Protein AF-A0A1H7ZML0-F1 (afdb_monomer)

Solvent-accessible surface area (backbone atoms only — not comparable to full-atom values): 26952 Å² total; per-residue (Å²): 114,74,62,62,56,51,49,49,50,54,50,60,73,45,49,76,63,56,64,63,71,74,57,67,90,86,74,75,88,79,75,72,78,59,64,63,51,51,52,52,53,52,49,54,47,50,51,53,52,49,52,53,48,30,72,74,61,35,66,72,56,44,49,66,64,46,50,63,57,51,53,61,57,58,72,70,51,98,82,75,72,72,65,62,61,53,53,54,50,50,53,52,49,56,53,51,54,53,55,46,51,59,55,56,73,67,49,89,84,67,78,76,82,78,76,80,88,70,72,50,33,81,55,87,79,62,57,87,81,37,24,32,72,44,57,30,33,31,72,39,48,34,35,36,82,61,65,31,29,22,53,15,73,51,66,66,68,46,34,75,40,49,41,45,32,27,41,34,28,40,76,94,42,66,12,55,23,56,33,44,99,68,50,73,72,61,49,59,76,46,51,69,41,41,56,68,74,49,35,45,100,52,40,43,70,35,77,95,42,38,51,42,38,42,40,14,51,46,16,25,52,9,54,74,70,66,32,20,41,31,71,52,40,46,30,93,88,50,69,82,93,57,88,51,72,38,44,30,28,37,56,66,43,40,46,70,41,80,88,48,91,48,68,68,61,29,23,53,51,53,33,50,55,50,46,56,43,39,77,58,20,38,37,21,41,34,36,50,26,27,38,20,52,67,82,37,61,49,70,62,15,48,53,46,36,52,48,37,54,52,40,36,47,65,76,49,35,90,84,21,42,32,31,39,32,13,62,42,27,42,49,75,66,57,48,52,51,51,50,63,78,41,70,90,51,55,46,48,33,43,26,34,48,33,75,89,46,64,69,62,30,42,52,51,52,52,57,29,59,80,68,72,50,80,57,41,37,30,44,44,54,87,89,48,65,95,54,51,69,63,35,26,75,71,70,40,36,46,31,42,16,44,31,39,67,62,76,17,63,74,50,46,42,62,46,30,52,54,33,43,76,69,74,33,32,39,32,46,34,42,78,82,38,70,66,35,35,60,53,45,53,37,46,44,38,39,18,85,41,47,59,41,29,38,39,66,66,61,52,42,64,52,54,44,50,80,58,48,48,56,48,86,18,24,39,36,54,45,83,38,40,7,81,34,62,47,65,38,65,67,58,50,53,49,38,20,76,72,78,38,46,107

Radius of gyration: 27.39 Å; Cα contacts (8 Å, |Δi|>4): 858; chains: 1; bounding box: 58×86×61 Å

Sequence (502 aa):
MPWTVLCGGIAWLNARHLNIHTLGEGIATGISADVQRQRLWLLLIAVGLAGSSVALVGAVRFIGLIGPQIAKRISRHDAIRGGLFVRITEFNSQYNSMIWYFAYESNPDKKPFESVKEDRMNITGIQSDWKVEKIEFAMLTGERARSAGANGRIGVHGKSCTVDIARITIDGQTGYGSSIHMTPEWAEDIIGRHLLDLFDDRGRLREAYRLQLEYPVLDWLGQRQGKPVYDIVSGAHLEREAPLIVPCYDTSLYFDDLHLPDEKTAVALMQEEAMQGYAKGQRHFKIKVGRGGRHMPLWEGTKRDIAIVRGISEVAGPAGKIMIDANNAYNLNLTKEVLAALSDVNLYWLEEAFHEDEALYEDLKEWLLQRGQNVLIADGEGLASPHLIEWAARGRVDVLQYDIILPGFTHWMELGEKLDAHGLRSAPHCYGNAYGIYASGHLSAAVRNFEFVEYDDITIEGMDVSGYRIENGEIHIPATPGFGIVFDDELVTYLINRSGWS

Foldseek 3Di:
DVQLVVLVVVCVVCVVVVVVPPPDPPPPPDDDDVVVVVVVVVVVSVCSNLVVVCVVQPVLVSCLVVLVVVLVVVVPDPPDDDDVNVVSVVVNVVSVVVVVVVVVVPDPPDDDPDDDQALQFPCVPADQQKAWADKFKFKFKFFFPDFAAAFLPGGTPTTIFIFIKMWIDIPNDIFMDGADPDDPVNVVVRGGDRPCVQADPSRFGDQSCFLGPVQRSLLRVLVVVFWESLLRRFDPVDDHPDFQKFFAAEERAHPPQLVPPDLVVSLVVSLVVLVVVVVQAALEYEHGANCCLPPDPNVVRLVSRLSNQVSNQVSSDDPYEYEYEDLQSAALVSVVVSCVSCQVGNHAEYENRHQDDLVSLVVSVVVCVVVVRNYFYEYAEDPHDPCVVVSVLVVSHAEYEAACSVVHLSVLLSVLVVCVVSNGAYEYDDDSHQRSLLSLSSSCSSHVRYHYRHDTRIDIPQWAPVLWGRHNSIITQHRGGRSPIGGDPVVSVVRSVPPIDD

Nearest PDB structures (foldseek):
  3v5f-assembly1_A  TM=1.001E+00  e=1.087E-74  Paenibacillus sp. Y412MC10
  3ops-assembly1_A  TM=1.001E+00  e=1.007E-73  Paenibacillus sp. Y412MC10
  3v5c-assembly4_D  TM=1.002E+00  e=2.658E-73  Paenibacillus sp. Y412MC10
  3qpe-assembly1_B  TM=1.000E+00  e=6.745E-71  Paenibacillus sp. Y412MC10
  3rr1-assembly1_B  TM=7.069E-01  e=1.276E-15  Ralstonia pickettii 12J

Structure (mmCIF, N/CA/C/O backbone):
data_AF-A0A1H7ZML0-F1
#
_entry.id   AF-A0A1H7ZML0-F1
#
loop_
_atom_site.group_PDB
_atom_site.id
_atom_site.type_symbol
_atom_site.label_atom_id
_atom_site.label_alt_id
_atom_site.label_comp_id
_atom_site.label_asym_id
_atom_site.label_entity_id
_atom_site.label_seq_id
_atom_site.pdbx_PDB_ins_code
_atom_site.Cartn_x
_atom_site.Cartn_y
_atom_site.Cartn_z
_atom_site.occupancy
_atom_site.B_iso_or_equiv
_atom_site.auth_seq_id
_atom_site.auth_comp_id
_atom_site.auth_asym_id
_atom_site.auth_atom_id
_atom_site.pdbx_PDB_model_num
ATOM 1 N N . MET A 1 1 ? -16.913 48.827 -11.854 1.00 56.16 1 MET A N 1
ATOM 2 C CA . MET A 1 1 ? -16.978 49.407 -10.494 1.00 56.16 1 MET A CA 1
ATOM 3 C C . MET A 1 1 ? -16.187 50.710 -10.478 1.00 56.16 1 MET A C 1
ATOM 5 O O . MET A 1 1 ? -15.051 50.689 -10.934 1.00 56.16 1 MET A O 1
ATOM 9 N N . PRO A 1 2 ? -16.753 51.836 -10.008 1.00 61.84 2 PRO A N 1
ATOM 10 C CA . PRO A 1 2 ? -16.103 53.153 -10.083 1.00 61.84 2 PRO A CA 1
ATOM 11 C C . PRO A 1 2 ? -14.753 53.208 -9.349 1.00 61.84 2 PRO A C 1
ATOM 13 O O . 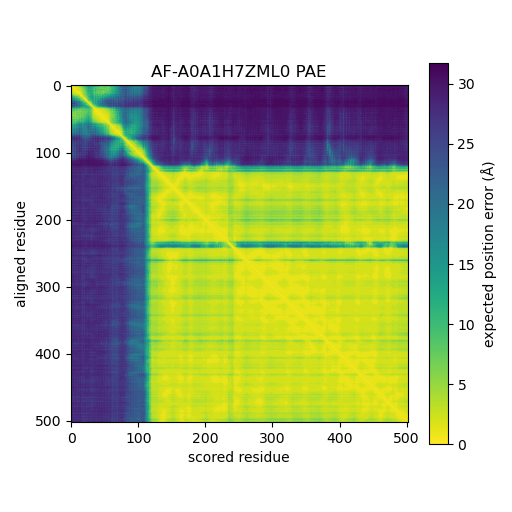PRO A 1 2 ? -13.818 53.861 -9.801 1.00 61.84 2 PRO A O 1
ATOM 16 N N . TRP A 1 3 ? -14.631 52.459 -8.250 1.00 60.56 3 TRP A N 1
ATOM 17 C CA . TRP A 1 3 ? -13.482 52.502 -7.345 1.00 60.56 3 TRP A CA 1
ATOM 18 C C . TRP A 1 3 ? -12.232 51.783 -7.860 1.00 60.56 3 TRP A C 1
ATOM 20 O O . TRP A 1 3 ? -11.131 52.264 -7.624 1.00 60.56 3 TRP A O 1
ATOM 30 N N . THR A 1 4 ? -12.364 50.687 -8.613 1.00 66.81 4 THR A N 1
ATOM 31 C CA . THR A 1 4 ? -11.199 50.005 -9.209 1.00 66.81 4 THR A CA 1
ATOM 32 C C . THR A 1 4 ? -10.552 50.850 -10.301 1.00 66.81 4 THR A C 1
ATOM 34 O O . THR A 1 4 ? -9.328 50.930 -10.376 1.00 66.81 4 THR A O 1
ATOM 37 N N . VAL A 1 5 ? -11.364 51.548 -11.099 1.00 70.00 5 VAL A N 1
ATOM 38 C CA . VAL A 1 5 ? -10.886 52.492 -12.120 1.00 70.00 5 VAL A CA 1
ATOM 39 C C . VAL A 1 5 ? -10.262 53.730 -11.466 1.00 70.00 5 VAL A C 1
ATOM 41 O O . VAL A 1 5 ? -9.188 54.161 -11.881 1.00 70.00 5 VAL A O 1
ATOM 44 N N . LEU A 1 6 ? -10.877 54.261 -10.402 1.00 70.62 6 LEU A N 1
ATOM 45 C CA . LEU A 1 6 ? -10.359 55.409 -9.653 1.00 70.62 6 LEU A CA 1
ATOM 46 C C . LEU A 1 6 ? -9.016 55.093 -8.967 1.00 70.62 6 LEU A C 1
ATOM 48 O O . LEU A 1 6 ? -8.036 55.807 -9.169 1.00 70.62 6 LEU A O 1
ATOM 52 N N . CYS A 1 7 ? -8.938 54.003 -8.198 1.00 65.50 7 CYS A N 1
ATOM 53 C CA . CYS A 1 7 ? -7.715 53.603 -7.499 1.00 65.50 7 CYS A CA 1
ATOM 54 C C . CYS A 1 7 ? -6.618 53.150 -8.471 1.00 65.50 7 CYS A C 1
ATOM 56 O O . CYS A 1 7 ? -5.451 53.470 -8.253 1.00 65.50 7 CYS A O 1
ATOM 58 N N . GLY A 1 8 ? -6.979 52.469 -9.565 1.00 70.06 8 GLY A N 1
ATOM 59 C CA . GLY A 1 8 ? -6.045 52.105 -10.632 1.00 70.06 8 GLY A CA 1
ATOM 60 C C . GLY A 1 8 ? -5.457 53.330 -11.341 1.00 70.06 8 GLY A C 1
ATOM 61 O O . GLY A 1 8 ? -4.247 53.397 -11.546 1.00 70.06 8 GLY A O 1
ATOM 62 N N . GLY A 1 9 ? -6.283 54.340 -11.638 1.00 71.62 9 GLY A N 1
ATOM 63 C CA . GLY A 1 9 ? -5.829 55.605 -12.224 1.00 71.62 9 GLY A CA 1
ATOM 64 C C . GLY A 1 9 ? -4.900 56.397 -11.298 1.00 71.62 9 GLY A C 1
ATOM 65 O O . GLY A 1 9 ? -3.860 56.887 -11.735 1.00 71.62 9 GLY A O 1
ATOM 66 N N . ILE A 1 10 ? -5.218 56.461 -10.001 1.00 69.44 10 ILE A N 1
ATOM 67 C CA . ILE A 1 10 ? -4.370 57.121 -8.994 1.00 69.44 10 ILE A CA 1
ATOM 68 C C . ILE A 1 10 ? -3.038 56.373 -8.820 1.00 69.44 10 ILE A C 1
ATOM 70 O O . ILE A 1 10 ? -1.987 57.013 -8.731 1.00 69.44 10 ILE A O 1
ATOM 74 N N . ALA A 1 11 ? -3.050 55.036 -8.817 1.00 66.94 11 ALA A N 1
ATOM 75 C CA . ALA A 1 11 ? -1.832 54.229 -8.750 1.00 66.94 11 ALA A CA 1
ATOM 76 C C . ALA A 1 11 ? -0.931 54.451 -9.977 1.00 66.94 11 ALA A C 1
ATOM 78 O O . ALA A 1 11 ? 0.281 54.614 -9.831 1.00 66.94 11 ALA A O 1
ATOM 79 N N . TRP A 1 12 ? -1.517 54.533 -11.175 1.00 73.12 12 TRP A N 1
ATOM 80 C CA . TRP A 1 12 ? -0.777 54.784 -12.412 1.00 73.12 12 TRP A CA 1
ATOM 81 C C . TRP A 1 12 ? -0.121 56.172 -12.439 1.00 73.12 12 TRP A C 1
ATOM 83 O O . TRP A 1 12 ? 1.048 56.294 -12.805 1.00 73.12 12 TRP A O 1
ATOM 93 N N . LEU A 1 13 ? -0.816 57.210 -11.960 1.00 71.69 13 LEU A N 1
ATOM 94 C CA . LEU A 1 13 ? -0.260 58.566 -11.856 1.00 71.69 13 LEU A CA 1
ATOM 95 C C . LEU A 1 13 ? 0.905 58.662 -10.852 1.00 71.69 13 LEU A C 1
ATOM 97 O O . LEU A 1 13 ? 1.823 59.457 -11.052 1.00 71.69 13 LEU A O 1
ATOM 101 N N . ASN A 1 14 ? 0.913 57.823 -9.811 1.00 63.78 14 ASN A N 1
ATOM 102 C CA . ASN A 1 14 ? 1.966 57.787 -8.788 1.00 63.78 14 ASN A CA 1
ATOM 103 C C . ASN A 1 14 ? 3.105 56.795 -9.095 1.00 63.78 14 ASN A C 1
ATOM 105 O O . ASN A 1 14 ? 4.111 56.776 -8.382 1.00 63.78 14 ASN A O 1
ATOM 109 N N . ALA A 1 15 ? 3.010 56.011 -10.175 1.00 63.22 15 ALA A N 1
ATOM 110 C CA . ALA A 1 15 ? 4.019 55.015 -10.551 1.00 63.22 15 ALA A CA 1
ATOM 111 C C . ALA A 1 15 ? 5.417 55.623 -10.784 1.00 63.22 15 ALA A C 1
ATOM 113 O O . ALA A 1 15 ? 6.431 54.978 -10.525 1.00 63.22 15 ALA A O 1
ATOM 114 N N . ARG A 1 16 ? 5.489 56.894 -11.208 1.00 56.00 16 ARG A N 1
ATOM 115 C CA . ARG A 1 16 ? 6.763 57.611 -11.402 1.00 56.00 16 ARG A CA 1
ATOM 116 C C . ARG A 1 16 ? 7.498 57.917 -10.091 1.00 56.00 16 ARG A C 1
ATOM 118 O O . ARG A 1 16 ? 8.722 57.996 -10.109 1.00 56.00 16 ARG A O 1
ATOM 125 N N . HIS A 1 17 ? 6.789 58.033 -8.965 1.00 58.22 17 HIS A N 1
ATOM 126 C CA . HIS A 1 17 ? 7.398 58.237 -7.644 1.00 58.22 17 HIS A CA 1
ATOM 127 C C . HIS A 1 17 ? 7.842 56.922 -6.983 1.00 58.22 17 HIS A C 1
ATOM 129 O O . HIS A 1 17 ? 8.779 56.921 -6.190 1.00 58.22 17 HIS A O 1
ATOM 135 N N . LEU A 1 18 ? 7.249 55.785 -7.364 1.00 53.78 18 LEU A N 1
ATOM 136 C CA . LEU A 1 18 ? 7.634 54.456 -6.869 1.00 53.78 18 LEU A CA 1
ATOM 137 C C . LEU A 1 18 ? 9.044 54.025 -7.316 1.00 53.78 18 LEU A C 1
ATOM 139 O O . LEU A 1 18 ? 9.749 53.386 -6.539 1.00 53.78 18 LEU A O 1
ATOM 143 N N . ASN A 1 19 ? 9.499 54.445 -8.504 1.00 52.16 19 ASN A N 1
ATOM 144 C CA . ASN A 1 19 ? 10.854 54.145 -9.001 1.00 52.16 19 ASN A CA 1
ATOM 145 C C . ASN A 1 19 ? 11.980 54.858 -8.228 1.00 52.16 19 ASN A C 1
ATOM 147 O O . ASN A 1 19 ? 13.144 54.475 -8.345 1.00 52.16 19 ASN A O 1
ATOM 151 N N . ILE A 1 20 ? 11.658 55.877 -7.426 1.00 53.44 20 ILE A N 1
ATOM 152 C CA . ILE A 1 20 ? 12.642 56.563 -6.574 1.00 53.44 20 ILE A CA 1
ATOM 153 C C . ILE A 1 20 ? 12.967 55.716 -5.329 1.00 53.44 20 ILE A C 1
ATOM 155 O O . ILE A 1 20 ? 14.057 55.832 -4.779 1.00 53.44 20 ILE A O 1
ATOM 159 N N . HIS A 1 21 ? 12.081 54.799 -4.923 1.00 52.56 21 HIS A N 1
ATOM 160 C CA . HIS A 1 21 ? 12.287 53.926 -3.760 1.00 52.56 21 HIS A CA 1
ATOM 161 C C . HIS A 1 21 ? 13.051 52.625 -4.056 1.00 52.56 21 HIS A C 1
ATOM 163 O O . HIS A 1 21 ? 13.389 51.903 -3.123 1.00 52.56 21 HIS A O 1
ATOM 169 N N . THR A 1 22 ? 13.349 52.331 -5.325 1.00 50.94 22 THR A N 1
ATOM 170 C CA . THR A 1 22 ? 14.177 51.183 -5.747 1.00 50.94 22 THR A CA 1
ATOM 171 C C . THR A 1 22 ? 15.673 51.499 -5.852 1.00 50.94 22 THR A C 1
ATOM 173 O O . THR A 1 22 ? 16.474 50.591 -6.061 1.00 50.94 22 THR A O 1
ATOM 176 N N . LEU A 1 23 ? 16.073 52.764 -5.691 1.00 49.34 23 LEU A N 1
ATOM 177 C CA . LEU A 1 23 ? 17.474 53.167 -5.552 1.00 49.34 23 LEU A CA 1
ATOM 178 C C . LEU A 1 23 ? 17.815 53.119 -4.056 1.00 49.34 23 LEU A C 1
ATOM 180 O O . LEU A 1 23 ? 17.175 53.803 -3.266 1.00 49.34 23 LEU A O 1
ATOM 184 N N . GLY A 1 24 ? 18.749 52.240 -3.682 1.00 50.53 24 GLY A N 1
ATOM 185 C CA . GLY A 1 24 ? 18.977 51.755 -2.315 1.00 50.53 24 GLY A CA 1
ATOM 186 C C . GLY A 1 24 ? 19.042 52.808 -1.199 1.00 50.53 24 GLY A C 1
ATOM 187 O O . GLY A 1 24 ? 19.332 53.981 -1.423 1.00 50.53 24 GLY A O 1
ATOM 188 N N . GLU A 1 25 ? 18.815 52.343 0.035 1.00 52.22 25 GLU A N 1
ATOM 189 C CA . GLU A 1 25 ? 18.599 53.114 1.278 1.00 52.22 25 GLU A CA 1
ATOM 190 C C . GLU A 1 25 ? 19.694 54.139 1.666 1.00 52.22 25 GLU A C 1
ATOM 192 O O . GLU A 1 25 ? 19.549 54.848 2.657 1.00 52.22 25 GLU A O 1
ATOM 197 N N . GLY A 1 26 ? 20.766 54.286 0.884 1.00 54.03 26 GLY A N 1
ATOM 198 C CA . GLY A 1 26 ? 21.912 55.146 1.186 1.00 54.03 26 GLY A CA 1
ATOM 199 C C . GLY A 1 26 ? 21.796 56.635 0.822 1.00 54.03 26 GLY A C 1
ATOM 200 O O . GLY A 1 26 ? 22.708 57.379 1.164 1.00 54.03 26 GLY A O 1
ATOM 201 N N . ILE A 1 27 ? 20.735 57.104 0.145 1.00 52.09 27 ILE A N 1
ATOM 202 C CA . ILE A 1 27 ? 20.619 58.528 -0.281 1.00 52.09 27 ILE A CA 1
ATOM 203 C C . ILE A 1 27 ? 19.446 59.275 0.396 1.00 52.09 27 ILE A C 1
ATOM 205 O O . ILE A 1 27 ? 19.347 60.496 0.317 1.00 52.09 27 ILE A O 1
ATOM 209 N N . ALA A 1 28 ? 18.577 58.589 1.144 1.00 48.78 28 ALA A N 1
ATOM 210 C CA . ALA A 1 28 ? 17.337 59.174 1.674 1.00 48.78 28 ALA A CA 1
ATOM 211 C C . ALA A 1 28 ? 17.391 59.590 3.161 1.00 48.78 28 ALA A C 1
ATOM 213 O O . ALA A 1 28 ? 16.366 59.570 3.839 1.00 48.78 28 ALA A O 1
ATOM 214 N N . THR A 1 29 ? 18.555 59.968 3.697 1.00 48.12 29 THR A N 1
ATOM 215 C CA . THR A 1 29 ? 18.683 60.459 5.090 1.00 48.12 29 THR A CA 1
ATOM 216 C C . THR A 1 29 ? 18.697 61.981 5.225 1.00 48.12 29 THR A C 1
ATOM 218 O O . THR A 1 29 ? 18.817 62.502 6.330 1.00 48.12 29 THR A O 1
ATOM 221 N N . GLY A 1 30 ? 18.472 62.718 4.139 1.00 54.50 30 GLY A N 1
ATOM 222 C CA . GLY A 1 30 ? 18.306 64.165 4.199 1.00 54.50 30 GLY A CA 1
ATOM 223 C C . GLY A 1 30 ? 17.256 64.650 3.218 1.00 54.50 30 GLY A C 1
ATOM 224 O O . GLY A 1 30 ? 17.637 65.109 2.157 1.00 54.50 30 GLY A O 1
ATOM 225 N N . ILE A 1 31 ? 15.967 64.508 3.555 1.00 43.03 31 ILE A N 1
ATOM 226 C CA . ILE A 1 31 ? 14.840 65.399 3.200 1.00 43.03 31 ILE A CA 1
ATOM 227 C C . ILE A 1 31 ? 13.553 64.818 3.829 1.00 43.03 31 ILE A C 1
ATOM 229 O O . ILE A 1 31 ? 13.135 63.703 3.535 1.00 43.03 31 ILE A O 1
ATOM 233 N N . SER A 1 32 ? 13.039 65.613 4.772 1.00 47.97 32 SER A N 1
ATOM 234 C CA . SER A 1 32 ? 11.717 65.759 5.408 1.00 47.97 32 SER A CA 1
ATOM 235 C C . SER A 1 32 ? 10.543 64.795 5.127 1.00 47.97 32 SER A C 1
ATOM 237 O O . SER A 1 32 ? 10.416 64.164 4.090 1.00 47.97 32 SER A O 1
ATOM 239 N N . ALA A 1 33 ? 9.634 64.778 6.113 1.00 52.44 33 ALA A N 1
ATOM 240 C CA . ALA A 1 33 ? 8.295 64.183 6.279 1.00 52.44 33 ALA A CA 1
ATOM 241 C C . ALA A 1 33 ? 7.433 63.709 5.073 1.00 52.44 33 ALA A C 1
ATOM 243 O O . ALA A 1 33 ? 6.412 63.056 5.303 1.00 52.44 33 ALA A O 1
ATOM 244 N N . ASP A 1 34 ? 7.785 63.981 3.819 1.00 59.56 34 ASP A N 1
ATOM 245 C CA . ASP A 1 34 ? 6.993 63.612 2.641 1.00 59.56 34 ASP A CA 1
ATOM 246 C C . ASP A 1 34 ? 7.101 62.127 2.266 1.00 59.56 34 ASP A C 1
ATOM 248 O O . ASP A 1 34 ? 6.116 61.526 1.839 1.00 59.56 34 ASP A O 1
ATOM 252 N N . VAL A 1 35 ? 8.248 61.482 2.508 1.00 60.56 35 VAL A N 1
ATOM 253 C CA . VAL A 1 35 ? 8.429 60.052 2.183 1.00 60.56 35 VAL A CA 1
ATOM 254 C C . VAL A 1 35 ? 7.508 59.159 3.017 1.00 60.56 35 VAL A C 1
ATOM 256 O O . VAL A 1 35 ? 6.918 58.206 2.505 1.00 60.56 35 VAL A O 1
ATOM 259 N N . GLN A 1 36 ? 7.326 59.473 4.304 1.00 57.62 36 GLN A N 1
ATOM 260 C CA . GLN A 1 36 ? 6.398 58.719 5.149 1.00 57.62 36 GLN A CA 1
ATOM 261 C C . GLN A 1 36 ? 4.937 58.940 4.746 1.00 57.62 36 GLN A C 1
ATOM 263 O O . GLN A 1 36 ? 4.160 57.985 4.739 1.00 57.62 36 GLN A O 1
ATOM 268 N N . ARG A 1 37 ? 4.566 60.163 4.339 1.00 65.62 37 ARG A N 1
ATOM 269 C CA . ARG A 1 37 ? 3.225 60.439 3.804 1.00 65.62 37 ARG A CA 1
ATOM 270 C C . ARG A 1 37 ? 2.975 59.689 2.500 1.00 65.62 37 ARG A C 1
ATOM 272 O O . ARG A 1 37 ? 1.909 59.100 2.353 1.00 65.62 37 ARG A O 1
ATOM 279 N N . GLN A 1 38 ? 3.946 59.637 1.590 1.00 66.94 38 GLN A N 1
ATOM 280 C CA . GLN A 1 38 ? 3.819 58.870 0.347 1.00 66.94 38 GLN A CA 1
ATOM 281 C C . GLN A 1 38 ? 3.673 57.366 0.602 1.00 66.94 38 GLN A C 1
ATOM 283 O O . GLN A 1 38 ? 2.817 56.727 -0.009 1.00 66.94 38 GLN A O 1
ATOM 288 N N . ARG A 1 39 ? 4.424 56.803 1.558 1.00 67.56 39 ARG A N 1
ATOM 289 C CA . ARG A 1 39 ? 4.255 55.400 1.973 1.00 67.56 39 ARG A CA 1
ATOM 290 C C . ARG A 1 39 ? 2.859 55.129 2.532 1.00 67.56 39 ARG A C 1
ATOM 292 O O . ARG A 1 39 ? 2.249 54.134 2.152 1.00 67.56 39 ARG A O 1
ATOM 299 N N . LEU A 1 40 ? 2.332 56.020 3.375 1.00 73.94 40 LEU A N 1
ATOM 300 C CA . LEU A 1 40 ? 0.980 55.887 3.922 1.00 73.94 40 LEU A CA 1
ATOM 301 C C . LEU A 1 40 ? -0.091 55.954 2.820 1.00 73.94 40 LEU A C 1
ATOM 303 O O . LEU A 1 40 ? -1.006 55.133 2.803 1.00 73.94 40 LEU A O 1
ATOM 307 N N . TRP A 1 41 ? 0.047 56.878 1.865 1.00 75.12 41 TRP A N 1
ATOM 308 C CA . TRP A 1 41 ? -0.878 56.999 0.734 1.00 75.12 41 TRP A CA 1
ATOM 309 C C . TRP A 1 41 ? -0.868 55.770 -0.174 1.00 75.12 41 TRP A C 1
ATOM 311 O O . TRP A 1 41 ? -1.931 55.280 -0.555 1.00 75.12 41 TRP A O 1
ATOM 321 N N . LEU A 1 42 ? 0.311 55.226 -0.474 1.00 70.88 42 LEU A N 1
ATOM 322 C CA . LEU A 1 42 ? 0.438 53.992 -1.251 1.00 70.88 42 LEU A CA 1
ATOM 323 C C . LEU A 1 42 ? -0.186 52.795 -0.525 1.00 70.88 42 LEU A C 1
ATOM 325 O O . LEU A 1 42 ? -0.841 51.969 -1.162 1.00 70.88 42 LEU A O 1
ATOM 329 N N . LEU A 1 43 ? -0.047 52.731 0.802 1.00 74.19 43 LEU A N 1
ATOM 330 C CA . LEU A 1 43 ? -0.648 51.676 1.614 1.00 74.19 43 LEU A CA 1
ATOM 331 C C . LEU A 1 43 ? -2.183 51.742 1.578 1.00 74.19 43 LEU A C 1
ATOM 333 O O . LEU A 1 43 ? -2.838 50.721 1.384 1.00 74.19 43 LEU A O 1
ATOM 337 N N . LEU A 1 44 ? -2.762 52.943 1.678 1.00 75.81 44 LEU A N 1
ATOM 338 C CA . LEU A 1 44 ? -4.213 53.146 1.585 1.00 75.81 44 LEU A CA 1
ATOM 339 C C . LEU A 1 44 ? -4.770 52.756 0.207 1.00 75.81 44 LEU A C 1
ATOM 341 O O . LEU A 1 44 ? -5.824 52.125 0.123 1.00 75.81 44 LEU A O 1
ATOM 345 N N . ILE A 1 45 ? -4.047 53.070 -0.873 1.00 74.06 45 ILE A N 1
ATOM 346 C CA . ILE A 1 45 ? -4.432 52.672 -2.236 1.00 74.06 45 ILE A CA 1
ATOM 347 C C . ILE A 1 45 ? -4.376 51.146 -2.393 1.00 74.06 45 ILE A C 1
ATOM 349 O O . ILE A 1 45 ? -5.297 50.556 -2.962 1.00 74.06 45 ILE A O 1
ATOM 353 N N . ALA A 1 46 ? -3.339 50.495 -1.857 1.00 71.38 46 ALA A N 1
ATOM 354 C CA . ALA A 1 46 ? -3.209 49.040 -1.888 1.00 71.38 46 ALA A CA 1
ATOM 355 C C . ALA A 1 46 ? -4.350 48.346 -1.128 1.00 71.38 46 ALA A C 1
ATOM 357 O O . ALA A 1 46 ? -4.941 47.397 -1.644 1.00 71.38 46 ALA A O 1
ATOM 358 N N . VAL A 1 47 ? -4.717 48.856 0.053 1.00 77.88 47 VAL A N 1
ATOM 359 C CA . VAL A 1 47 ? -5.853 48.345 0.837 1.00 77.88 47 VAL A CA 1
ATOM 360 C C . VAL A 1 47 ? -7.173 48.525 0.081 1.00 77.88 47 VAL A C 1
ATOM 362 O O . VAL A 1 47 ? -7.974 47.595 0.033 1.00 77.88 47 VAL A O 1
ATOM 365 N N . GLY A 1 48 ? -7.389 49.669 -0.578 1.00 74.12 48 GLY A N 1
ATOM 366 C CA . GLY A 1 48 ? -8.586 49.902 -1.395 1.00 74.12 48 GLY A CA 1
ATOM 367 C C . GLY A 1 48 ? -8.694 48.966 -2.608 1.00 74.12 48 GLY A C 1
ATOM 368 O O . GLY A 1 48 ? -9.768 48.435 -2.907 1.00 74.12 48 GLY A O 1
ATOM 369 N N . LEU A 1 49 ? -7.578 48.702 -3.294 1.00 72.38 49 LEU A N 1
ATOM 370 C CA . LEU A 1 49 ? -7.527 47.762 -4.421 1.00 72.38 49 LEU A CA 1
ATOM 371 C C . LEU A 1 49 ? -7.711 46.304 -3.972 1.00 72.38 49 LEU A C 1
ATOM 373 O O . LEU A 1 49 ? -8.442 45.551 -4.619 1.00 72.38 49 LEU A O 1
ATOM 377 N N . ALA A 1 50 ? -7.112 45.913 -2.846 1.00 68.00 50 ALA A N 1
ATOM 378 C CA . ALA A 1 50 ? -7.298 44.584 -2.269 1.00 68.00 50 ALA A CA 1
ATOM 379 C C . ALA A 1 50 ? -8.747 44.380 -1.803 1.00 68.00 50 ALA A C 1
ATOM 381 O O . ALA A 1 50 ? -9.382 43.401 -2.185 1.00 68.00 50 ALA A O 1
ATOM 382 N N . GLY A 1 51 ? -9.310 45.339 -1.063 1.00 74.19 51 GLY A N 1
ATOM 383 C CA . GLY A 1 51 ? -10.692 45.281 -0.583 1.00 74.19 51 GLY A CA 1
ATOM 384 C C . GLY A 1 51 ? -11.719 45.241 -1.717 1.00 74.19 51 GLY A C 1
ATOM 385 O O . GLY A 1 51 ? -12.660 44.454 -1.670 1.00 74.19 51 GLY A O 1
ATOM 386 N N . SER A 1 52 ? -11.514 46.022 -2.782 1.00 70.88 52 SER A N 1
ATOM 387 C CA . SER A 1 52 ? -12.390 45.969 -3.963 1.00 70.88 52 SER A CA 1
ATOM 388 C C . SER A 1 52 ? -12.273 44.652 -4.738 1.00 70.88 52 SER A C 1
ATOM 390 O O . SER A 1 52 ? -13.284 44.152 -5.229 1.00 70.88 52 SER A O 1
ATOM 392 N N . SER A 1 53 ? -11.082 44.047 -4.791 1.00 67.69 53 SER A N 1
ATOM 393 C CA . SER A 1 53 ? -10.880 42.716 -5.384 1.00 67.69 53 SER A CA 1
ATOM 394 C C . SER A 1 53 ? -11.572 41.619 -4.566 1.00 67.69 53 SER A C 1
ATOM 396 O O . SER A 1 53 ? -12.255 40.769 -5.133 1.00 67.69 53 SER A O 1
ATOM 398 N N . VAL A 1 54 ? -11.477 41.681 -3.233 1.00 68.31 54 VAL A N 1
ATOM 399 C CA . VAL A 1 54 ? -12.176 40.771 -2.307 1.00 68.31 54 VAL A CA 1
ATOM 400 C C . VAL A 1 54 ? -13.693 40.896 -2.439 1.00 68.31 54 VAL A C 1
ATOM 402 O O . VAL A 1 54 ? -14.385 39.883 -2.475 1.00 68.31 54 VAL A O 1
ATOM 405 N N . ALA A 1 55 ? -14.218 42.118 -2.559 1.00 69.38 55 ALA A N 1
ATOM 406 C CA . ALA A 1 55 ? -15.652 42.355 -2.717 1.00 69.38 55 ALA A CA 1
ATOM 407 C C . ALA A 1 55 ? -16.215 41.824 -4.052 1.00 69.38 55 ALA A C 1
ATOM 409 O O . ALA A 1 55 ? -17.384 41.458 -4.115 1.00 69.38 55 ALA A O 1
ATOM 410 N N . LEU A 1 56 ? -15.398 41.773 -5.112 1.00 61.38 56 LEU A N 1
ATOM 411 C CA . LEU A 1 56 ? -15.784 41.250 -6.430 1.00 61.38 56 LEU A CA 1
ATOM 412 C C . LEU A 1 56 ? -15.697 39.722 -6.521 1.00 61.38 56 LEU A C 1
ATOM 414 O O . LEU A 1 56 ? -16.541 39.094 -7.152 1.00 61.38 56 LEU A O 1
ATOM 418 N N . VAL A 1 57 ? -14.656 39.135 -5.932 1.00 61.41 57 VAL A N 1
ATOM 419 C CA . VAL A 1 57 ? -14.320 37.713 -6.107 1.00 61.41 57 VAL A CA 1
ATOM 420 C C . VAL A 1 57 ? -14.844 36.849 -4.949 1.00 61.41 57 VAL A C 1
ATOM 422 O O . VAL A 1 57 ? -15.050 35.648 -5.119 1.00 61.41 57 VAL A O 1
ATOM 425 N N . GLY A 1 58 ? -15.126 37.461 -3.796 1.00 62.75 58 GLY A N 1
ATOM 426 C CA . GLY A 1 58 ? -15.457 36.788 -2.542 1.00 62.75 58 GLY A CA 1
ATOM 427 C C . GLY A 1 58 ? -14.196 36.423 -1.751 1.00 62.75 58 GLY A C 1
ATOM 428 O O . GLY A 1 58 ? -13.180 36.025 -2.325 1.00 62.75 58 GLY A O 1
ATOM 429 N N . ALA A 1 59 ? -14.256 36.540 -0.418 1.00 53.78 59 ALA A N 1
ATOM 430 C CA . ALA A 1 59 ? -13.106 36.328 0.473 1.00 53.78 59 ALA A CA 1
ATOM 431 C C . ALA A 1 59 ? -12.453 34.946 0.294 1.00 53.78 59 ALA A C 1
ATOM 433 O O . ALA A 1 59 ? -11.231 34.840 0.241 1.00 53.78 59 ALA A O 1
ATOM 434 N N . VAL A 1 60 ? -13.273 33.910 0.101 1.00 52.00 60 VAL A N 1
ATOM 435 C CA . VAL A 1 60 ? -12.832 32.516 -0.057 1.00 52.00 60 VAL A CA 1
ATOM 436 C C . VAL A 1 60 ? -12.023 32.318 -1.349 1.00 52.00 60 VAL A C 1
ATOM 438 O O . VAL A 1 60 ? -10.940 31.739 -1.323 1.00 52.00 60 VAL A O 1
ATOM 441 N N . ARG A 1 61 ? -12.480 32.874 -2.480 1.00 48.62 61 ARG A N 1
ATOM 442 C CA . ARG A 1 61 ? -11.768 32.778 -3.771 1.00 48.62 61 ARG A CA 1
ATOM 443 C C . ARG A 1 61 ? -10.531 33.677 -3.839 1.00 48.62 61 ARG A C 1
ATOM 445 O O . ARG A 1 61 ? -9.562 33.333 -4.508 1.00 48.62 61 ARG A O 1
ATOM 452 N N . PHE A 1 62 ? -10.535 34.810 -3.140 1.00 57.09 62 PHE A N 1
ATOM 453 C CA . PHE A 1 62 ? -9.373 35.700 -3.077 1.00 57.09 62 PHE A CA 1
ATOM 454 C C . PHE A 1 62 ? -8.208 35.077 -2.294 1.00 57.09 62 PHE A C 1
ATOM 456 O O . PHE A 1 62 ? -7.061 35.152 -2.736 1.00 57.09 62 PHE A O 1
ATOM 463 N N . ILE A 1 63 ? -8.501 34.404 -1.175 1.00 58.75 63 ILE A N 1
ATOM 464 C CA . ILE A 1 63 ? -7.497 33.663 -0.396 1.00 58.75 63 ILE A CA 1
ATOM 465 C C . ILE A 1 63 ? -6.895 32.530 -1.242 1.00 58.75 63 ILE A C 1
ATOM 467 O O . ILE A 1 63 ? -5.671 32.393 -1.274 1.00 58.75 63 ILE A O 1
ATOM 471 N N . GLY A 1 64 ? -7.719 31.811 -2.015 1.00 52.75 64 GLY A N 1
ATOM 472 C CA . GLY A 1 64 ? -7.256 30.766 -2.939 1.00 52.75 64 GLY A CA 1
ATOM 473 C C . GLY A 1 64 ? -6.325 31.261 -4.059 1.00 52.75 64 GLY A C 1
ATOM 474 O O . GLY A 1 64 ? -5.446 30.527 -4.497 1.00 52.75 64 GLY A O 1
ATOM 475 N N . LEU A 1 65 ? -6.450 32.522 -4.493 1.00 61.19 65 LEU A N 1
ATOM 476 C CA . LEU A 1 65 ? -5.575 33.114 -5.519 1.00 61.19 65 LEU A CA 1
ATOM 477 C C . LEU A 1 65 ? -4.249 33.646 -4.954 1.00 61.19 65 LEU A C 1
ATOM 479 O O . LEU A 1 65 ? -3.221 33.611 -5.633 1.00 61.19 65 LEU A O 1
ATOM 483 N N . ILE A 1 66 ? -4.261 34.154 -3.720 1.00 62.50 66 ILE A N 1
ATOM 484 C CA . ILE A 1 66 ? -3.084 34.767 -3.088 1.00 62.50 66 ILE A CA 1
ATOM 485 C C . ILE A 1 66 ? -2.208 33.738 -2.366 1.00 62.50 66 ILE A C 1
ATOM 487 O O . ILE A 1 66 ? -0.980 33.868 -2.396 1.00 62.50 66 ILE A O 1
ATOM 491 N N . GLY A 1 67 ? -2.807 32.705 -1.764 1.00 60.62 67 GLY A N 1
ATOM 492 C CA . GLY A 1 67 ? -2.105 31.645 -1.032 1.00 60.62 67 GLY A CA 1
ATOM 493 C C . GLY A 1 67 ? -0.910 31.051 -1.794 1.00 60.62 67 GLY A C 1
ATOM 494 O O . GLY A 1 67 ? 0.203 31.064 -1.260 1.00 60.62 67 GLY A O 1
ATOM 495 N N . PRO A 1 68 ? -1.070 30.638 -3.067 1.00 51.34 68 PRO A N 1
ATOM 496 C CA . PRO A 1 68 ? 0.026 30.095 -3.871 1.00 51.34 68 PRO A CA 1
ATOM 497 C C . PRO A 1 68 ? 1.165 31.095 -4.117 1.00 51.34 68 PRO A C 1
ATOM 499 O O . PRO A 1 68 ? 2.338 30.720 -4.144 1.00 51.34 68 PRO A O 1
ATOM 502 N N . GLN A 1 69 ? 0.856 32.387 -4.277 1.00 62.12 69 GLN A N 1
ATOM 503 C CA . GLN A 1 69 ? 1.869 33.412 -4.553 1.00 62.12 69 GLN A CA 1
ATOM 504 C C . GLN A 1 69 ? 2.649 33.828 -3.302 1.00 62.12 69 GLN A C 1
ATOM 506 O O . GLN A 1 69 ? 3.854 34.079 -3.389 1.00 62.12 69 GLN A O 1
ATOM 511 N N . ILE A 1 70 ? 1.986 33.869 -2.142 1.00 60.25 70 ILE A N 1
ATOM 512 C CA . ILE A 1 70 ? 2.644 34.093 -0.849 1.00 60.25 70 ILE A CA 1
ATOM 513 C C . ILE A 1 70 ? 3.545 32.902 -0.515 1.00 60.25 70 ILE A C 1
ATOM 515 O O . ILE A 1 70 ? 4.720 33.110 -0.210 1.00 60.25 70 ILE A O 1
ATOM 519 N N . ALA A 1 71 ? 3.051 31.670 -0.677 1.00 52.22 71 ALA A N 1
ATOM 520 C CA . ALA A 1 71 ? 3.840 30.453 -0.476 1.00 52.22 71 ALA A CA 1
ATOM 521 C C . ALA A 1 71 ? 5.119 30.454 -1.335 1.00 52.22 71 ALA A C 1
ATOM 523 O O . ALA A 1 71 ? 6.216 30.226 -0.827 1.00 52.22 71 ALA A O 1
ATOM 524 N N . LYS A 1 72 ? 5.000 30.840 -2.613 1.00 49.47 72 LYS A N 1
ATOM 525 C CA . LYS A 1 72 ? 6.120 30.926 -3.566 1.00 49.47 72 LYS A CA 1
ATOM 526 C C . LYS A 1 72 ? 7.122 32.052 -3.266 1.00 49.47 72 LYS A C 1
ATOM 528 O O . LYS A 1 72 ? 8.269 31.987 -3.705 1.00 49.47 72 LYS A O 1
ATOM 533 N N . ARG A 1 73 ? 6.713 33.112 -2.555 1.00 5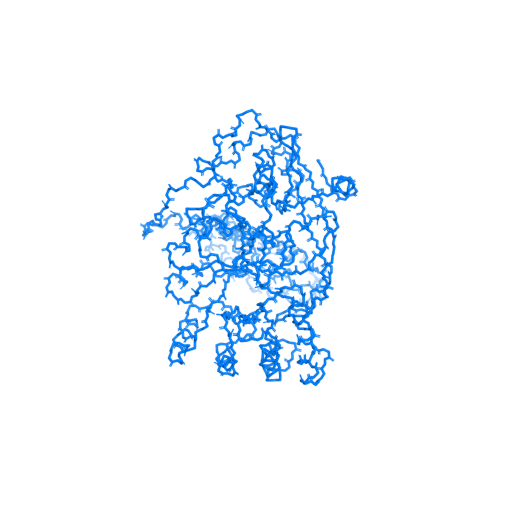1.81 73 ARG A N 1
ATOM 534 C CA . ARG A 1 73 ? 7.612 34.197 -2.108 1.00 51.81 73 ARG A CA 1
ATOM 535 C C . ARG A 1 73 ? 8.331 33.857 -0.807 1.00 51.81 73 ARG A C 1
ATOM 537 O O . ARG A 1 73 ? 9.493 34.226 -0.661 1.00 51.81 73 ARG A O 1
ATOM 544 N N . ILE A 1 74 ? 7.663 33.157 0.106 1.00 50.88 74 ILE A N 1
ATOM 545 C CA . ILE A 1 74 ? 8.248 32.715 1.378 1.00 50.88 74 ILE A CA 1
ATOM 546 C C . ILE A 1 74 ? 9.266 31.592 1.135 1.00 50.88 74 ILE A C 1
ATOM 548 O O . ILE A 1 74 ? 10.337 31.607 1.732 1.00 50.88 74 ILE A O 1
ATOM 552 N N . SER A 1 75 ? 9.014 30.699 0.171 1.00 50.12 75 SER A N 1
ATOM 553 C CA . SER A 1 75 ? 9.930 29.606 -0.187 1.00 50.12 75 SER A CA 1
ATOM 554 C C . SER A 1 75 ? 11.221 30.040 -0.900 1.00 50.12 75 SER A C 1
ATOM 556 O O . SER A 1 75 ? 12.019 29.187 -1.271 1.00 50.12 75 SER A O 1
ATOM 558 N N . ARG A 1 76 ? 11.422 31.343 -1.151 1.00 44.38 76 ARG A N 1
ATOM 559 C CA . ARG A 1 76 ? 12.644 31.898 -1.767 1.00 44.38 76 ARG A CA 1
ATOM 560 C C . ARG A 1 76 ? 13.685 32.391 -0.754 1.00 44.38 76 ARG A C 1
ATOM 562 O O . ARG A 1 76 ? 14.736 32.856 -1.179 1.00 44.38 76 ARG A O 1
ATOM 569 N N . HIS A 1 77 ? 13.410 32.320 0.550 1.00 44.31 77 HIS A N 1
ATOM 570 C CA . HIS A 1 77 ? 14.404 32.592 1.591 1.00 44.31 77 HIS A CA 1
ATOM 571 C C . HIS A 1 77 ? 14.840 31.275 2.247 1.00 44.31 77 HIS A C 1
ATOM 573 O O . HIS A 1 77 ? 14.034 30.600 2.884 1.00 44.31 77 HIS A O 1
ATOM 579 N N . ASP A 1 78 ? 16.125 30.939 2.110 1.00 43.72 78 ASP A N 1
ATOM 580 C CA . ASP A 1 78 ? 16.755 29.642 2.431 1.00 43.72 78 ASP A CA 1
ATOM 581 C C . ASP A 1 78 ? 16.789 29.240 3.927 1.00 43.72 78 ASP A C 1
ATOM 583 O O . ASP A 1 78 ? 17.560 28.369 4.325 1.00 43.72 78 ASP A O 1
ATOM 587 N N . ALA A 1 79 ? 15.966 29.839 4.792 1.00 41.06 79 ALA A N 1
ATOM 588 C CA . ALA A 1 79 ? 16.088 29.683 6.245 1.00 41.06 79 ALA A CA 1
ATOM 589 C C . ALA A 1 79 ? 14.960 28.894 6.939 1.00 41.06 79 ALA A C 1
ATOM 591 O O . ALA A 1 79 ? 15.031 28.708 8.151 1.00 41.06 79 ALA A O 1
ATOM 592 N N . ILE A 1 80 ? 13.932 28.401 6.235 1.00 42.12 80 ILE A N 1
ATOM 593 C CA . ILE A 1 80 ? 12.817 27.679 6.883 1.00 42.12 80 ILE A CA 1
ATOM 594 C C . ILE A 1 80 ? 12.548 26.353 6.159 1.00 42.12 80 ILE A C 1
ATOM 596 O O . ILE A 1 80 ? 11.898 26.301 5.118 1.00 42.12 80 ILE A O 1
ATOM 600 N N . ARG A 1 81 ? 13.096 25.268 6.724 1.00 47.03 81 ARG A N 1
ATOM 601 C CA . ARG A 1 81 ? 12.996 23.878 6.245 1.00 47.03 81 ARG A CA 1
ATOM 602 C C . ARG A 1 81 ? 11.573 23.296 6.330 1.00 47.03 81 ARG A C 1
ATOM 604 O O . ARG A 1 81 ? 10.873 23.493 7.320 1.00 47.03 81 ARG A O 1
ATOM 611 N N . GLY A 1 82 ? 11.252 22.433 5.360 1.00 40.06 82 GLY A N 1
ATOM 612 C CA . GLY A 1 82 ? 10.549 21.147 5.527 1.00 40.06 82 GLY A CA 1
ATOM 613 C C . GLY A 1 82 ? 9.078 21.180 5.946 1.00 40.06 82 GLY A C 1
ATOM 614 O O . GLY A 1 82 ? 8.201 20.944 5.126 1.00 40.06 82 GLY A O 1
ATOM 615 N N . GLY A 1 83 ? 8.796 21.452 7.220 1.00 37.34 83 GLY A N 1
ATOM 616 C CA . GLY A 1 83 ? 7.463 21.239 7.800 1.00 37.34 83 GLY A CA 1
ATOM 617 C C . GLY A 1 83 ? 6.422 22.294 7.415 1.00 37.34 83 GLY A C 1
ATOM 618 O O . GLY A 1 83 ? 5.243 21.982 7.281 1.00 37.34 83 GLY A O 1
ATOM 619 N N . LEU A 1 84 ? 6.842 23.544 7.194 1.00 39.09 84 LEU A N 1
ATOM 620 C CA . LEU A 1 84 ? 5.915 24.623 6.827 1.00 39.09 84 LEU A CA 1
ATOM 621 C C . LEU A 1 84 ? 5.522 24.567 5.343 1.00 39.09 84 LEU A C 1
ATOM 623 O O . LEU A 1 84 ? 4.405 24.931 4.990 1.00 39.09 84 LEU A O 1
ATOM 627 N N . PHE A 1 85 ? 6.426 24.093 4.477 1.00 41.81 85 PHE A N 1
ATOM 628 C CA . PHE A 1 85 ? 6.141 23.950 3.050 1.00 41.81 85 PHE A CA 1
ATOM 629 C C . PHE A 1 85 ? 5.098 22.852 2.823 1.00 41.81 85 PHE A C 1
ATOM 631 O O . PHE A 1 85 ? 4.106 23.127 2.159 1.00 41.81 85 PHE A O 1
ATOM 638 N N . VAL A 1 86 ? 5.261 21.694 3.482 1.00 44.09 86 VAL A N 1
ATOM 639 C CA . VAL A 1 86 ? 4.316 20.563 3.446 1.00 44.09 86 VAL A CA 1
ATOM 640 C C . VAL A 1 86 ? 2.926 20.977 3.945 1.00 44.09 86 VAL A C 1
ATOM 642 O O . VAL A 1 86 ? 1.961 20.835 3.198 1.00 44.09 86 VAL A O 1
ATOM 645 N N . ARG A 1 87 ? 2.828 21.636 5.111 1.00 41.25 87 ARG A N 1
ATOM 646 C CA . ARG A 1 87 ? 1.537 22.095 5.667 1.00 41.25 87 ARG A CA 1
ATOM 647 C C . ARG A 1 87 ? 0.819 23.142 4.808 1.00 41.25 87 ARG A C 1
ATOM 649 O O . ARG A 1 87 ? -0.407 23.165 4.755 1.00 41.25 87 ARG A O 1
ATOM 656 N N . ILE A 1 88 ? 1.555 24.023 4.124 1.00 41.88 88 ILE A N 1
ATOM 657 C CA . ILE A 1 88 ? 0.957 25.031 3.228 1.00 41.88 88 ILE A CA 1
ATOM 658 C C . ILE A 1 88 ? 0.507 24.397 1.900 1.00 41.88 88 ILE A C 1
ATOM 660 O O . ILE A 1 88 ? -0.512 24.810 1.341 1.00 41.88 88 ILE A O 1
ATOM 664 N N . THR A 1 89 ? 1.219 23.386 1.391 1.00 44.97 89 THR A N 1
ATOM 665 C CA . THR A 1 89 ? 0.757 22.593 0.239 1.00 44.97 89 THR A CA 1
ATOM 666 C C . THR A 1 89 ? -0.437 21.702 0.577 1.00 44.97 89 THR A C 1
ATOM 668 O O . THR A 1 89 ? -1.362 21.638 -0.227 1.00 44.97 89 THR A O 1
ATOM 671 N N . GLU A 1 90 ? -0.485 21.105 1.770 1.00 43.78 90 GLU A N 1
ATOM 672 C CA . GLU A 1 90 ? -1.632 20.328 2.270 1.00 43.78 90 GLU A CA 1
ATOM 673 C C . GLU A 1 90 ? -2.884 21.201 2.413 1.00 43.78 90 GLU A C 1
ATOM 675 O O . GLU A 1 90 ? -3.953 20.831 1.929 1.00 43.78 90 GLU A O 1
ATOM 680 N N . PHE A 1 91 ? -2.743 22.411 2.971 1.00 40.38 91 PHE A N 1
ATOM 681 C CA . PHE A 1 91 ? -3.853 23.360 3.086 1.00 40.38 91 PHE A CA 1
ATOM 682 C C . PHE A 1 91 ? -4.400 23.788 1.712 1.00 40.38 91 PHE A C 1
ATOM 684 O O . PHE A 1 91 ? -5.612 23.863 1.527 1.00 40.38 91 PHE A O 1
ATOM 691 N N . ASN A 1 92 ? -3.531 24.022 0.718 1.00 41.25 92 ASN A N 1
ATOM 692 C CA . ASN A 1 92 ? -3.956 24.340 -0.654 1.00 41.25 92 ASN A CA 1
ATOM 693 C C . ASN A 1 92 ? -4.566 23.133 -1.393 1.00 41.25 92 ASN A C 1
ATOM 695 O O . ASN A 1 92 ? -5.463 23.325 -2.215 1.00 41.25 92 ASN A O 1
ATOM 699 N N . SER A 1 93 ? -4.102 21.912 -1.108 1.00 43.44 93 SER A N 1
ATOM 700 C CA . SER A 1 93 ? -4.655 20.664 -1.652 1.00 43.44 93 SER A CA 1
ATOM 701 C C . SER A 1 93 ? -6.094 20.444 -1.174 1.00 43.44 93 SER A C 1
ATOM 703 O O . SER A 1 93 ? -7.001 20.306 -1.996 1.00 43.44 93 SER A O 1
ATOM 705 N N . GLN A 1 94 ? -6.330 20.554 0.140 1.00 46.84 94 GLN A N 1
ATOM 706 C CA . GLN A 1 94 ? -7.662 20.429 0.746 1.00 46.84 94 GLN A CA 1
ATOM 707 C C . GLN A 1 94 ? -8.633 21.529 0.294 1.00 46.84 94 GLN A C 1
ATOM 709 O O . GLN A 1 94 ? -9.815 21.276 0.068 1.00 46.84 94 GLN A O 1
ATOM 714 N N . TYR A 1 95 ? -8.154 22.767 0.129 1.00 43.69 95 TYR A N 1
ATOM 715 C CA . TYR A 1 95 ? -9.021 23.863 -0.308 1.00 43.69 95 TYR A CA 1
ATOM 716 C C . TYR A 1 95 ? -9.442 23.738 -1.776 1.00 43.69 95 TYR A C 1
ATOM 718 O O . TYR A 1 95 ? -10.588 24.039 -2.116 1.00 43.69 95 TYR A O 1
ATOM 726 N N . ASN A 1 96 ? -8.540 23.282 -2.651 1.00 43.41 96 ASN A N 1
ATOM 727 C CA . ASN A 1 96 ? -8.871 23.065 -4.056 1.00 43.41 96 ASN A CA 1
ATOM 728 C C . ASN A 1 96 ? -9.792 21.855 -4.237 1.00 43.41 96 ASN A C 1
ATOM 730 O O . ASN A 1 96 ? -10.770 21.973 -4.973 1.00 43.41 96 ASN A O 1
ATOM 734 N N . SER A 1 97 ? -9.556 20.737 -3.544 1.00 41.09 97 SER A N 1
ATOM 735 C CA . SER A 1 97 ? -10.445 19.570 -3.620 1.00 41.09 97 SER A CA 1
ATOM 736 C C . SER A 1 97 ? -11.867 19.896 -3.145 1.00 41.09 97 SER A C 1
ATOM 738 O O . SER A 1 97 ? -12.835 19.519 -3.804 1.00 41.09 97 SER A O 1
ATOM 740 N N . MET A 1 98 ? -12.011 20.703 -2.089 1.00 39.09 98 MET A N 1
ATOM 741 C CA . MET A 1 98 ? -13.314 21.134 -1.572 1.00 39.09 98 MET A CA 1
ATOM 742 C C . MET A 1 98 ? -14.055 22.086 -2.532 1.00 39.09 98 MET A C 1
ATOM 744 O O . MET A 1 98 ? -15.251 21.921 -2.768 1.00 39.09 98 MET A O 1
ATOM 748 N N . ILE A 1 99 ? -13.364 23.059 -3.145 1.00 44.03 99 ILE A N 1
ATOM 749 C CA . ILE A 1 99 ? -13.963 23.961 -4.152 1.00 44.03 99 ILE A CA 1
ATOM 750 C C . ILE A 1 99 ? -14.414 23.179 -5.395 1.00 44.03 99 ILE A C 1
ATOM 752 O O . ILE A 1 99 ? -15.463 23.488 -5.967 1.00 44.03 99 ILE A O 1
ATOM 756 N N . TRP A 1 100 ? -13.658 22.154 -5.794 1.00 43.56 100 TRP A N 1
ATOM 757 C CA . TRP A 1 100 ? -14.008 21.303 -6.929 1.00 43.56 100 TRP A CA 1
ATOM 758 C C . TRP A 1 100 ? -15.131 20.319 -6.621 1.00 43.56 100 TRP A C 1
ATOM 760 O O . TRP A 1 100 ? -15.962 20.107 -7.497 1.00 43.56 100 TRP A O 1
ATOM 770 N N . TYR A 1 101 ? -15.247 19.807 -5.393 1.00 44.06 101 TYR A N 1
ATOM 771 C CA . TYR A 1 101 ? -16.402 19.009 -4.972 1.00 44.06 101 TYR A CA 1
ATOM 772 C C . TYR A 1 101 ? -17.713 19.795 -5.145 1.00 44.06 101 TYR A C 1
ATOM 774 O O . TYR A 1 101 ? -18.639 19.328 -5.810 1.00 44.06 101 TYR A O 1
ATOM 782 N N . PHE A 1 102 ? -17.758 21.049 -4.678 1.00 39.81 102 PHE A N 1
ATOM 783 C CA . PHE A 1 102 ? -18.924 21.923 -4.862 1.00 39.81 102 PHE A CA 1
ATOM 784 C C . PHE A 1 102 ? -19.163 22.328 -6.330 1.00 39.81 102 PHE A C 1
ATOM 786 O O . PHE A 1 102 ? -20.315 22.445 -6.754 1.00 39.81 102 PHE A O 1
ATOM 793 N N . ALA A 1 103 ? -18.108 22.527 -7.130 1.00 42.66 103 ALA A N 1
ATOM 794 C CA . ALA A 1 103 ? -18.228 22.811 -8.566 1.00 42.66 103 ALA A CA 1
ATOM 795 C C . ALA A 1 103 ? -18.682 21.583 -9.383 1.00 42.66 103 ALA A C 1
ATOM 797 O O . ALA A 1 103 ? -19.418 21.713 -10.357 1.00 42.66 103 ALA A O 1
ATOM 798 N N . TYR A 1 104 ? -18.282 20.383 -8.964 1.00 45.41 104 TYR A N 1
ATOM 799 C CA . TYR A 1 104 ? -18.688 19.113 -9.550 1.00 45.41 104 TYR A CA 1
ATOM 800 C C . TYR A 1 104 ? -20.145 18.786 -9.198 1.00 45.41 104 TYR A C 1
ATOM 802 O O . TYR A 1 104 ? -20.909 18.387 -10.075 1.00 45.41 104 TYR A O 1
ATOM 810 N N . GLU A 1 105 ? -20.573 18.973 -7.946 1.00 42.50 105 GLU A N 1
ATOM 811 C CA . GLU A 1 105 ? -21.976 18.819 -7.515 1.00 42.50 105 GLU A CA 1
ATOM 812 C C . GLU A 1 105 ? -22.945 19.759 -8.253 1.00 42.50 105 GLU A C 1
ATOM 814 O O . GLU A 1 105 ? -24.101 19.406 -8.462 1.00 42.50 105 GLU A O 1
ATOM 819 N N . SER A 1 106 ? -22.474 20.922 -8.712 1.00 41.44 106 SER A N 1
ATOM 820 C CA . SER A 1 106 ? -23.298 21.942 -9.377 1.00 41.44 106 SER A CA 1
ATOM 821 C C . SER A 1 106 ? -23.332 21.860 -10.914 1.00 41.44 106 SER A C 1
ATOM 823 O O . SER A 1 106 ? -23.934 22.728 -11.547 1.00 41.44 106 SER A O 1
ATOM 825 N N . ASN A 1 107 ? -22.735 20.828 -11.531 1.00 42.88 107 ASN A N 1
ATOM 826 C CA . ASN A 1 107 ? -22.742 20.636 -12.987 1.00 42.88 107 ASN A CA 1
ATOM 827 C C . ASN A 1 107 ? -24.057 19.977 -13.488 1.00 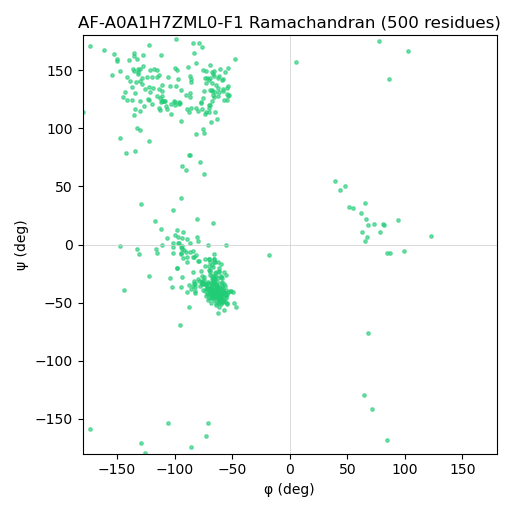42.88 107 ASN A C 1
ATOM 829 O O . ASN A 1 107 ? -24.318 18.824 -13.131 1.00 42.88 107 ASN A O 1
ATOM 833 N N . PRO A 1 108 ? -24.860 20.653 -14.339 1.00 38.91 108 PRO A N 1
ATOM 834 C CA . PRO A 1 108 ? -26.149 20.149 -14.822 1.00 38.91 108 PRO A CA 1
ATOM 835 C C . PRO A 1 108 ? -26.070 19.020 -15.873 1.00 38.91 108 PRO A C 1
ATOM 837 O O . PRO A 1 108 ? -27.087 18.376 -16.111 1.00 38.91 108 PRO A O 1
ATOM 840 N N . ASP A 1 109 ? -24.898 18.740 -16.463 1.00 42.41 109 ASP A N 1
ATOM 841 C CA . ASP A 1 109 ? -24.726 17.751 -17.550 1.00 42.41 109 ASP A CA 1
ATOM 842 C C . ASP A 1 109 ? -24.226 16.365 -17.084 1.00 42.41 109 ASP A C 1
ATOM 844 O O . ASP A 1 109 ? -23.824 15.519 -17.890 1.00 42.41 109 ASP A O 1
ATOM 848 N N . LYS A 1 110 ? -24.242 16.083 -15.776 1.00 45.66 110 LYS A N 1
ATOM 849 C CA . LYS A 1 110 ? -23.868 14.760 -15.255 1.00 45.66 110 LYS A CA 1
ATOM 850 C C . LYS A 1 110 ? -24.861 13.681 -15.689 1.00 45.66 110 LYS A C 1
ATOM 852 O O . LYS A 1 110 ? -26.040 13.736 -15.344 1.00 45.66 110 LYS A O 1
ATOM 857 N N . LYS A 1 111 ? -24.354 12.604 -16.296 1.00 33.66 111 LYS A N 1
ATOM 858 C CA . LYS A 1 111 ? -24.976 11.287 -16.104 1.00 33.66 111 LYS A CA 1
ATOM 859 C C . LYS A 1 111 ? -24.579 10.786 -14.711 1.00 33.66 111 LYS A C 1
ATOM 861 O O . LYS A 1 111 ? -23.383 10.779 -14.415 1.00 33.66 111 LYS A O 1
ATOM 866 N N . PRO A 1 112 ? -25.527 10.410 -13.838 1.00 33.25 112 PRO A N 1
ATOM 867 C CA . PRO A 1 112 ? -25.186 9.865 -12.533 1.00 33.25 112 PRO A CA 1
ATOM 868 C C . PRO A 1 112 ? -24.403 8.563 -12.713 1.00 33.25 112 PRO A C 1
ATOM 870 O O . PRO A 1 112 ? -24.813 7.700 -13.488 1.00 33.25 112 PRO A O 1
ATOM 873 N N . PHE A 1 113 ? -23.308 8.403 -11.970 1.00 41.81 113 PHE A N 1
ATOM 874 C CA . PHE A 1 113 ? -22.825 7.069 -11.630 1.00 41.81 113 PHE A CA 1
ATOM 875 C C . PHE A 1 113 ? -23.924 6.421 -10.780 1.00 41.81 113 PHE A C 1
ATOM 877 O O . PHE A 1 113 ? -24.176 6.864 -9.657 1.00 41.81 113 PHE A O 1
ATOM 884 N N . GLU A 1 114 ? -24.647 5.446 -11.329 1.00 34.88 114 GLU A N 1
ATOM 885 C CA . GLU A 1 114 ? -25.636 4.695 -10.557 1.00 34.88 114 GLU A CA 1
ATOM 886 C C . GLU A 1 114 ? -24.908 3.910 -9.460 1.00 34.88 114 GLU A C 1
ATOM 888 O O . GLU A 1 114 ? -24.110 3.018 -9.736 1.00 34.88 114 GLU A O 1
ATOM 893 N N . SER A 1 115 ? -25.154 4.271 -8.197 1.00 37.69 115 SER A N 1
ATOM 894 C CA . SER A 1 115 ? -24.645 3.507 -7.060 1.00 37.69 115 SER A CA 1
ATOM 895 C C . SER A 1 115 ? -25.378 2.170 -6.999 1.00 37.69 115 SER A C 1
ATOM 897 O O . SER A 1 115 ? -26.599 2.161 -6.803 1.00 37.69 115 SER A O 1
ATOM 899 N N . VAL A 1 116 ? -24.651 1.062 -7.102 1.00 42.53 116 VAL A N 1
ATOM 900 C CA . VAL A 1 116 ? -25.176 -0.254 -6.724 1.00 42.53 116 VAL A CA 1
ATOM 901 C C . VAL A 1 116 ? -25.511 -0.209 -5.224 1.00 42.53 116 VAL A C 1
ATOM 903 O O . VAL A 1 116 ? -24.766 0.349 -4.421 1.00 42.53 116 VAL A O 1
ATOM 906 N N . LYS A 1 117 ? -26.715 -0.668 -4.865 1.00 42.50 117 LYS A N 1
ATOM 907 C CA . LYS A 1 117 ? -27.268 -0.641 -3.500 1.00 42.50 117 LYS A CA 1
ATOM 908 C C . LYS A 1 117 ? -26.981 -1.965 -2.785 1.00 42.50 117 LYS A C 1
ATOM 910 O O . LYS A 1 117 ? -27.916 -2.722 -2.537 1.00 42.50 117 LYS A O 1
ATOM 915 N N . GLU A 1 118 ? -25.726 -2.261 -2.480 1.00 52.03 118 GLU A N 1
ATOM 916 C CA . GLU A 1 118 ? -25.422 -3.361 -1.560 1.00 52.03 118 GLU A CA 1
ATOM 917 C C . GLU A 1 118 ? -24.952 -2.796 -0.217 1.00 52.03 118 GLU A C 1
ATOM 919 O O . GLU A 1 118 ? -23.983 -2.040 -0.135 1.00 52.03 118 GLU A O 1
ATOM 924 N N . ASP A 1 119 ? -25.709 -3.115 0.835 1.00 51.03 119 ASP A N 1
ATOM 925 C CA . ASP A 1 119 ? -25.351 -2.823 2.222 1.00 51.03 119 ASP A CA 1
ATOM 926 C C . ASP A 1 119 ? -24.152 -3.707 2.587 1.00 51.03 119 ASP A C 1
ATOM 928 O O . ASP A 1 119 ? -24.292 -4.923 2.733 1.00 51.03 119 ASP A O 1
ATOM 932 N N . ARG A 1 120 ? -22.953 -3.120 2.674 1.00 63.28 120 ARG A N 1
ATOM 933 C CA . ARG A 1 120 ? -21.712 -3.904 2.805 1.00 63.28 120 ARG A CA 1
ATOM 934 C C . ARG A 1 120 ? -21.396 -4.353 4.219 1.00 63.28 120 ARG A C 1
ATOM 936 O O . ARG A 1 120 ? -20.867 -5.441 4.403 1.00 63.28 120 ARG A O 1
ATOM 943 N N . MET A 1 121 ? -21.691 -3.517 5.208 1.00 74.31 121 MET A N 1
ATOM 944 C CA . MET A 1 121 ? -21.418 -3.825 6.607 1.00 74.31 121 MET A CA 1
ATOM 945 C C . MET A 1 121 ? -22.736 -3.970 7.347 1.00 74.31 121 MET A C 1
ATOM 947 O O . MET A 1 121 ? -23.523 -3.027 7.445 1.00 74.31 121 MET A O 1
ATOM 951 N N . ASN A 1 122 ? -22.991 -5.167 7.873 1.00 77.06 122 ASN A N 1
ATOM 952 C CA . ASN A 1 122 ? -24.201 -5.413 8.639 1.00 77.06 122 ASN A CA 1
ATOM 953 C C . ASN A 1 122 ? -24.099 -4.765 10.031 1.00 77.06 122 ASN A C 1
ATOM 955 O O . ASN A 1 122 ? -23.569 -5.356 10.972 1.00 77.06 122 ASN A O 1
ATOM 959 N N . ILE A 1 123 ? -24.652 -3.559 10.160 1.00 81.12 123 ILE A N 1
ATOM 960 C CA . ILE A 1 123 ? -24.680 -2.796 11.413 1.00 81.12 123 ILE A CA 1
ATOM 961 C C . ILE A 1 123 ? -25.880 -3.128 12.315 1.00 81.12 123 ILE A C 1
ATOM 963 O O . ILE A 1 123 ? -25.989 -2.562 13.399 1.00 81.12 123 ILE A O 1
ATOM 967 N N . THR A 1 124 ? -26.773 -4.061 11.944 1.00 80.69 124 THR A N 1
ATOM 968 C CA . THR A 1 124 ? -27.982 -4.355 12.749 1.00 80.69 124 THR A CA 1
ATOM 969 C C . THR A 1 124 ? -27.669 -4.971 14.113 1.00 80.69 124 THR A C 1
ATOM 971 O O . THR A 1 124 ? -28.525 -4.984 14.992 1.00 80.69 124 THR A O 1
ATOM 974 N N . GLY A 1 125 ? -26.467 -5.532 14.280 1.00 80.31 125 GLY A N 1
ATOM 975 C CA . GLY A 1 125 ? -25.992 -6.076 15.553 1.00 80.31 125 GLY A CA 1
ATOM 976 C C . GLY A 1 125 ? -25.472 -5.018 16.532 1.00 80.31 125 GLY A C 1
ATOM 977 O O . GLY A 1 125 ? -25.307 -5.330 17.712 1.00 80.31 125 GLY A O 1
ATOM 978 N N . ILE A 1 126 ? -25.226 -3.786 16.068 1.00 85.94 126 ILE A N 1
ATOM 979 C CA . ILE A 1 126 ? -24.735 -2.687 16.904 1.00 85.94 126 ILE A CA 1
ATOM 980 C C . ILE A 1 126 ? -25.879 -2.211 17.797 1.00 85.94 126 ILE A C 1
ATOM 982 O O . ILE A 1 126 ? -26.883 -1.685 17.315 1.00 85.94 126 ILE A O 1
ATOM 986 N N . GLN A 1 127 ? -25.729 -2.402 19.108 1.00 85.62 127 GLN A N 1
ATOM 987 C CA . GLN A 1 127 ? -26.719 -1.924 20.066 1.00 85.62 127 GLN A CA 1
ATOM 988 C C . GLN A 1 127 ? -26.682 -0.396 20.143 1.00 85.62 127 GLN A C 1
ATOM 990 O O . GLN A 1 127 ? -25.619 0.226 20.101 1.00 85.62 127 GLN A O 1
ATOM 995 N N . SER A 1 128 ? -27.858 0.220 20.268 1.00 83.25 128 SER A N 1
ATOM 996 C CA . SER A 1 128 ? -27.985 1.678 20.275 1.00 83.25 128 SER A CA 1
ATOM 997 C C . SER A 1 128 ? -27.339 2.341 21.489 1.00 83.25 128 SER A C 1
ATOM 999 O O . SER A 1 128 ? -27.192 3.551 21.490 1.00 83.25 128 SER A O 1
ATOM 1001 N N . ASP A 1 129 ? -26.999 1.606 22.546 1.00 91.56 129 ASP A N 1
ATOM 1002 C CA . ASP A 1 129 ? -26.380 2.122 23.769 1.00 91.56 129 ASP A CA 1
ATOM 1003 C C . ASP A 1 129 ? -24.845 2.077 23.757 1.00 91.56 129 ASP A C 1
ATOM 1005 O O . ASP A 1 129 ? -24.228 2.747 24.586 1.00 91.56 129 ASP A O 1
ATOM 1009 N N . TRP A 1 130 ? -24.224 1.381 22.799 1.00 96.75 130 TRP A N 1
ATOM 1010 C CA . TRP A 1 130 ? -22.768 1.325 22.662 1.00 96.75 130 TRP A CA 1
ATOM 1011 C C . TRP A 1 130 ? -22.194 2.684 22.265 1.00 96.75 130 TRP A C 1
ATOM 1013 O O . TRP A 1 130 ? -22.567 3.268 21.242 1.00 96.75 130 TRP A O 1
ATOM 1023 N N . LYS A 1 131 ? -21.268 3.189 23.083 1.00 97.69 131 LYS A N 1
ATOM 1024 C CA . LYS A 1 131 ? -20.658 4.516 22.946 1.00 97.69 131 LYS A CA 1
ATOM 1025 C C . LYS A 1 131 ? -19.145 4.440 22.957 1.00 97.69 131 LYS A C 1
ATOM 1027 O O . LYS A 1 131 ? -18.577 3.549 23.577 1.00 97.69 131 LYS A O 1
ATOM 1032 N N . VAL A 1 132 ? -18.507 5.422 22.329 1.00 98.44 132 VAL A N 1
ATOM 1033 C CA . VAL A 1 132 ? -17.061 5.617 22.449 1.00 98.44 132 VAL A CA 1
ATOM 1034 C C . VAL A 1 132 ? -16.746 6.105 23.863 1.00 98.44 132 VAL A C 1
ATOM 1036 O O . VAL A 1 132 ? -17.157 7.194 24.256 1.00 98.44 132 VAL A O 1
ATOM 1039 N N . GLU A 1 133 ? -16.045 5.286 24.637 1.00 98.50 133 GLU A N 1
ATOM 1040 C CA . GLU A 1 133 ? -15.704 5.553 26.040 1.00 98.50 133 GLU A CA 1
ATOM 1041 C C . GLU A 1 133 ? -14.326 6.194 26.174 1.00 98.50 133 GLU A C 1
ATOM 1043 O O . GLU A 1 133 ? -14.116 7.043 27.039 1.00 98.50 133 GLU A O 1
ATOM 1048 N N . LYS A 1 134 ? -13.388 5.768 25.324 1.00 98.62 134 LYS A N 1
ATOM 1049 C CA . LYS A 1 134 ? -11.997 6.213 25.344 1.00 98.62 134 LYS A CA 1
ATOM 1050 C C . LYS A 1 134 ? -11.370 6.079 23.960 1.00 98.62 134 LYS A C 1
ATOM 1052 O O . LYS A 1 134 ? -11.681 5.132 23.236 1.00 98.62 134 LYS A O 1
ATOM 1057 N N . ILE A 1 135 ? -10.475 7.001 23.625 1.00 98.81 135 ILE A N 1
ATOM 1058 C CA . ILE A 1 135 ? -9.588 6.916 22.467 1.00 98.81 135 ILE A CA 1
ATOM 1059 C C . ILE A 1 135 ? -8.177 7.197 22.968 1.00 98.81 135 ILE A C 1
ATOM 1061 O O . ILE A 1 135 ? -7.925 8.240 23.553 1.00 98.81 135 ILE A O 1
ATOM 1065 N N . GLU A 1 136 ? -7.264 6.272 22.723 1.00 98.81 136 GLU A N 1
ATOM 1066 C CA . GLU A 1 136 ? -5.852 6.408 23.057 1.00 98.81 136 GLU A CA 1
ATOM 1067 C C . GLU A 1 136 ? -5.024 6.361 21.777 1.00 98.81 136 GLU A C 1
ATOM 1069 O O . GLU A 1 136 ? -5.408 5.711 20.803 1.00 98.81 136 GLU A O 1
ATOM 1074 N N . PHE A 1 137 ? -3.872 7.018 21.779 1.00 98.88 137 PHE A N 1
ATOM 1075 C CA . PHE A 1 137 ? -2.984 7.091 20.626 1.00 98.88 137 PHE A CA 1
ATOM 1076 C C . PHE A 1 137 ? -1.540 6.821 21.028 1.00 98.88 137 PHE A C 1
ATOM 1078 O O . PHE A 1 137 ? -1.064 7.323 22.049 1.00 98.88 137 PHE A O 1
ATOM 1085 N N . ALA A 1 138 ? -0.822 6.083 20.187 1.00 98.50 138 ALA A N 1
ATOM 1086 C CA . ALA A 1 138 ? 0.615 5.888 20.303 1.00 98.50 138 ALA A CA 1
ATOM 1087 C C . ALA A 1 138 ? 1.253 5.671 18.929 1.00 98.50 138 ALA A C 1
ATOM 1089 O O . ALA A 1 138 ? 0.609 5.224 17.985 1.00 98.50 138 ALA A O 1
ATOM 1090 N N . MET A 1 139 ? 2.553 5.942 18.846 1.00 98.75 139 MET A N 1
ATOM 1091 C CA . MET A 1 139 ? 3.377 5.577 17.699 1.00 98.75 139 MET A CA 1
ATOM 1092 C C . MET A 1 139 ? 4.210 4.352 18.067 1.00 98.75 139 MET A C 1
ATOM 1094 O O . MET A 1 139 ? 5.005 4.400 19.011 1.00 98.75 139 MET A O 1
ATOM 1098 N N . LEU A 1 140 ? 4.041 3.268 17.317 1.00 98.62 140 LEU A N 1
ATOM 1099 C CA . LEU A 1 140 ? 4.894 2.087 17.404 1.00 98.62 140 LEU A CA 1
ATOM 1100 C C . LEU A 1 140 ? 6.080 2.250 16.458 1.00 98.62 140 LEU A C 1
ATOM 1102 O O . LEU A 1 140 ? 6.006 2.939 15.438 1.00 98.62 140 LEU A O 1
ATOM 1106 N N . THR A 1 141 ? 7.187 1.602 16.800 1.00 98.56 141 THR A N 1
ATOM 1107 C CA . THR A 1 141 ? 8.446 1.689 16.056 1.00 98.56 141 THR A CA 1
ATOM 1108 C C . THR A 1 141 ? 8.986 0.303 15.759 1.00 98.56 141 THR A C 1
ATOM 1110 O O . THR A 1 141 ? 8.802 -0.620 16.551 1.00 98.56 141 THR A O 1
ATOM 1113 N N . GLY A 1 142 ? 9.714 0.173 14.661 1.00 98.31 142 GLY A N 1
ATOM 1114 C CA . GLY A 1 142 ? 10.381 -1.064 14.301 1.00 98.31 142 GLY A CA 1
ATOM 1115 C C . GLY A 1 142 ? 11.275 -0.900 13.085 1.00 98.31 142 GLY A C 1
ATOM 1116 O O . GLY A 1 142 ? 11.694 0.211 12.747 1.00 98.31 142 GLY A O 1
ATOM 1117 N N . GLU A 1 143 ? 11.581 -2.008 12.424 1.00 98.69 143 GLU A N 1
ATOM 1118 C CA . GLU A 1 143 ? 12.524 -2.038 11.312 1.00 98.69 143 GLU A CA 1
ATOM 1119 C C . GLU A 1 143 ? 12.074 -2.994 10.205 1.00 98.69 143 GLU A C 1
ATOM 1121 O O . GLU A 1 143 ? 11.553 -4.079 10.471 1.00 98.69 143 GLU A O 1
ATOM 1126 N N . ARG A 1 144 ? 12.342 -2.610 8.952 1.00 98.31 144 ARG A N 1
ATOM 1127 C CA . ARG A 1 144 ? 12.307 -3.539 7.814 1.00 98.31 144 ARG A CA 1
ATOM 1128 C C . ARG A 1 144 ? 13.502 -4.488 7.858 1.00 98.31 144 ARG A C 1
ATOM 1130 O O . ARG A 1 144 ? 14.584 -4.123 8.323 1.00 98.31 144 ARG A O 1
ATOM 1137 N N . ALA A 1 145 ? 13.322 -5.706 7.356 1.00 98.19 145 ALA A N 1
ATOM 1138 C CA . ALA A 1 145 ? 14.323 -6.768 7.406 1.00 98.19 145 ALA A CA 1
ATOM 1139 C C . ALA A 1 145 ? 15.633 -6.374 6.704 1.00 98.19 145 ALA A C 1
ATOM 1141 O O . ALA A 1 145 ? 16.723 -6.678 7.198 1.00 98.19 145 ALA A O 1
ATOM 1142 N N . ARG A 1 146 ? 15.530 -5.643 5.589 1.00 98.31 146 ARG A N 1
ATOM 1143 C CA . ARG A 1 146 ? 16.649 -5.044 4.853 1.00 98.31 146 ARG A CA 1
ATOM 1144 C C . ARG A 1 146 ? 16.420 -3.537 4.722 1.00 98.31 146 ARG A C 1
ATOM 1146 O O . ARG A 1 146 ? 15.287 -3.082 4.609 1.00 98.31 146 ARG A O 1
ATOM 1153 N N . SER A 1 147 ? 17.494 -2.748 4.788 1.00 98.25 147 SER A N 1
ATOM 1154 C CA . SER A 1 147 ? 17.397 -1.304 4.538 1.00 98.25 147 SER A CA 1
ATOM 1155 C C . SER A 1 147 ? 17.057 -1.069 3.071 1.00 98.25 147 SER A C 1
ATOM 1157 O O . SER A 1 147 ? 17.741 -1.620 2.221 1.00 98.25 147 SER A O 1
ATOM 1159 N N . ALA A 1 148 ? 16.080 -0.209 2.791 1.00 98.69 148 ALA A N 1
ATOM 1160 C CA . ALA A 1 148 ? 15.706 0.144 1.426 1.00 98.69 148 ALA A CA 1
ATOM 1161 C C . ALA A 1 148 ? 16.510 1.353 0.921 1.00 98.69 148 ALA A C 1
ATOM 1163 O O . ALA A 1 148 ? 16.576 2.398 1.587 1.00 98.69 148 ALA A O 1
ATOM 1164 N N . GLY A 1 149 ? 17.122 1.212 -0.253 1.00 98.75 149 GLY A N 1
ATOM 1165 C CA . GLY A 1 149 ? 17.905 2.232 -0.941 1.00 98.75 149 GLY A CA 1
ATOM 1166 C C . GLY A 1 149 ? 17.079 3.384 -1.513 1.00 98.75 149 GLY A C 1
ATOM 1167 O O . GLY A 1 149 ? 16.031 3.769 -0.989 1.00 98.75 149 GLY A O 1
ATOM 1168 N N . ALA A 1 150 ? 17.601 4.012 -2.565 1.00 98.69 150 ALA A N 1
ATOM 1169 C CA . ALA A 1 150 ? 16.910 5.085 -3.286 1.00 98.69 150 ALA A CA 1
ATOM 1170 C C . ALA A 1 150 ? 15.841 4.528 -4.245 1.00 98.69 150 ALA A C 1
ATOM 1172 O O . ALA A 1 150 ? 15.752 3.320 -4.446 1.00 98.69 150 ALA A O 1
ATOM 1173 N N . ASN A 1 151 ? 15.044 5.401 -4.858 1.00 98.50 151 ASN A N 1
ATOM 1174 C CA . ASN A 1 151 ? 14.170 5.048 -5.983 1.00 98.50 151 ASN A CA 1
ATOM 1175 C C . ASN A 1 151 ? 14.376 6.028 -7.151 1.00 98.50 151 ASN A C 1
ATOM 1177 O O . ASN A 1 151 ? 15.298 6.840 -7.108 1.00 98.50 151 ASN A O 1
ATOM 1181 N N . GLY A 1 152 ? 13.535 5.988 -8.191 1.00 97.81 152 GLY A N 1
ATOM 1182 C CA . GLY A 1 152 ? 13.693 6.841 -9.379 1.00 97.81 152 GLY A CA 1
ATOM 1183 C C . GLY A 1 152 ? 13.726 8.352 -9.093 1.00 97.81 152 GLY A C 1
ATOM 1184 O O . GLY A 1 152 ? 14.317 9.118 -9.860 1.00 97.81 152 GLY A O 1
ATOM 1185 N N . ARG A 1 153 ? 13.146 8.794 -7.967 1.00 97.38 153 ARG A N 1
ATOM 1186 C CA . ARG A 1 153 ? 12.916 10.215 -7.664 1.00 97.38 153 ARG A CA 1
ATOM 1187 C C . ARG A 1 153 ? 13.550 10.730 -6.377 1.00 97.38 153 ARG A C 1
ATOM 1189 O O . ARG A 1 153 ? 13.813 11.932 -6.316 1.00 97.38 153 ARG A O 1
ATOM 1196 N N . ILE A 1 154 ? 13.784 9.913 -5.350 1.00 98.06 154 ILE A N 1
ATOM 1197 C CA . ILE A 1 154 ? 14.298 10.334 -4.033 1.00 98.06 154 ILE A CA 1
ATOM 1198 C C . ILE A 1 154 ? 15.408 9.410 -3.514 1.00 98.06 154 ILE A C 1
ATOM 1200 O O . ILE A 1 154 ? 15.647 8.328 -4.035 1.00 98.06 154 ILE A O 1
ATOM 1204 N N . GLY A 1 155 ? 16.138 9.889 -2.501 1.00 97.75 155 GLY A N 1
ATOM 1205 C CA . GLY A 1 155 ? 17.253 9.164 -1.888 1.00 97.75 155 GLY A CA 1
ATOM 1206 C C . GLY A 1 155 ? 16.823 7.985 -1.010 1.00 97.75 155 GLY A C 1
ATOM 1207 O O . GLY A 1 155 ? 15.688 7.532 -1.062 1.00 97.75 155 GLY A O 1
ATOM 1208 N N . VAL A 1 156 ? 17.766 7.507 -0.197 1.00 98.31 156 VAL A N 1
ATOM 1209 C CA . VAL A 1 156 ? 17.618 6.326 0.668 1.00 98.31 156 VAL A CA 1
ATOM 1210 C C . VAL A 1 156 ? 16.394 6.429 1.584 1.00 98.31 156 VAL A C 1
ATOM 1212 O O . VAL A 1 156 ? 16.251 7.421 2.302 1.00 98.31 156 VAL A O 1
ATOM 1215 N N . HIS A 1 157 ? 15.563 5.384 1.593 1.00 98.19 157 HIS A N 1
ATOM 1216 C CA . HIS A 1 157 ? 14.394 5.264 2.475 1.00 98.19 157 HIS A CA 1
ATOM 1217 C C . HIS A 1 157 ? 14.792 4.766 3.872 1.00 98.19 157 HIS A C 1
ATOM 1219 O O . HIS A 1 157 ? 14.238 5.201 4.879 1.00 98.19 157 HIS A O 1
ATOM 1225 N N . GLY A 1 158 ? 15.811 3.908 3.947 1.00 98.19 158 GLY A N 1
ATOM 1226 C CA . GLY A 1 158 ? 16.405 3.444 5.195 1.00 98.19 158 GLY A CA 1
ATOM 1227 C C . GLY A 1 158 ? 15.664 2.263 5.818 1.00 98.19 158 GLY A C 1
ATOM 1228 O O . GLY A 1 158 ? 14.825 1.621 5.190 1.00 98.19 158 GLY A O 1
ATOM 1229 N N . LYS A 1 159 ? 16.003 1.952 7.072 1.00 98.31 159 LYS A N 1
ATOM 1230 C CA . LYS A 1 159 ? 15.533 0.740 7.761 1.00 98.31 159 LYS A CA 1
ATOM 1231 C C . LYS A 1 159 ? 14.423 0.980 8.791 1.00 98.31 159 LYS A C 1
ATOM 1233 O O . LYS A 1 159 ? 13.608 0.097 9.027 1.00 98.31 159 LYS A O 1
ATOM 1238 N N . SER A 1 160 ? 14.383 2.168 9.393 1.00 98.31 160 SER A N 1
ATOM 1239 C CA . SER A 1 160 ? 13.402 2.500 10.431 1.00 98.31 160 SER A CA 1
ATOM 1240 C C . SER A 1 160 ? 11.986 2.566 9.857 1.00 98.31 160 SER A C 1
ATOM 1242 O O . SER A 1 160 ? 11.780 3.095 8.759 1.00 98.31 160 SER A O 1
ATOM 1244 N N . CYS A 1 161 ? 11.033 2.024 10.609 1.00 98.31 161 CYS A N 1
ATOM 1245 C CA . CYS A 1 161 ? 9.608 2.026 10.310 1.00 98.31 161 CYS A CA 1
ATOM 1246 C C . CYS A 1 161 ? 8.824 2.479 11.542 1.00 98.31 161 CYS A C 1
ATOM 1248 O O . CYS A 1 161 ? 9.211 2.204 12.680 1.00 98.31 161 CYS A O 1
ATOM 1250 N N . THR A 1 162 ? 7.698 3.145 11.313 1.00 98.50 162 THR A N 1
ATOM 1251 C CA . THR A 1 162 ? 6.775 3.564 12.369 1.00 98.50 162 THR A CA 1
ATOM 1252 C C . THR A 1 162 ? 5.343 3.288 11.947 1.00 98.50 162 THR A C 1
ATOM 1254 O O . THR A 1 162 ? 5.033 3.319 10.757 1.00 98.50 162 THR A O 1
ATOM 1257 N N . VAL A 1 163 ? 4.472 3.036 12.918 1.00 98.69 163 VAL A N 1
ATOM 1258 C CA . VAL A 1 163 ? 3.030 2.901 12.698 1.00 98.69 163 VAL A CA 1
ATOM 1259 C C . VAL A 1 163 ? 2.317 3.705 13.775 1.00 98.69 163 VAL A C 1
ATOM 1261 O O . VAL A 1 163 ? 2.428 3.396 14.961 1.00 98.69 163 VAL A O 1
ATOM 1264 N N . ASP A 1 164 ? 1.586 4.729 13.353 1.00 98.81 164 ASP A N 1
ATOM 1265 C CA . ASP A 1 164 ? 0.676 5.462 14.227 1.00 98.81 164 ASP A CA 1
ATOM 1266 C C . ASP A 1 164 ? -0.588 4.625 14.433 1.00 98.81 164 ASP A C 1
ATOM 1268 O O . ASP A 1 164 ? -1.259 4.251 13.461 1.00 98.81 164 ASP A O 1
ATOM 1272 N N . ILE A 1 165 ? -0.900 4.321 15.694 1.00 98.75 165 ILE A N 1
ATOM 1273 C CA . ILE A 1 165 ? -2.061 3.520 16.077 1.00 98.75 165 ILE A CA 1
ATOM 1274 C C . ILE A 1 165 ? -2.985 4.291 17.011 1.00 98.75 165 ILE A C 1
ATOM 1276 O O . ILE A 1 165 ? -2.550 5.090 17.845 1.00 98.75 165 ILE A O 1
ATOM 1280 N N . ALA A 1 166 ? -4.267 3.966 16.916 1.00 98.88 166 ALA A N 1
ATOM 1281 C CA . ALA A 1 166 ? -5.254 4.297 17.920 1.00 98.88 166 ALA A CA 1
ATOM 1282 C C . ALA A 1 166 ? -5.807 3.024 18.567 1.00 98.88 166 ALA A C 1
ATOM 1284 O O . ALA A 1 166 ? -6.005 2.002 17.904 1.00 98.88 166 ALA A O 1
ATOM 1285 N N . ARG A 1 167 ? -6.081 3.119 19.867 1.00 98.88 167 ARG A N 1
ATOM 1286 C CA . ARG A 1 167 ? -6.831 2.134 20.644 1.00 98.88 167 ARG A CA 1
ATOM 1287 C C . ARG A 1 167 ? -8.147 2.767 21.062 1.00 98.88 167 ARG A C 1
ATOM 1289 O O . ARG A 1 167 ? -8.155 3.747 21.800 1.00 98.88 167 ARG A O 1
ATOM 1296 N N . ILE A 1 168 ? -9.257 2.221 20.579 1.00 98.81 168 ILE A N 1
ATOM 1297 C CA . ILE A 1 168 ? -10.600 2.701 20.913 1.00 98.81 168 ILE A CA 1
ATOM 1298 C C . ILE A 1 168 ? -11.250 1.755 21.917 1.00 98.81 168 ILE A C 1
ATOM 1300 O O . ILE A 1 168 ? -11.162 0.541 21.758 1.00 98.81 168 ILE A O 1
ATOM 1304 N N . THR A 1 169 ? -11.906 2.291 22.946 1.00 98.81 169 THR A N 1
ATOM 1305 C CA . THR A 1 169 ? -12.738 1.517 23.877 1.00 98.81 169 THR A CA 1
ATOM 1306 C C . THR A 1 169 ? -14.205 1.855 23.655 1.00 98.81 169 THR A C 1
ATOM 1308 O O . THR A 1 169 ? -14.598 3.020 23.739 1.00 98.81 169 THR A O 1
ATOM 1311 N N . ILE A 1 170 ? -15.014 0.834 23.385 1.00 98.56 170 ILE A N 1
ATOM 1312 C CA . ILE A 1 170 ? -16.473 0.922 23.265 1.00 98.56 170 ILE A CA 1
ATOM 1313 C C . ILE A 1 170 ? -17.067 -0.251 24.044 1.00 98.56 170 ILE A C 1
ATOM 1315 O O . ILE A 1 170 ? -16.653 -1.396 23.841 1.00 98.56 170 ILE A O 1
ATOM 1319 N N . ASP A 1 171 ? -18.038 0.030 24.918 1.00 97.00 171 ASP A N 1
ATOM 1320 C CA . ASP A 1 171 ? -18.718 -0.967 25.757 1.00 97.00 171 ASP A CA 1
ATOM 1321 C C . ASP A 1 171 ? -17.713 -1.896 26.465 1.00 97.00 171 ASP A C 1
ATOM 1323 O O . ASP A 1 171 ? -17.750 -3.121 26.324 1.00 97.00 171 ASP A O 1
ATOM 1327 N N . GLY A 1 172 ? -16.722 -1.284 27.124 1.00 96.75 172 GLY A N 1
ATOM 1328 C CA . GLY A 1 172 ? -15.665 -1.966 27.874 1.00 96.75 172 GLY A CA 1
ATOM 1329 C C . GLY A 1 172 ? -14.684 -2.831 27.067 1.00 96.75 172 GLY A C 1
ATOM 1330 O O . GLY A 1 172 ? -13.814 -3.452 27.675 1.00 96.75 172 GLY A O 1
ATOM 1331 N N . GLN A 1 173 ? -14.787 -2.892 25.735 1.00 98.19 173 GLN A N 1
ATOM 1332 C CA . GLN A 1 173 ? -13.895 -3.677 24.871 1.00 98.19 173 GLN A CA 1
ATOM 1333 C C . GLN A 1 173 ? -13.044 -2.770 23.984 1.00 98.19 173 GLN A C 1
ATOM 1335 O O . GLN A 1 173 ? -13.503 -1.712 23.550 1.00 98.19 173 GLN A O 1
ATOM 1340 N N . THR A 1 174 ? -11.813 -3.193 23.702 1.00 98.62 174 THR A N 1
ATOM 1341 C CA . THR A 1 174 ? -10.853 -2.458 22.876 1.00 98.62 174 THR A CA 1
ATOM 1342 C C . THR A 1 174 ? -10.813 -2.949 21.431 1.00 98.62 174 THR A C 1
ATOM 1344 O O . THR A 1 174 ? -11.059 -4.121 21.152 1.00 98.62 174 THR A O 1
ATOM 1347 N N . GLY A 1 175 ? -10.497 -2.035 20.517 1.00 98.69 175 GLY A N 1
ATOM 1348 C CA . GLY A 1 175 ? -10.053 -2.338 19.158 1.00 98.69 175 GLY A CA 1
ATOM 1349 C C . GLY A 1 175 ? -8.854 -1.474 18.790 1.00 98.69 175 GLY A C 1
ATOM 1350 O O . GLY A 1 175 ? -8.716 -0.350 19.285 1.00 98.69 175 GLY A O 1
ATOM 1351 N N . TYR A 1 176 ? -7.984 -2.011 17.944 1.00 98.88 176 TYR A N 1
ATOM 1352 C CA . TYR A 1 176 ? -6.727 -1.396 17.536 1.00 98.88 176 TYR A CA 1
ATOM 1353 C C . TYR A 1 176 ? -6.677 -1.164 16.033 1.00 98.88 176 TYR A C 1
ATOM 1355 O O . TYR A 1 176 ? -7.101 -1.999 15.238 1.00 98.88 176 TYR A O 1
ATOM 1363 N N . GLY A 1 177 ? -6.066 -0.064 15.611 1.00 98.75 177 GLY A N 1
ATOM 1364 C CA . GLY A 1 177 ? -5.779 0.106 14.196 1.00 98.75 177 GLY A CA 1
ATOM 1365 C C . GLY A 1 177 ? -4.949 1.325 13.871 1.00 98.75 177 GLY A C 1
ATOM 1366 O O . GLY A 1 177 ? -4.713 2.171 14.734 1.00 98.75 177 GLY A O 1
ATOM 1367 N N . SER A 1 178 ? -4.509 1.409 12.615 1.00 98.75 178 SER A N 1
ATOM 1368 C CA . SER A 1 178 ? -3.826 2.605 12.132 1.00 98.75 178 SER A CA 1
ATOM 1369 C C . SER A 1 178 ? -4.730 3.832 12.266 1.00 98.75 178 SER A C 1
ATOM 1371 O O . SER A 1 178 ? -5.939 3.752 12.055 1.00 98.75 178 SER A O 1
ATOM 1373 N N . SER A 1 179 ? -4.144 4.967 12.632 1.00 98.69 179 SER A N 1
ATOM 1374 C CA . SER A 1 179 ? -4.870 6.226 12.763 1.00 98.69 179 SER A CA 1
ATOM 1375 C C . SER A 1 179 ? -3.985 7.384 12.340 1.00 98.69 179 SER A C 1
ATOM 1377 O O . SER A 1 179 ? -2.904 7.574 12.895 1.00 98.69 179 SER A O 1
ATOM 1379 N N . ILE A 1 180 ? -4.481 8.213 11.427 1.00 98.25 180 ILE A N 1
ATOM 1380 C CA . ILE A 1 180 ? -3.817 9.441 10.989 1.00 98.25 180 ILE A CA 1
ATOM 1381 C C . ILE A 1 180 ? -4.772 10.632 11.093 1.00 98.25 180 ILE A C 1
ATOM 1383 O O . ILE A 1 180 ? -5.987 10.481 11.187 1.00 98.25 180 ILE A O 1
ATOM 1387 N N . HIS A 1 181 ? -4.222 11.848 11.070 1.00 97.38 181 HIS A N 1
ATOM 1388 C CA . HIS A 1 181 ? -5.001 13.094 11.155 1.00 97.38 181 HIS A CA 1
ATOM 1389 C C . HIS A 1 181 ? -5.928 13.177 12.385 1.00 97.38 181 HIS A C 1
ATOM 1391 O O . HIS A 1 181 ? -6.987 13.807 12.324 1.00 97.38 181 HIS A O 1
ATOM 1397 N N . MET A 1 182 ? -5.527 12.555 13.497 1.00 97.94 182 MET A N 1
ATOM 1398 C CA . MET A 1 182 ? -6.233 12.601 14.774 1.00 97.94 182 MET A CA 1
ATOM 1399 C C . MET A 1 182 ? -5.423 13.405 15.792 1.00 97.94 182 MET A C 1
ATOM 1401 O O . MET A 1 182 ? -4.243 13.131 16.007 1.00 97.94 182 MET A O 1
ATOM 1405 N N . THR A 1 183 ? -6.052 14.397 16.419 1.00 98.12 183 THR A N 1
ATOM 1406 C CA . THR A 1 183 ? -5.482 15.136 17.556 1.00 98.12 183 THR A CA 1
ATOM 1407 C C . THR A 1 183 ? -6.266 14.817 18.831 1.00 98.12 183 THR A C 1
ATOM 1409 O O . THR A 1 183 ? -7.399 14.338 18.723 1.00 98.12 183 THR A O 1
ATOM 1412 N N . PRO A 1 184 ? -5.716 15.100 20.027 1.00 98.06 184 PRO A N 1
ATOM 1413 C CA . PRO A 1 184 ? -6.459 14.947 21.277 1.00 98.06 184 PRO A CA 1
ATOM 1414 C C . PRO A 1 184 ? -7.790 15.711 21.266 1.00 98.06 184 PRO A C 1
ATOM 1416 O O . PRO A 1 184 ? -8.822 15.158 21.623 1.00 98.06 184 PRO A O 1
ATOM 1419 N N . GLU A 1 185 ? -7.797 16.948 20.758 1.00 97.88 185 GLU A N 1
ATOM 1420 C CA . GLU A 1 185 ? -9.002 17.788 20.692 1.00 97.88 185 GLU A CA 1
ATOM 1421 C C . GLU A 1 185 ? -10.057 17.196 19.754 1.00 97.88 185 GLU A C 1
ATOM 1423 O O . GLU A 1 185 ? -11.250 17.247 20.037 1.00 97.88 185 GLU A O 1
ATOM 1428 N N . TRP A 1 186 ? -9.621 16.605 18.636 1.00 98.19 186 TRP A N 1
ATOM 1429 C CA . TRP A 1 186 ? -10.535 15.894 17.749 1.00 98.19 186 TRP A CA 1
ATOM 1430 C C . TRP A 1 186 ? -11.157 14.687 18.456 1.00 98.19 186 TRP A C 1
ATOM 1432 O O . TRP A 1 186 ? -12.352 14.449 18.312 1.00 98.19 186 TRP A O 1
ATOM 1442 N N . ALA A 1 187 ? -10.369 13.932 19.228 1.00 98.00 187 ALA A N 1
ATOM 1443 C CA . ALA A 1 187 ? -10.853 12.753 19.936 1.00 98.00 187 ALA A CA 1
ATOM 1444 C C . ALA A 1 187 ? -11.818 13.102 21.078 1.00 98.00 187 ALA A C 1
ATOM 1446 O O . ALA A 1 187 ? -12.818 12.401 21.242 1.00 98.00 187 ALA A O 1
ATOM 1447 N N . GLU A 1 188 ? -11.583 14.202 21.804 1.00 96.75 188 GLU A N 1
ATOM 1448 C CA . GLU A 1 188 ? -12.497 14.723 22.834 1.00 96.75 188 GLU A CA 1
ATOM 1449 C C . GLU A 1 188 ? -13.923 14.920 22.293 1.00 96.75 188 GLU A C 1
ATOM 1451 O O . GLU A 1 188 ? -14.890 14.536 22.952 1.00 96.75 188 GLU A O 1
ATOM 1456 N N . ASP A 1 189 ? -14.062 15.425 21.062 1.00 96.88 189 ASP A N 1
ATOM 1457 C CA . ASP A 1 189 ? -15.360 15.632 20.408 1.00 96.88 189 ASP A CA 1
ATOM 1458 C C . ASP A 1 189 ? -16.100 14.324 20.074 1.00 96.88 189 ASP A C 1
ATOM 1460 O O . ASP A 1 189 ? -17.305 14.352 19.783 1.00 96.88 189 ASP A O 1
ATOM 1464 N N . I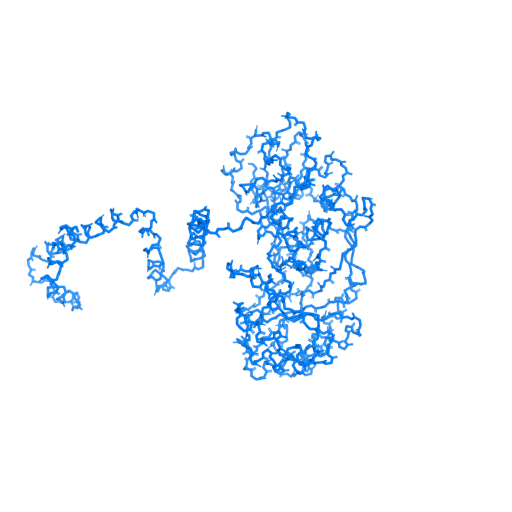LE A 1 190 ? -15.400 13.185 20.061 1.00 97.69 190 ILE A N 1
ATOM 1465 C CA . ILE A 1 190 ? -15.955 11.863 19.742 1.00 97.69 190 ILE A CA 1
ATOM 1466 C C . ILE A 1 190 ? -16.391 11.106 21.000 1.00 97.69 190 ILE A C 1
ATOM 1468 O O . ILE A 1 190 ? -17.329 10.305 20.929 1.00 97.69 190 ILE A O 1
ATOM 1472 N N . ILE A 1 191 ? -15.768 11.366 22.152 1.00 97.94 191 ILE A N 1
ATOM 1473 C CA . ILE A 1 191 ? -16.096 10.677 23.405 1.00 97.94 191 ILE A CA 1
ATOM 1474 C C . ILE A 1 191 ? -17.580 10.870 23.760 1.00 97.94 191 ILE A C 1
ATOM 1476 O O . ILE A 1 191 ? -18.133 11.968 23.734 1.00 97.94 191 ILE A O 1
ATOM 1480 N N . GLY A 1 192 ? -18.251 9.769 24.095 1.00 97.19 192 GLY A N 1
ATOM 1481 C CA . GLY A 1 192 ? -19.666 9.725 24.456 1.00 97.19 192 GLY A CA 1
ATOM 1482 C C . GLY A 1 192 ? -20.643 9.639 23.278 1.00 97.19 192 GLY A C 1
ATOM 1483 O O . GLY A 1 192 ? -21.838 9.431 23.523 1.00 97.19 192 GLY A O 1
ATOM 1484 N N . ARG A 1 193 ? -20.178 9.751 22.022 1.00 97.25 193 ARG A N 1
ATOM 1485 C CA . ARG A 1 193 ? -21.017 9.494 20.838 1.00 97.25 193 ARG A CA 1
ATOM 1486 C C . ARG A 1 193 ? -21.381 8.019 20.738 1.00 97.25 193 ARG A C 1
ATOM 1488 O O . ARG A 1 193 ? -20.595 7.151 21.119 1.00 97.25 193 ARG A O 1
ATOM 1495 N N . HIS A 1 194 ? -22.563 7.740 20.198 1.00 97.00 194 HIS A N 1
ATOM 1496 C CA . HIS A 1 194 ? -22.978 6.372 19.917 1.00 97.00 194 HIS A CA 1
ATOM 1497 C C . HIS A 1 194 ? -22.210 5.823 18.716 1.00 97.00 194 HIS A C 1
ATOM 1499 O O . HIS A 1 194 ? -22.026 6.524 17.722 1.00 97.00 194 HIS A O 1
ATOM 1505 N N . LEU A 1 195 ? -21.794 4.556 18.787 1.00 96.00 195 LEU A N 1
ATOM 1506 C CA . LEU A 1 195 ? -21.064 3.906 17.698 1.00 96.00 195 LEU A CA 1
ATOM 1507 C C . LEU A 1 195 ? -21.864 3.945 16.389 1.00 96.00 195 LEU A C 1
ATOM 1509 O O . LEU A 1 195 ? -21.306 4.222 15.331 1.00 96.00 195 LEU A O 1
ATOM 1513 N N . LEU A 1 196 ? -23.180 3.725 16.470 1.00 94.94 196 LEU A N 1
ATOM 1514 C CA . LEU A 1 196 ? -24.078 3.742 15.316 1.00 94.94 196 LEU A CA 1
ATOM 1515 C C . LEU A 1 196 ? -24.062 5.092 14.571 1.00 94.94 196 LEU A C 1
ATOM 1517 O O . LEU A 1 196 ? -24.166 5.113 13.348 1.00 94.94 196 LEU A O 1
ATOM 1521 N N . ASP A 1 197 ? -23.850 6.209 15.276 1.00 95.50 197 ASP A N 1
ATOM 1522 C CA . ASP A 1 197 ? -23.810 7.551 14.675 1.00 95.50 197 ASP A CA 1
ATOM 1523 C C . ASP A 1 197 ? -22.562 7.768 13.801 1.00 95.50 197 ASP A C 1
ATOM 1525 O O . ASP A 1 197 ? -22.534 8.668 12.951 1.00 95.50 197 ASP A O 1
ATOM 1529 N N . LEU A 1 198 ? -21.524 6.943 13.984 1.00 96.19 198 LEU A N 1
ATOM 1530 C CA . LEU A 1 198 ? -20.317 6.981 13.159 1.00 96.19 198 LEU A CA 1
ATOM 1531 C C . LEU A 1 198 ? -20.552 6.396 11.760 1.00 96.19 198 LEU A C 1
ATOM 1533 O O . LEU A 1 198 ? -19.787 6.694 10.839 1.00 96.19 198 LEU A O 1
ATOM 1537 N N . PHE A 1 199 ? -21.620 5.617 11.583 1.00 95.44 199 PHE A N 1
ATOM 1538 C CA . PHE A 1 199 ? -21.997 4.995 10.319 1.00 95.44 199 PHE A CA 1
ATOM 1539 C C . PHE A 1 199 ? -23.104 5.781 9.612 1.00 95.44 199 PHE A C 1
ATOM 1541 O O . PHE A 1 199 ? -23.903 6.492 10.229 1.00 95.44 199 PHE A O 1
ATOM 1548 N N . ASP A 1 200 ? -23.126 5.683 8.287 1.00 92.88 200 ASP A N 1
ATOM 1549 C CA . ASP A 1 200 ? -24.273 6.069 7.477 1.00 92.88 200 ASP A CA 1
ATOM 1550 C C . ASP A 1 200 ? -25.311 4.939 7.392 1.00 92.88 200 ASP A C 1
ATOM 1552 O O . ASP A 1 200 ? -25.081 3.810 7.829 1.00 92.88 200 ASP A O 1
ATOM 1556 N N . ASP A 1 201 ? -26.458 5.240 6.789 1.00 87.69 201 ASP A N 1
ATOM 1557 C CA . ASP A 1 201 ? -27.581 4.302 6.680 1.00 87.69 201 ASP A CA 1
ATOM 1558 C C . ASP A 1 201 ? -27.272 3.077 5.796 1.00 87.69 201 ASP A C 1
ATOM 1560 O O . ASP A 1 201 ? -28.076 2.152 5.738 1.00 87.69 201 ASP A O 1
ATOM 1564 N N . ARG A 1 202 ? -26.125 3.065 5.099 1.00 86.12 202 ARG A N 1
ATOM 1565 C CA . ARG A 1 202 ? -25.636 1.939 4.284 1.00 86.12 202 ARG A CA 1
ATOM 1566 C C . ARG A 1 202 ? -24.585 1.099 5.021 1.00 86.12 202 ARG A C 1
ATOM 1568 O O . ARG A 1 202 ? -23.927 0.258 4.408 1.00 86.12 202 ARG A O 1
ATOM 1575 N N . GLY A 1 203 ? -24.367 1.365 6.310 1.00 88.44 203 GLY A N 1
ATOM 1576 C CA . GLY A 1 203 ? -23.370 0.670 7.121 1.00 88.44 203 GLY A CA 1
ATOM 1577 C C . GLY A 1 203 ? -21.928 1.067 6.810 1.00 88.44 203 GLY A C 1
ATOM 1578 O O . GLY A 1 203 ? -21.008 0.339 7.169 1.00 88.44 203 GLY A O 1
ATOM 1579 N N . ARG A 1 204 ? -21.690 2.206 6.149 1.00 91.81 204 ARG A N 1
ATOM 1580 C CA . ARG A 1 204 ? -20.333 2.695 5.860 1.00 91.81 204 ARG A CA 1
ATOM 1581 C C . ARG A 1 204 ? -19.926 3.722 6.896 1.00 91.81 204 ARG A C 1
ATOM 1583 O O . ARG A 1 204 ? -20.733 4.567 7.284 1.00 91.81 204 ARG A O 1
ATOM 1590 N N . LEU A 1 205 ? -18.661 3.706 7.301 1.00 95.25 205 LEU A N 1
ATOM 1591 C CA . LEU A 1 205 ? -18.159 4.733 8.201 1.00 95.25 205 LEU A CA 1
ATOM 1592 C C . LEU A 1 205 ? -18.204 6.101 7.502 1.00 95.25 205 LEU A C 1
ATOM 1594 O O . LEU A 1 205 ? -17.777 6.250 6.345 1.00 95.25 205 LEU A O 1
ATOM 1598 N N . ARG A 1 206 ? -18.757 7.104 8.188 1.00 96.62 206 ARG A N 1
ATOM 1599 C CA . ARG A 1 206 ? -18.862 8.467 7.655 1.00 96.62 206 ARG A CA 1
ATOM 1600 C C . ARG A 1 206 ? -17.467 9.027 7.403 1.00 96.62 206 ARG A C 1
ATOM 1602 O O . ARG A 1 206 ? -16.547 8.798 8.182 1.00 96.62 206 ARG A O 1
ATOM 1609 N N . GLU A 1 207 ? -17.337 9.798 6.328 1.00 95.44 207 GLU A N 1
ATOM 1610 C CA . GLU A 1 207 ? -16.064 10.354 5.848 1.00 95.44 207 GLU A CA 1
ATOM 1611 C C . GLU A 1 207 ? -15.241 11.038 6.948 1.00 95.44 207 GLU A C 1
ATOM 1613 O O . GLU A 1 207 ? -14.039 10.809 7.045 1.00 95.44 207 GLU A O 1
ATOM 1618 N N . ALA A 1 208 ? -15.909 11.787 7.831 1.00 96.62 208 ALA A N 1
ATOM 1619 C CA . ALA A 1 208 ? -15.291 12.524 8.930 1.00 96.62 208 ALA A CA 1
ATOM 1620 C C . ALA A 1 208 ? -14.509 11.661 9.938 1.00 96.62 208 ALA A C 1
ATOM 1622 O O . ALA A 1 208 ? -13.743 12.227 10.710 1.00 96.62 208 ALA A O 1
ATOM 1623 N N . TYR A 1 209 ? -14.717 10.340 9.957 1.00 97.81 209 TYR A N 1
ATOM 1624 C CA . TYR A 1 209 ? -14.092 9.424 10.917 1.00 97.81 209 TYR A CA 1
ATOM 1625 C C . TYR A 1 209 ? -13.159 8.401 10.265 1.00 97.81 209 TYR A C 1
ATOM 1627 O O . TYR A 1 209 ? -12.556 7.606 10.982 1.00 97.81 209 TYR A O 1
ATOM 1635 N N . ARG A 1 210 ? -13.056 8.370 8.926 1.00 97.88 210 ARG A N 1
ATOM 1636 C CA . ARG A 1 210 ? -12.360 7.284 8.214 1.00 97.88 210 ARG A CA 1
ATOM 1637 C C . ARG A 1 210 ? -10.884 7.223 8.584 1.00 97.88 210 ARG A C 1
ATOM 1639 O O . ARG A 1 210 ? -10.438 6.240 9.157 1.00 97.88 210 ARG A O 1
ATOM 1646 N N . LEU A 1 211 ? -10.162 8.314 8.347 1.00 98.00 211 LEU A N 1
ATOM 1647 C CA . LEU A 1 211 ? -8.707 8.362 8.513 1.00 98.00 211 LEU A CA 1
ATOM 1648 C C . LEU A 1 211 ? -8.251 8.202 9.973 1.00 98.00 211 LEU A C 1
ATOM 1650 O O . LEU A 1 211 ? -7.143 7.737 10.230 1.00 98.00 211 LEU A O 1
ATOM 1654 N N . GLN A 1 212 ? -9.106 8.595 10.917 1.00 98.69 212 GLN A N 1
ATOM 1655 C CA . GLN A 1 212 ? -8.822 8.563 12.347 1.00 98.69 212 GLN A CA 1
ATOM 1656 C C . GLN A 1 212 ? -9.217 7.232 12.992 1.00 98.69 212 GLN A C 1
ATOM 1658 O O . GLN A 1 212 ? -8.516 6.747 13.871 1.00 98.69 212 GLN A O 1
ATOM 1663 N N . LEU A 1 213 ? -10.365 6.661 12.610 1.00 98.69 213 LEU A N 1
ATOM 1664 C CA . LEU A 1 213 ? -11.005 5.602 13.392 1.00 98.69 213 LEU A CA 1
ATOM 1665 C C . LEU A 1 213 ? -11.462 4.388 12.584 1.00 98.69 213 LEU A C 1
ATOM 1667 O O . LEU A 1 213 ? -11.917 3.435 13.211 1.00 98.69 213 LEU A O 1
ATOM 1671 N N . GLU A 1 214 ? -11.345 4.345 11.251 1.00 98.56 214 GLU A N 1
ATOM 1672 C CA . GLU A 1 214 ? -11.870 3.184 10.516 1.00 98.56 214 GLU A CA 1
ATOM 1673 C C . GLU A 1 214 ? -11.207 1.875 10.915 1.00 98.56 214 GLU A C 1
ATOM 1675 O O . GLU A 1 214 ? -11.907 0.899 11.163 1.00 98.56 214 GLU A O 1
ATOM 1680 N N . TYR A 1 215 ? -9.885 1.863 11.064 1.00 98.88 215 TYR A N 1
ATOM 1681 C CA . TYR A 1 215 ? -9.169 0.654 11.438 1.00 98.88 215 TYR A CA 1
ATOM 1682 C C . TYR A 1 215 ? -9.468 0.216 12.882 1.00 98.88 215 TYR A C 1
ATOM 1684 O O . TYR A 1 215 ? -9.892 -0.927 13.050 1.00 98.88 215 TYR A O 1
ATOM 1692 N N . PRO A 1 216 ? -9.368 1.086 13.914 1.00 98.88 216 PRO A N 1
ATOM 1693 C CA . PRO A 1 216 ? -9.765 0.720 15.276 1.00 98.88 216 PRO A CA 1
ATOM 1694 C C . PRO A 1 216 ? -11.225 0.273 15.397 1.00 98.88 216 PRO A C 1
ATOM 1696 O O . PRO A 1 216 ? -11.522 -0.657 16.143 1.00 98.88 216 PRO A O 1
ATOM 1699 N N . VAL A 1 217 ? -12.149 0.919 14.676 1.00 98.62 217 VAL A N 1
ATOM 1700 C CA . VAL A 1 217 ? -13.580 0.579 14.722 1.00 98.62 217 VAL A CA 1
ATOM 1701 C C . VAL A 1 217 ? -13.858 -0.750 14.023 1.00 98.62 217 VAL A C 1
ATOM 1703 O O . VAL A 1 217 ? -14.619 -1.560 14.551 1.00 98.62 217 VAL A O 1
ATOM 1706 N N . LEU A 1 218 ? -13.251 -1.002 12.861 1.00 98.38 218 LEU A N 1
ATOM 1707 C CA . LEU A 1 218 ? -13.375 -2.280 12.156 1.00 98.38 218 LEU A CA 1
ATOM 1708 C C . LEU A 1 218 ? -12.776 -3.427 12.970 1.00 98.38 218 LEU A C 1
ATOM 1710 O O . LEU A 1 218 ? -13.405 -4.479 13.090 1.00 98.38 218 LEU A O 1
ATOM 1714 N N . ASP A 1 219 ? -11.608 -3.209 13.574 1.00 98.81 219 ASP A N 1
ATOM 1715 C CA . ASP A 1 219 ? -11.007 -4.178 14.482 1.00 98.81 219 ASP A CA 1
ATOM 1716 C C . ASP A 1 219 ? -11.936 -4.465 15.662 1.00 98.81 219 ASP A C 1
ATOM 1718 O O . ASP A 1 219 ? -12.299 -5.619 15.882 1.00 98.81 219 ASP A O 1
ATOM 1722 N N . TRP A 1 220 ? -12.424 -3.420 16.343 1.00 98.62 220 TRP A N 1
ATOM 1723 C CA . TRP A 1 220 ? -13.362 -3.551 17.458 1.00 98.62 220 TRP A CA 1
ATOM 1724 C C . TRP A 1 220 ? -14.620 -4.337 17.072 1.00 98.62 220 TRP A C 1
ATOM 1726 O O . TRP A 1 220 ? -15.051 -5.220 17.813 1.00 98.62 220 TRP A O 1
ATOM 1736 N N . LEU A 1 221 ? -15.201 -4.063 15.898 1.00 97.25 221 LEU A N 1
ATOM 1737 C CA . LEU A 1 221 ? -16.357 -4.805 15.390 1.00 97.25 221 LEU A CA 1
ATOM 1738 C C . LEU A 1 221 ? -16.034 -6.290 15.213 1.00 97.25 221 LEU A C 1
ATOM 1740 O O . LEU A 1 221 ? -16.857 -7.136 15.571 1.00 97.25 221 LEU A O 1
ATOM 1744 N N . GLY A 1 222 ? -14.843 -6.607 14.708 1.00 96.75 222 GLY A N 1
ATOM 1745 C CA . GLY A 1 222 ? -14.354 -7.977 14.613 1.00 96.75 222 GLY A CA 1
ATOM 1746 C C . GLY A 1 222 ? -14.160 -8.638 15.969 1.00 96.75 222 GLY A C 1
ATOM 1747 O O . GLY A 1 222 ? -14.666 -9.743 16.172 1.00 96.75 222 GLY A O 1
ATOM 1748 N N . GLN A 1 223 ? -13.534 -7.951 16.927 1.00 98.00 223 GLN A N 1
ATOM 1749 C CA . GLN A 1 223 ? -13.372 -8.443 18.298 1.00 98.00 223 GLN A CA 1
ATOM 1750 C C . GLN A 1 223 ? -14.726 -8.694 18.977 1.00 98.00 223 GLN A C 1
ATOM 1752 O O . GLN A 1 223 ? -14.924 -9.716 19.635 1.00 98.00 223 GLN A O 1
ATOM 1757 N N . ARG A 1 224 ? -15.689 -7.786 18.793 1.00 96.31 224 ARG A N 1
ATOM 1758 C CA . ARG A 1 224 ? -17.039 -7.879 19.361 1.00 96.31 224 ARG A CA 1
ATOM 1759 C C . ARG A 1 224 ? -17.840 -9.042 18.779 1.00 96.31 224 ARG A C 1
ATOM 1761 O O . ARG A 1 224 ? -18.583 -9.699 19.504 1.00 96.31 224 ARG A O 1
ATOM 1768 N N . GLN A 1 225 ? -17.716 -9.280 17.475 1.00 94.44 225 GLN A N 1
ATOM 1769 C CA . GLN A 1 225 ? -18.453 -10.331 16.768 1.00 94.44 225 GLN A CA 1
ATOM 1770 C C . GLN A 1 225 ? -17.725 -11.681 16.758 1.00 94.44 225 GLN A C 1
ATOM 1772 O O . GLN A 1 225 ? -18.319 -12.681 16.353 1.00 94.44 225 GLN A O 1
ATOM 1777 N N . GLY A 1 226 ? -16.458 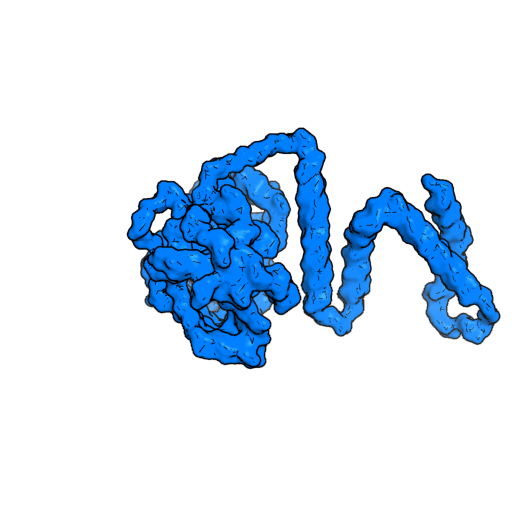-11.719 17.179 1.00 95.50 226 GLY A N 1
ATOM 1778 C CA . GLY A 1 226 ? -15.605 -12.899 17.068 1.00 95.50 226 GLY A CA 1
ATOM 1779 C C . GLY A 1 226 ? -15.312 -13.281 15.614 1.00 95.50 226 GLY A C 1
ATOM 1780 O O . GLY A 1 226 ? -15.268 -14.469 15.306 1.00 95.50 226 GLY A O 1
ATOM 1781 N N . LYS A 1 227 ? -15.169 -12.294 14.718 1.00 94.69 227 LYS A N 1
ATOM 1782 C CA . LYS A 1 227 ? -14.988 -12.501 13.270 1.00 94.69 227 LYS A CA 1
ATOM 1783 C C . LYS A 1 227 ? -13.831 -11.682 12.704 1.00 94.69 227 LYS A C 1
ATOM 1785 O O . LYS A 1 227 ? -13.624 -10.557 13.168 1.00 94.69 227 LYS A O 1
ATOM 1790 N N . PRO A 1 228 ? -13.110 -12.191 11.692 1.00 96.81 228 PRO A N 1
ATOM 1791 C CA . PRO A 1 228 ? -12.152 -11.381 10.959 1.00 96.81 228 PRO A CA 1
ATOM 1792 C C . PRO A 1 228 ? -12.874 -10.276 10.181 1.00 96.81 228 PRO A C 1
ATOM 1794 O O . PRO A 1 228 ? -13.997 -10.460 9.708 1.00 96.81 228 PRO A O 1
ATOM 1797 N N . VAL A 1 229 ? -12.218 -9.132 9.980 1.00 96.50 229 VAL A N 1
ATOM 1798 C CA . VAL A 1 229 ? -12.797 -7.999 9.237 1.00 96.50 229 VAL A CA 1
ATOM 1799 C C . VAL A 1 229 ? -13.212 -8.409 7.824 1.00 96.50 229 VAL A C 1
ATOM 1801 O O . VAL A 1 229 ? -14.235 -7.934 7.342 1.00 96.50 229 VAL A O 1
ATOM 1804 N N . TYR A 1 230 ? -12.490 -9.333 7.180 1.00 95.38 230 TYR A N 1
ATOM 1805 C CA . TYR A 1 230 ? -12.808 -9.749 5.814 1.00 95.38 230 TYR A CA 1
ATOM 1806 C C . TYR A 1 230 ? -14.163 -10.466 5.719 1.00 95.38 230 TYR A C 1
ATOM 1808 O O . TYR A 1 230 ? -14.847 -10.316 4.714 1.00 95.38 230 TYR A O 1
ATOM 1816 N N . ASP A 1 231 ? -14.591 -11.172 6.772 1.00 92.38 231 ASP A N 1
ATOM 1817 C CA . ASP A 1 231 ? -15.919 -11.796 6.844 1.00 92.38 231 ASP A CA 1
ATOM 1818 C C . ASP A 1 231 ? -17.021 -10.759 7.091 1.00 92.38 231 ASP A C 1
ATOM 1820 O O . ASP A 1 231 ? -18.174 -10.960 6.708 1.00 92.38 231 ASP A O 1
ATOM 1824 N N . ILE A 1 232 ? -16.688 -9.649 7.755 1.00 90.81 232 ILE A N 1
ATOM 1825 C CA . ILE A 1 232 ? -17.630 -8.555 8.028 1.00 90.81 232 ILE A CA 1
ATOM 1826 C C . ILE A 1 232 ? -17.932 -7.773 6.748 1.00 90.81 232 ILE A C 1
ATOM 1828 O O . ILE A 1 232 ? -19.061 -7.314 6.576 1.00 90.81 232 ILE A O 1
ATOM 1832 N N . VAL A 1 233 ? -16.938 -7.630 5.866 1.00 90.69 233 VAL A N 1
ATOM 1833 C CA . VAL A 1 233 ? -17.035 -6.840 4.627 1.00 90.69 233 VAL A CA 1
ATOM 1834 C C . VAL A 1 233 ? -17.116 -7.688 3.354 1.00 90.69 233 VAL A C 1
ATOM 1836 O O . VAL A 1 233 ? -17.069 -7.134 2.256 1.00 90.69 233 VAL A O 1
ATOM 1839 N N . SER A 1 234 ? -17.213 -9.016 3.482 1.00 84.62 234 SER A N 1
ATOM 1840 C CA . SER A 1 234 ? -17.150 -9.960 2.361 1.00 84.62 234 SER A CA 1
ATOM 1841 C C . SER A 1 234 ? -18.177 -9.625 1.274 1.00 84.62 234 SER A C 1
ATOM 1843 O O . SER A 1 234 ? -19.382 -9.580 1.550 1.00 84.62 234 SER A O 1
ATOM 1845 N N . GLY A 1 235 ? -17.710 -9.444 0.040 1.00 76.50 235 GLY A N 1
ATOM 1846 C CA . GLY A 1 235 ? -18.549 -9.318 -1.147 1.00 76.50 235 GLY A CA 1
ATOM 1847 C C . GLY A 1 235 ? -19.101 -10.666 -1.617 1.00 76.50 235 GLY A C 1
ATOM 1848 O O . GLY A 1 235 ? -18.677 -11.730 -1.170 1.00 76.50 235 GLY A O 1
ATOM 1849 N N . ALA A 1 236 ? -20.039 -10.636 -2.566 1.00 73.44 236 ALA A N 1
ATOM 1850 C CA . ALA A 1 236 ? -20.699 -11.842 -3.078 1.00 73.44 236 ALA A CA 1
ATOM 1851 C C . ALA A 1 236 ? -19.768 -12.811 -3.842 1.00 73.44 236 ALA A C 1
ATOM 1853 O O . ALA A 1 236 ? -20.175 -13.934 -4.138 1.00 73.44 236 ALA A O 1
ATOM 1854 N N . HIS A 1 237 ? -18.547 -12.391 -4.199 1.00 80.06 237 HIS A N 1
ATOM 1855 C CA . HIS A 1 237 ? -17.565 -13.224 -4.906 1.00 80.06 237 HIS A CA 1
ATOM 1856 C C . HIS A 1 237 ? -16.822 -14.209 -4.001 1.00 80.06 237 HIS A C 1
ATOM 1858 O O . HIS A 1 237 ? -16.178 -15.116 -4.523 1.00 80.06 237 HIS A O 1
ATOM 1864 N N . LEU A 1 238 ? -16.904 -14.042 -2.680 1.00 78.31 238 LEU A N 1
ATOM 1865 C CA . LEU A 1 238 ? -16.277 -14.926 -1.704 1.00 78.31 238 LEU A CA 1
ATOM 1866 C C . LEU A 1 238 ? -17.330 -15.720 -0.935 1.00 78.31 238 LEU A C 1
ATOM 1868 O O . LEU A 1 238 ? -18.313 -15.175 -0.430 1.00 78.31 238 LEU A O 1
ATOM 1872 N N . GLU A 1 239 ? -17.108 -17.030 -0.835 1.00 75.44 239 GLU A N 1
ATOM 1873 C CA . GLU A 1 239 ? -17.870 -17.865 0.086 1.00 75.44 239 GLU A CA 1
ATOM 1874 C C . GLU A 1 239 ? -17.508 -17.475 1.524 1.00 75.44 239 GLU A C 1
ATOM 1876 O O . GLU A 1 239 ? -16.333 -17.338 1.870 1.00 75.44 239 GLU A O 1
ATOM 1881 N N . ARG A 1 240 ? -18.525 -17.279 2.369 1.00 69.12 240 ARG A N 1
ATOM 1882 C CA . ARG A 1 240 ? -18.319 -16.952 3.786 1.00 69.12 240 ARG A CA 1
ATOM 1883 C C . ARG A 1 240 ? -17.568 -18.082 4.485 1.00 69.12 240 ARG A C 1
ATOM 1885 O O . ARG A 1 240 ? -17.829 -19.246 4.194 1.00 69.12 240 ARG A O 1
ATOM 1892 N N . GLU A 1 241 ? -16.708 -17.728 5.441 1.00 70.19 241 GLU A N 1
ATOM 1893 C CA . GLU A 1 241 ? -15.921 -18.674 6.254 1.00 70.19 241 GLU A CA 1
ATOM 1894 C C . GLU A 1 241 ? -14.856 -19.467 5.463 1.00 70.19 241 GLU A C 1
ATOM 1896 O O . GLU A 1 241 ? -14.206 -20.360 6.013 1.00 70.19 241 GLU A O 1
ATOM 1901 N N . ALA A 1 242 ? -14.638 -19.144 4.181 1.00 77.56 242 ALA A N 1
ATOM 1902 C CA . ALA A 1 242 ? -13.545 -19.711 3.402 1.00 77.56 242 ALA A CA 1
ATOM 1903 C C . ALA A 1 242 ? -12.193 -19.101 3.829 1.00 77.56 242 ALA A C 1
ATOM 1905 O O . ALA A 1 242 ? -12.121 -17.901 4.103 1.00 77.56 242 ALA A O 1
ATOM 1906 N N . PRO A 1 243 ? -11.096 -19.885 3.852 1.00 88.50 243 PRO A N 1
ATOM 1907 C CA . PRO A 1 243 ? -9.761 -19.338 4.068 1.00 88.50 243 PRO A CA 1
ATOM 1908 C C . PRO A 1 243 ? -9.433 -18.265 3.026 1.00 88.50 243 PRO A C 1
ATOM 1910 O O . PRO A 1 243 ? -9.468 -18.536 1.825 1.00 88.50 243 PRO A O 1
ATOM 1913 N N . LEU A 1 244 ? -9.079 -17.065 3.486 1.00 96.31 244 LEU A N 1
ATOM 1914 C CA . LEU A 1 244 ? -8.689 -15.973 2.604 1.00 96.31 244 LEU A CA 1
ATOM 1915 C C . LEU A 1 244 ? -7.183 -16.043 2.314 1.00 96.31 244 LEU A C 1
ATOM 1917 O O . LEU A 1 244 ? -6.346 -15.878 3.204 1.00 96.31 244 LEU A O 1
ATOM 1921 N N . ILE A 1 245 ? -6.854 -16.312 1.053 1.00 97.94 245 ILE A N 1
ATOM 1922 C CA . ILE A 1 245 ? -5.490 -16.389 0.525 1.00 97.94 245 ILE A CA 1
ATOM 1923 C C . ILE A 1 245 ? -5.397 -15.364 -0.599 1.00 97.94 245 ILE A C 1
ATOM 1925 O O . ILE A 1 245 ? -6.221 -15.376 -1.513 1.00 97.94 245 ILE A O 1
ATOM 1929 N N . VAL A 1 246 ? -4.433 -14.452 -0.502 1.00 98.44 246 VAL A N 1
ATOM 1930 C CA . VAL A 1 246 ? -4.354 -13.278 -1.375 1.00 98.44 246 VAL A CA 1
ATOM 1931 C C . VAL A 1 246 ? -2.983 -13.237 -2.038 1.00 98.44 246 VAL A C 1
ATOM 1933 O O . VAL A 1 246 ? -1.987 -13.395 -1.336 1.00 98.44 246 VAL A O 1
ATOM 1936 N N . PRO A 1 247 ? -2.871 -12.998 -3.353 1.00 98.81 247 PRO A N 1
ATOM 1937 C CA . PRO A 1 247 ? -1.568 -12.822 -3.981 1.00 98.81 247 PRO A CA 1
ATOM 1938 C C . PRO A 1 247 ? -0.784 -11.671 -3.337 1.00 98.81 247 PRO A C 1
ATOM 1940 O O . PRO A 1 247 ? -1.350 -10.632 -2.996 1.00 98.81 247 PRO A O 1
ATOM 1943 N N . CYS A 1 248 ? 0.530 -11.822 -3.194 1.00 98.88 248 CYS A N 1
ATOM 1944 C CA . CYS A 1 248 ? 1.424 -10.753 -2.753 1.00 98.88 248 CYS A CA 1
ATOM 1945 C C . CYS A 1 248 ? 2.665 -10.658 -3.644 1.00 98.88 248 CYS A C 1
ATOM 1947 O O . CYS A 1 248 ? 3.029 -11.604 -4.348 1.00 98.88 248 CYS A O 1
ATOM 1949 N N . TYR A 1 249 ? 3.323 -9.503 -3.621 1.00 98.94 249 TYR A N 1
ATOM 1950 C CA . TYR A 1 249 ? 4.639 -9.333 -4.231 1.00 98.94 249 TYR A CA 1
ATOM 1951 C C . TYR A 1 249 ? 5.601 -8.640 -3.270 1.00 98.94 249 TYR A C 1
ATOM 1953 O O . TYR A 1 249 ? 5.200 -7.834 -2.432 1.00 98.94 249 TYR A O 1
ATOM 1961 N N . ASP A 1 250 ? 6.883 -8.949 -3.429 1.00 98.94 250 ASP A N 1
ATOM 1962 C CA . ASP A 1 250 ? 7.978 -8.292 -2.728 1.00 98.94 250 ASP A CA 1
ATOM 1963 C C . ASP A 1 250 ? 8.236 -6.915 -3.354 1.00 98.94 250 ASP A C 1
ATOM 1965 O O . ASP A 1 250 ? 8.594 -6.825 -4.533 1.00 98.94 250 ASP A O 1
ATOM 1969 N N . THR A 1 251 ? 8.033 -5.849 -2.577 1.00 98.81 251 THR A N 1
ATOM 1970 C CA . THR A 1 251 ? 8.271 -4.459 -3.011 1.00 98.81 251 THR A CA 1
ATOM 1971 C C . THR A 1 251 ? 9.640 -3.915 -2.581 1.00 98.81 251 THR A C 1
ATOM 1973 O O . THR A 1 251 ? 9.985 -2.767 -2.854 1.00 98.81 251 THR A O 1
ATOM 1976 N N . SER A 1 252 ? 10.458 -4.729 -1.904 1.00 98.75 252 SER A N 1
ATOM 1977 C CA . SER A 1 252 ? 11.684 -4.287 -1.223 1.00 98.75 252 SER A CA 1
ATOM 1978 C C . SER A 1 252 ? 12.903 -4.089 -2.137 1.00 98.75 252 SER A C 1
ATOM 1980 O O . SER A 1 252 ? 13.991 -3.783 -1.647 1.00 98.75 252 SER A O 1
ATOM 1982 N N . LEU A 1 253 ? 12.758 -4.257 -3.456 1.00 98.88 253 LEU A N 1
ATOM 1983 C CA . LEU A 1 253 ? 13.857 -4.182 -4.427 1.00 98.88 253 LEU A CA 1
ATOM 1984 C C . LEU A 1 253 ? 14.084 -2.740 -4.901 1.00 98.88 253 LEU A C 1
ATOM 1986 O O . LEU A 1 253 ? 13.688 -2.346 -6.003 1.00 98.88 253 LEU A O 1
ATOM 1990 N N . TYR A 1 254 ? 14.730 -1.958 -4.037 1.00 98.88 254 TYR A N 1
ATOM 1991 C CA . TYR A 1 254 ? 15.076 -0.554 -4.253 1.00 98.88 254 TYR A CA 1
ATOM 1992 C C . TYR A 1 254 ? 16.410 -0.410 -5.009 1.00 98.88 254 TYR A C 1
ATOM 1994 O O . TYR A 1 254 ? 16.994 -1.369 -5.515 1.00 98.88 254 TYR A O 1
ATOM 2002 N N . PHE A 1 255 ? 16.902 0.822 -5.164 1.00 98.88 255 PHE A N 1
ATOM 2003 C CA . PHE A 1 255 ? 18.233 1.078 -5.714 1.00 98.88 255 PHE A CA 1
ATOM 2004 C C . PHE A 1 255 ? 19.316 0.820 -4.660 1.00 98.88 255 PHE A C 1
ATOM 2006 O O . PHE A 1 255 ? 19.957 1.753 -4.161 1.00 98.88 255 PHE A O 1
ATOM 2013 N N . ASP A 1 256 ? 19.519 -0.450 -4.332 1.00 98.69 256 ASP A N 1
ATOM 2014 C CA . ASP A 1 256 ? 20.525 -0.895 -3.366 1.00 98.69 256 ASP A CA 1
ATOM 2015 C C . ASP A 1 256 ? 21.920 -1.047 -4.007 1.00 98.69 256 ASP A C 1
ATOM 2017 O O . ASP A 1 256 ? 22.946 -1.077 -3.327 1.00 98.69 256 ASP A O 1
ATOM 2021 N N . ASP A 1 257 ? 21.997 -0.986 -5.339 1.00 98.75 257 ASP A N 1
ATOM 2022 C CA . ASP A 1 257 ? 23.210 -1.188 -6.132 1.00 98.75 257 ASP A CA 1
ATOM 2023 C C . ASP A 1 257 ? 24.001 0.087 -6.483 1.00 98.75 257 ASP A C 1
ATOM 2025 O O . ASP A 1 257 ? 25.073 -0.010 -7.078 1.00 98.75 257 ASP A O 1
ATOM 2029 N N . LEU A 1 258 ? 23.531 1.291 -6.126 1.00 98.50 258 LEU A N 1
ATOM 2030 C CA . LEU A 1 258 ? 24.131 2.561 -6.599 1.00 98.50 258 LEU A CA 1
ATOM 2031 C C . LEU A 1 258 ? 25.598 2.771 -6.193 1.00 98.50 258 LEU A C 1
ATOM 2033 O O . LEU A 1 258 ? 26.307 3.578 -6.793 1.00 98.50 258 LEU A O 1
ATOM 2037 N N . HIS A 1 259 ? 26.055 2.067 -5.161 1.00 98.12 259 HIS A N 1
ATOM 2038 C CA . HIS A 1 259 ? 27.437 2.104 -4.695 1.00 98.12 259 HIS A CA 1
ATOM 2039 C C . HIS A 1 259 ? 28.377 1.206 -5.526 1.00 98.12 259 HIS A C 1
ATOM 2041 O O . HIS A 1 259 ? 29.596 1.270 -5.353 1.00 98.12 259 HIS A O 1
ATOM 2047 N N . LEU A 1 260 ? 27.832 0.379 -6.427 1.00 97.81 260 LEU A N 1
ATOM 2048 C CA . LEU A 1 260 ? 28.568 -0.590 -7.232 1.00 97.81 260 LEU A CA 1
ATOM 2049 C C . LEU A 1 260 ? 28.830 -0.051 -8.650 1.00 97.81 260 LEU A C 1
ATOM 2051 O O . LEU A 1 260 ? 27.891 0.215 -9.411 1.00 97.81 260 LEU A O 1
ATOM 2055 N N . PRO A 1 261 ? 30.108 0.073 -9.057 1.00 88.50 261 PRO A N 1
ATOM 2056 C CA . PRO A 1 261 ? 30.454 0.589 -10.379 1.00 88.50 261 PRO A CA 1
ATOM 2057 C C . PRO A 1 261 ? 30.220 -0.441 -11.494 1.00 88.50 261 PRO A C 1
ATOM 2059 O O . PRO A 1 261 ? 29.974 -0.067 -12.637 1.00 88.50 261 PRO A O 1
ATOM 2062 N N . ASP A 1 262 ? 30.291 -1.734 -11.175 1.00 94.19 262 ASP A N 1
ATOM 2063 C CA . ASP A 1 262 ? 30.180 -2.827 -12.140 1.00 94.19 262 ASP A CA 1
ATOM 2064 C C . ASP A 1 262 ? 28.744 -3.367 -12.241 1.00 94.19 262 ASP A C 1
ATOM 2066 O O . ASP A 1 262 ? 28.094 -3.658 -11.238 1.00 94.19 262 ASP A O 1
ATOM 2070 N N . GLU A 1 263 ? 28.269 -3.539 -13.476 1.00 98.12 263 GLU A N 1
ATOM 2071 C CA . GLU A 1 263 ? 26.915 -4.011 -13.789 1.00 98.12 263 GLU A CA 1
ATOM 2072 C C . GLU A 1 263 ? 26.673 -5.446 -13.313 1.00 98.12 263 GLU A C 1
ATOM 2074 O O . GLU A 1 263 ? 25.614 -5.727 -12.763 1.00 98.12 263 GLU A O 1
ATOM 2079 N N . LYS A 1 264 ? 27.650 -6.351 -13.458 1.00 98.06 264 LYS A N 1
ATOM 2080 C CA . LYS A 1 264 ? 27.477 -7.753 -13.042 1.00 98.06 264 LYS A CA 1
ATOM 2081 C C . LYS A 1 264 ? 27.349 -7.881 -11.531 1.00 98.06 264 LYS A C 1
ATOM 2083 O O . LYS A 1 264 ? 26.546 -8.670 -11.048 1.00 98.06 264 LYS A O 1
ATOM 2088 N N . THR A 1 265 ? 28.133 -7.099 -10.797 1.00 98.31 265 THR A N 1
ATOM 2089 C CA . THR A 1 265 ? 28.112 -7.084 -9.332 1.00 98.31 265 THR A CA 1
ATOM 2090 C C . THR A 1 265 ? 26.814 -6.458 -8.814 1.00 98.31 265 THR A C 1
ATOM 2092 O O . THR A 1 265 ? 26.232 -6.976 -7.868 1.00 98.31 265 THR A O 1
ATOM 2095 N N . ALA A 1 266 ? 26.314 -5.405 -9.474 1.00 98.75 266 ALA A N 1
ATOM 2096 C CA . ALA A 1 266 ? 24.993 -4.838 -9.202 1.00 98.75 266 ALA A CA 1
ATOM 2097 C C . ALA A 1 266 ? 23.866 -5.859 -9.431 1.00 98.75 266 ALA A C 1
ATOM 2099 O O . ALA A 1 266 ? 23.017 -6.035 -8.565 1.00 98.75 266 ALA A O 1
ATOM 2100 N N . VAL A 1 267 ? 23.890 -6.582 -10.557 1.00 98.88 267 VAL A N 1
ATOM 2101 C CA . VAL A 1 267 ? 22.919 -7.654 -10.842 1.00 98.88 267 VAL A CA 1
ATOM 2102 C C . VAL A 1 267 ? 22.977 -8.756 -9.787 1.00 98.88 267 VAL A C 1
ATOM 2104 O O . VAL A 1 267 ? 21.934 -9.143 -9.272 1.00 98.88 267 VAL A O 1
ATOM 2107 N N . ALA A 1 268 ? 24.174 -9.224 -9.428 1.00 98.81 268 ALA A N 1
ATOM 2108 C CA . ALA A 1 268 ? 24.338 -10.279 -8.431 1.00 98.81 268 ALA A CA 1
ATOM 2109 C C . ALA A 1 268 ? 23.804 -9.872 -7.046 1.00 98.81 268 ALA A C 1
ATOM 2111 O O . ALA A 1 268 ? 23.178 -10.694 -6.381 1.00 98.81 268 ALA A O 1
ATOM 2112 N N . LEU A 1 269 ? 24.006 -8.612 -6.634 1.00 98.81 269 LEU A N 1
ATOM 2113 C CA . LEU A 1 269 ? 23.434 -8.078 -5.394 1.00 98.81 269 LEU A CA 1
ATOM 2114 C C . LEU A 1 269 ? 21.902 -8.121 -5.437 1.00 98.81 269 LEU A C 1
ATOM 2116 O O . LEU A 1 269 ? 21.279 -8.719 -4.566 1.00 98.81 269 LEU A O 1
ATOM 2120 N N . MET A 1 270 ? 21.290 -7.550 -6.476 1.00 98.88 270 MET A N 1
ATOM 2121 C CA . MET A 1 270 ? 19.827 -7.500 -6.554 1.00 98.88 270 MET A CA 1
ATOM 2122 C C . MET A 1 270 ? 19.194 -8.895 -6.727 1.00 98.88 270 MET A C 1
ATOM 2124 O O . MET A 1 270 ? 18.088 -9.140 -6.249 1.00 98.88 270 MET A O 1
ATOM 2128 N N . GLN A 1 271 ? 19.893 -9.837 -7.373 1.00 98.88 271 GLN A N 1
ATOM 2129 C CA . GLN A 1 271 ? 19.497 -11.249 -7.421 1.00 98.88 271 GLN A CA 1
ATOM 2130 C C . GLN A 1 271 ? 19.505 -11.890 -6.031 1.00 98.88 271 GLN A C 1
ATOM 2132 O O . GLN A 1 271 ? 18.575 -12.619 -5.689 1.00 98.88 271 GLN A O 1
ATOM 2137 N N . GLU A 1 272 ? 20.539 -11.632 -5.227 1.00 98.88 272 GLU A N 1
ATOM 2138 C CA . GLU A 1 272 ? 20.618 -12.129 -3.853 1.00 98.88 272 GLU A CA 1
ATOM 2139 C C . GLU A 1 272 ? 19.461 -11.588 -3.004 1.00 98.88 272 GLU A C 1
ATOM 2141 O O . GLU A 1 272 ? 18.796 -12.353 -2.309 1.00 98.88 272 GLU A O 1
ATOM 2146 N N . GLU A 1 273 ? 19.158 -10.296 -3.120 1.00 98.88 273 GLU A N 1
ATOM 2147 C CA . GLU A 1 273 ? 18.039 -9.663 -2.422 1.00 98.88 273 GLU A CA 1
ATOM 2148 C C . GLU A 1 273 ? 16.680 -10.263 -2.802 1.00 98.88 273 GLU A C 1
ATOM 2150 O O . GLU A 1 273 ? 15.878 -10.573 -1.917 1.00 98.88 273 GLU A O 1
ATOM 2155 N N . ALA A 1 274 ? 16.441 -10.516 -4.093 1.00 98.88 274 ALA A N 1
ATOM 2156 C CA . ALA A 1 274 ? 15.239 -11.212 -4.549 1.00 98.88 274 ALA A CA 1
ATOM 2157 C C . ALA A 1 274 ? 15.176 -12.652 -4.007 1.00 98.88 274 ALA A C 1
ATOM 2159 O O . ALA A 1 274 ? 14.115 -13.129 -3.601 1.00 98.88 274 ALA A O 1
ATOM 2160 N N . MET A 1 275 ? 16.317 -13.345 -3.923 1.00 98.81 275 MET A N 1
ATOM 2161 C CA . MET A 1 275 ? 16.396 -14.687 -3.338 1.00 98.81 275 MET A CA 1
ATOM 2162 C C . MET A 1 275 ? 16.127 -14.701 -1.827 1.00 98.81 275 MET A C 1
ATOM 2164 O O . MET A 1 275 ? 15.580 -15.686 -1.324 1.00 98.81 275 MET A O 1
ATOM 2168 N N . GLN A 1 276 ? 16.442 -13.622 -1.099 1.00 98.81 276 GLN A N 1
ATOM 2169 C CA . GLN A 1 276 ? 16.046 -13.473 0.307 1.00 98.81 276 GLN A CA 1
ATOM 2170 C C . GLN A 1 276 ? 14.516 -13.431 0.442 1.00 98.81 276 GLN A C 1
ATOM 2172 O O . GLN A 1 276 ? 13.966 -14.125 1.299 1.00 98.81 276 GLN A O 1
ATOM 2177 N N . GLY A 1 277 ? 13.824 -12.677 -0.421 1.00 98.69 277 GLY A N 1
ATOM 2178 C CA . GLY A 1 277 ? 12.360 -12.678 -0.498 1.00 98.69 277 GLY A CA 1
ATOM 2179 C C . GLY A 1 277 ? 11.808 -14.047 -0.905 1.00 98.69 277 GLY A C 1
ATOM 2180 O O . GLY A 1 277 ? 10.899 -14.580 -0.264 1.00 98.69 277 GLY A O 1
ATOM 2181 N N . TYR A 1 278 ? 12.415 -14.681 -1.913 1.00 98.62 278 TYR A N 1
ATOM 2182 C CA . TYR A 1 278 ? 12.021 -16.009 -2.390 1.00 98.62 278 TYR A CA 1
ATOM 2183 C C . TYR A 1 278 ? 12.070 -17.072 -1.284 1.00 98.62 278 TYR A C 1
ATOM 2185 O O . TYR A 1 278 ? 11.145 -17.883 -1.144 1.00 98.62 278 TYR A O 1
ATOM 2193 N N . ALA A 1 279 ? 13.131 -17.052 -0.472 1.00 98.69 279 ALA A N 1
ATOM 2194 C CA . ALA A 1 279 ? 13.315 -17.949 0.667 1.00 98.69 279 ALA A CA 1
ATOM 2195 C C . ALA A 1 279 ? 12.247 -17.757 1.760 1.00 98.69 279 ALA A C 1
ATOM 2197 O O . ALA A 1 279 ? 11.966 -18.693 2.506 1.00 98.69 279 ALA A O 1
ATOM 2198 N N . LYS A 1 280 ? 11.621 -16.575 1.819 1.00 98.56 280 LYS A N 1
ATOM 2199 C CA . LYS A 1 280 ? 10.503 -16.235 2.715 1.00 98.56 280 LYS A CA 1
ATOM 2200 C C . LYS A 1 280 ? 9.126 -16.477 2.087 1.00 98.56 280 LYS A C 1
ATOM 2202 O O . LYS A 1 280 ? 8.119 -16.060 2.641 1.00 98.56 280 LYS A O 1
ATOM 2207 N N . GLY A 1 281 ? 9.076 -17.147 0.936 1.00 98.62 281 GLY A N 1
ATOM 2208 C CA . GLY A 1 281 ? 7.833 -17.538 0.273 1.00 98.62 281 GLY A CA 1
ATOM 2209 C C . GLY A 1 281 ? 7.402 -16.625 -0.872 1.00 98.62 281 GLY A C 1
ATOM 2210 O O . GLY A 1 281 ? 6.475 -16.998 -1.582 1.00 98.62 281 GLY A O 1
ATOM 2211 N N . GLN A 1 282 ? 8.082 -15.500 -1.122 1.00 98.88 282 GLN A N 1
ATOM 2212 C CA . GLN A 1 282 ? 7.744 -14.607 -2.237 1.00 98.88 282 GLN A CA 1
ATOM 2213 C C . GLN A 1 282 ? 7.982 -15.285 -3.592 1.00 98.88 282 GLN A C 1
ATOM 2215 O O . GLN A 1 282 ? 8.917 -16.072 -3.769 1.00 98.88 282 GLN A O 1
ATOM 2220 N N . ARG A 1 283 ? 7.138 -14.985 -4.579 1.00 98.81 283 ARG A N 1
ATOM 2221 C CA . ARG A 1 283 ? 7.296 -15.467 -5.967 1.00 98.81 283 ARG A CA 1
ATOM 2222 C C . ARG A 1 283 ? 7.173 -14.356 -6.999 1.00 98.81 283 ARG A C 1
ATOM 2224 O O . ARG A 1 283 ? 7.379 -14.600 -8.186 1.00 98.81 283 ARG A O 1
ATOM 2231 N N . HIS A 1 284 ? 6.788 -13.163 -6.571 1.00 98.94 284 HIS A N 1
ATOM 2232 C CA . HIS A 1 284 ? 6.494 -12.023 -7.423 1.00 98.94 284 HIS A CA 1
ATOM 2233 C C . HIS A 1 284 ? 7.260 -10.825 -6.881 1.00 98.94 284 HIS A C 1
ATOM 2235 O O . HIS A 1 284 ? 7.383 -10.684 -5.665 1.00 98.94 284 HIS A O 1
ATOM 2241 N N . PHE A 1 285 ? 7.804 -10.004 -7.772 1.00 98.94 285 PHE A N 1
ATOM 2242 C CA . PHE A 1 285 ? 8.780 -8.984 -7.404 1.00 98.94 285 PHE A CA 1
ATOM 2243 C C . PHE A 1 285 ? 8.475 -7.682 -8.132 1.00 98.94 285 PHE A C 1
ATOM 2245 O O . PHE A 1 285 ? 8.428 -7.669 -9.366 1.00 98.94 285 PHE A O 1
ATOM 2252 N N . LYS A 1 286 ? 8.310 -6.593 -7.376 1.00 98.94 286 LYS A N 1
ATOM 2253 C CA . LYS A 1 286 ? 8.293 -5.237 -7.921 1.00 98.94 286 LYS A CA 1
ATOM 2254 C C . LYS A 1 286 ? 9.680 -4.632 -7.790 1.00 98.94 286 LYS A C 1
ATOM 2256 O O . LYS A 1 286 ? 10.230 -4.538 -6.699 1.00 98.94 286 LYS A O 1
ATOM 2261 N N . ILE A 1 287 ? 10.251 -4.253 -8.925 1.00 98.94 287 ILE A N 1
ATOM 2262 C CA . ILE A 1 287 ? 11.628 -3.784 -9.034 1.00 98.94 287 ILE A CA 1
ATOM 2263 C C . ILE A 1 287 ? 11.596 -2.286 -9.302 1.00 98.94 287 ILE A C 1
ATOM 2265 O O . ILE A 1 287 ? 11.027 -1.848 -10.306 1.00 98.94 287 ILE A O 1
ATOM 2269 N N . LYS A 1 288 ? 12.253 -1.497 -8.448 1.00 98.94 288 LYS A N 1
ATOM 2270 C CA . LYS A 1 288 ? 12.456 -0.080 -8.742 1.00 98.94 288 LYS A CA 1
ATOM 2271 C C . LYS A 1 288 ? 13.396 0.052 -9.944 1.00 98.94 288 LYS A C 1
ATOM 2273 O O . LYS A 1 288 ? 14.505 -0.504 -9.970 1.00 98.94 288 LYS A O 1
ATOM 2278 N N . VAL A 1 289 ? 12.968 0.837 -10.924 1.00 98.94 289 VAL A N 1
ATOM 2279 C CA . VAL A 1 289 ? 13.729 1.249 -12.111 1.00 98.94 289 VAL A CA 1
ATOM 2280 C C . VAL A 1 289 ? 13.733 2.777 -12.213 1.00 98.94 289 VAL A C 1
ATOM 2282 O O . VAL A 1 289 ? 13.217 3.467 -11.338 1.00 98.94 289 VAL A O 1
ATOM 2285 N N . GLY A 1 290 ? 14.371 3.344 -13.235 1.00 98.81 290 GLY A N 1
ATOM 2286 C CA . GLY A 1 290 ? 14.503 4.793 -13.374 1.00 98.81 290 GLY A CA 1
ATOM 2287 C C . GLY A 1 290 ? 15.802 5.352 -12.798 1.00 98.81 290 GLY A C 1
ATOM 2288 O O . GLY A 1 290 ? 15.889 6.553 -12.536 1.00 98.81 290 GLY A O 1
ATOM 2289 N N . ARG A 1 291 ? 16.845 4.522 -12.624 1.00 98.81 291 ARG A N 1
ATOM 2290 C CA . ARG A 1 291 ? 18.153 4.955 -12.084 1.00 98.81 291 ARG A CA 1
ATOM 2291 C C . ARG A 1 291 ? 18.706 6.160 -12.844 1.00 98.81 291 ARG A C 1
ATOM 2293 O O . ARG A 1 291 ? 19.232 7.096 -12.238 1.00 98.81 291 ARG A O 1
ATOM 2300 N N . GLY A 1 292 ? 18.534 6.155 -14.168 1.00 98.62 292 GLY A N 1
ATOM 2301 C CA . GLY A 1 292 ? 18.988 7.203 -15.084 1.00 98.62 292 GLY A CA 1
ATOM 2302 C C . GLY A 1 292 ? 18.231 8.536 -14.998 1.00 98.62 292 GLY A C 1
ATOM 2303 O O . GLY A 1 292 ? 18.701 9.527 -15.554 1.00 98.62 292 GLY A O 1
ATOM 2304 N N . GLY A 1 293 ? 17.080 8.589 -14.317 1.00 98.44 293 GLY A N 1
ATOM 2305 C CA . GLY A 1 293 ? 16.292 9.819 -14.185 1.00 98.44 293 GLY A CA 1
ATOM 2306 C C . GLY A 1 293 ? 16.932 10.841 -13.243 1.00 98.44 293 GLY A C 1
ATOM 2307 O O . GLY A 1 293 ? 16.851 12.048 -13.477 1.00 98.44 293 GLY A O 1
ATOM 2308 N N . ARG A 1 294 ? 17.612 10.364 -12.190 1.00 98.44 294 ARG A N 1
ATOM 2309 C CA . ARG A 1 294 ? 18.226 11.226 -11.164 1.00 98.44 294 ARG A CA 1
ATOM 2310 C C . ARG A 1 294 ? 19.561 10.723 -10.617 1.00 98.44 294 ARG A C 1
ATOM 2312 O O . ARG A 1 294 ? 20.429 11.540 -10.314 1.00 98.44 294 ARG A O 1
ATOM 2319 N N . HIS A 1 295 ? 19.703 9.418 -10.405 1.00 98.38 295 HIS A N 1
ATOM 2320 C CA . HIS A 1 295 ? 20.741 8.857 -9.532 1.00 98.38 295 HIS A CA 1
ATOM 2321 C C . HIS A 1 295 ? 21.982 8.356 -10.280 1.00 98.38 295 HIS A C 1
ATOM 2323 O O . HIS A 1 295 ? 23.054 8.260 -9.688 1.00 98.38 295 HIS A O 1
ATOM 2329 N N . MET A 1 296 ? 21.855 8.087 -11.578 1.00 98.56 296 MET A N 1
ATOM 2330 C CA . MET A 1 296 ? 22.927 7.671 -12.482 1.00 98.56 296 MET A CA 1
ATOM 2331 C C . MET A 1 296 ? 22.835 8.448 -13.804 1.00 98.56 296 MET A C 1
ATOM 2333 O O . MET A 1 296 ? 21.773 8.992 -14.115 1.00 98.56 296 MET A O 1
ATOM 2337 N N . PRO A 1 297 ? 23.905 8.500 -14.622 1.00 98.50 297 PRO A N 1
ATOM 2338 C CA . PRO A 1 297 ? 23.808 9.008 -15.989 1.00 98.50 297 PRO A CA 1
ATOM 2339 C C . PRO A 1 297 ? 22.712 8.273 -16.772 1.00 98.50 297 PRO A C 1
ATOM 2341 O O . PRO A 1 297 ? 22.629 7.050 -16.698 1.00 98.50 297 PRO A O 1
ATOM 2344 N N . LEU A 1 298 ? 21.898 9.004 -17.543 1.00 98.75 298 LEU A N 1
ATOM 2345 C CA . LEU A 1 298 ? 20.656 8.495 -18.144 1.00 98.75 298 LEU A CA 1
ATOM 2346 C C . LEU A 1 298 ? 20.799 7.128 -18.833 1.00 98.75 298 LEU A C 1
ATOM 2348 O O . LEU A 1 298 ? 20.078 6.185 -18.510 1.00 98.75 298 LEU A O 1
ATOM 2352 N N . TRP A 1 299 ? 21.749 7.017 -19.759 1.00 98.62 299 TRP A N 1
ATOM 2353 C CA . TRP A 1 299 ? 21.950 5.807 -20.560 1.00 98.62 299 TRP A CA 1
ATOM 2354 C C . TRP A 1 299 ? 22.542 4.651 -19.749 1.00 98.62 299 TRP A C 1
ATOM 2356 O O . TRP A 1 299 ? 22.143 3.504 -19.926 1.00 98.62 299 TRP A O 1
ATOM 2366 N N . GLU A 1 300 ? 23.460 4.943 -18.826 1.00 98.44 300 GLU A N 1
ATOM 2367 C CA . GLU A 1 300 ? 24.057 3.930 -17.948 1.00 98.44 300 GLU A CA 1
ATOM 2368 C C . GLU A 1 300 ? 23.038 3.404 -16.934 1.00 98.44 300 GLU A C 1
ATOM 2370 O O . GLU A 1 300 ? 22.954 2.198 -16.718 1.00 98.44 300 GLU A O 1
ATOM 2375 N N . GLY A 1 301 ? 22.225 4.294 -16.359 1.00 98.75 301 GLY A N 1
ATOM 2376 C CA . GLY A 1 301 ? 21.147 3.944 -15.442 1.00 98.75 301 GLY A CA 1
ATOM 2377 C C . GLY A 1 301 ? 20.045 3.134 -16.123 1.00 98.75 301 GLY A C 1
ATOM 2378 O O . GLY A 1 301 ? 19.629 2.120 -15.581 1.00 98.75 301 GLY A O 1
ATOM 2379 N N . THR A 1 302 ? 19.639 3.506 -17.341 1.00 98.88 302 THR A N 1
ATOM 2380 C CA . THR A 1 302 ? 18.635 2.743 -18.110 1.00 98.88 302 THR A CA 1
ATOM 2381 C C . THR A 1 302 ? 19.156 1.352 -18.479 1.00 98.88 302 THR A C 1
ATOM 2383 O O . THR A 1 302 ? 18.456 0.353 -18.319 1.00 98.88 302 THR A O 1
ATOM 2386 N N . LYS A 1 303 ? 20.424 1.252 -18.901 1.00 98.81 303 LYS A N 1
ATOM 2387 C CA . LYS A 1 303 ? 21.069 -0.044 -19.142 1.00 98.81 303 LYS A CA 1
ATOM 2388 C C . LYS A 1 303 ? 21.134 -0.887 -17.862 1.00 98.81 303 LYS A C 1
ATOM 2390 O O . LYS A 1 303 ? 20.868 -2.088 -17.913 1.00 98.81 303 LYS A O 1
ATOM 2395 N N . ARG A 1 304 ? 21.454 -0.262 -16.721 1.00 98.88 304 ARG A N 1
ATOM 2396 C CA . ARG A 1 304 ? 21.461 -0.915 -15.406 1.00 98.88 304 ARG A CA 1
ATOM 2397 C C . ARG A 1 304 ? 20.075 -1.435 -15.041 1.00 98.88 304 ARG A C 1
ATOM 2399 O O . ARG A 1 304 ? 19.982 -2.593 -14.660 1.00 98.88 304 ARG A O 1
ATOM 2406 N N . ASP A 1 305 ? 19.025 -0.632 -15.209 1.00 98.94 305 ASP A N 1
ATOM 2407 C CA . ASP A 1 305 ? 17.639 -1.038 -14.943 1.00 98.94 305 ASP A CA 1
ATOM 2408 C C . ASP A 1 305 ? 17.281 -2.319 -15.716 1.00 98.94 305 ASP A C 1
ATOM 2410 O O . ASP A 1 305 ? 16.850 -3.302 -15.119 1.00 98.94 305 ASP A O 1
ATOM 2414 N N . ILE A 1 306 ? 17.555 -2.355 -17.027 1.00 98.94 306 ILE A N 1
ATOM 2415 C CA . ILE A 1 306 ? 17.300 -3.532 -17.876 1.00 98.94 306 ILE A CA 1
ATOM 2416 C C . ILE A 1 306 ? 18.085 -4.757 -17.383 1.00 98.94 306 ILE A C 1
ATOM 2418 O O . ILE A 1 306 ? 17.531 -5.856 -17.306 1.00 98.94 306 ILE A O 1
ATOM 2422 N N . ALA A 1 307 ? 19.368 -4.587 -17.047 1.00 98.94 307 ALA A N 1
ATOM 2423 C CA . ALA A 1 307 ? 20.212 -5.678 -16.565 1.00 98.94 307 ALA A CA 1
ATOM 2424 C C . ALA A 1 307 ? 19.714 -6.247 -15.224 1.00 98.94 307 ALA A C 1
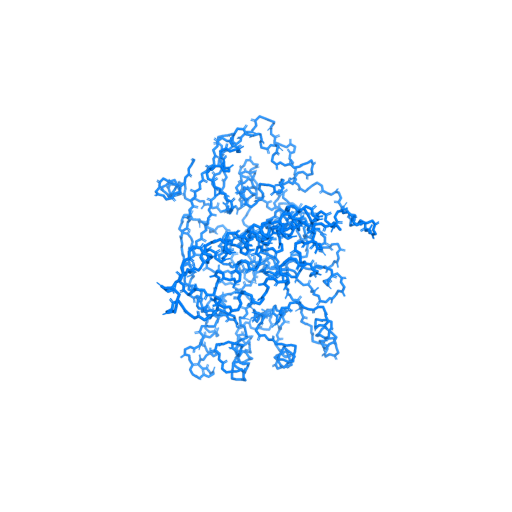ATOM 2426 O O . ALA A 1 307 ? 19.639 -7.467 -15.075 1.00 98.94 307 ALA A O 1
ATOM 2427 N N . ILE A 1 308 ? 19.329 -5.380 -14.278 1.00 98.94 308 ILE A N 1
ATOM 2428 C CA . ILE A 1 308 ? 18.760 -5.785 -12.985 1.00 98.94 308 ILE A CA 1
ATOM 2429 C C . ILE A 1 308 ? 17.451 -6.552 -13.193 1.00 98.94 308 ILE A C 1
ATOM 2431 O O . ILE A 1 308 ? 17.300 -7.644 -12.651 1.00 98.94 308 ILE A O 1
ATOM 2435 N N . VAL A 1 309 ? 16.527 -6.030 -14.007 1.00 98.94 309 VAL A N 1
ATOM 2436 C CA . VAL A 1 309 ? 15.224 -6.678 -14.228 1.00 98.94 309 VAL A CA 1
ATOM 2437 C C . VAL A 1 309 ? 15.385 -8.064 -14.852 1.00 98.94 309 VAL A C 1
ATOM 2439 O O . VAL A 1 309 ? 14.752 -9.018 -14.400 1.00 98.94 309 VAL A O 1
ATOM 2442 N N . ARG A 1 310 ? 16.281 -8.213 -15.837 1.00 98.88 310 ARG A N 1
ATOM 2443 C CA . ARG A 1 310 ? 16.612 -9.526 -16.414 1.00 98.88 310 ARG A CA 1
ATOM 2444 C C . ARG A 1 310 ? 17.198 -10.475 -15.374 1.00 98.88 310 ARG A C 1
ATOM 2446 O O . ARG A 1 310 ? 16.722 -11.599 -15.256 1.00 98.88 310 ARG A O 1
ATOM 2453 N N . GLY A 1 311 ? 18.170 -10.012 -14.591 1.00 98.81 311 GLY A N 1
ATOM 2454 C CA . GLY A 1 311 ? 18.795 -10.831 -13.556 1.00 98.81 311 GLY A CA 1
ATOM 2455 C C . GLY A 1 311 ? 17.801 -11.316 -12.501 1.00 98.81 311 GLY A C 1
ATOM 2456 O O . GLY A 1 311 ? 17.816 -12.492 -12.142 1.00 98.81 311 GLY A O 1
ATOM 2457 N N . ILE A 1 312 ? 16.898 -10.448 -12.040 1.00 98.88 312 ILE A N 1
ATOM 2458 C CA . ILE A 1 312 ? 15.861 -10.830 -11.072 1.00 98.88 312 ILE A CA 1
ATOM 2459 C C . ILE A 1 312 ? 14.842 -11.787 -11.706 1.00 98.88 312 ILE A C 1
ATOM 2461 O O . ILE A 1 312 ? 14.449 -12.768 -11.076 1.00 98.88 312 ILE A O 1
ATOM 2465 N N . SER A 1 313 ? 14.464 -11.575 -12.971 1.00 98.81 313 SER A N 1
ATOM 2466 C CA . SER A 1 313 ? 13.581 -12.499 -13.695 1.00 98.81 313 SER A CA 1
ATOM 2467 C C . SER A 1 313 ? 14.156 -13.916 -13.792 1.00 98.81 313 SER A C 1
ATOM 2469 O O . SER A 1 313 ? 13.392 -14.879 -13.740 1.00 98.81 313 SER A O 1
ATOM 2471 N N . GLU A 1 314 ? 15.476 -14.065 -13.936 1.00 98.62 314 GLU A N 1
ATOM 2472 C CA . GLU A 1 314 ? 16.132 -15.378 -13.982 1.00 98.62 314 GLU A CA 1
ATOM 2473 C C . GLU A 1 314 ? 15.973 -16.143 -12.661 1.00 98.62 314 GLU A C 1
ATOM 2475 O O . GLU A 1 314 ? 15.657 -17.334 -12.679 1.00 98.62 314 GLU A O 1
ATOM 2480 N N . VAL A 1 315 ? 16.146 -15.467 -11.518 1.00 98.44 315 VAL A N 1
ATOM 2481 C CA . VAL A 1 315 ? 16.040 -16.102 -10.191 1.00 98.44 315 VAL A CA 1
ATOM 2482 C C . VAL A 1 315 ? 14.593 -16.290 -9.731 1.00 98.44 315 VAL A C 1
ATOM 2484 O O . VAL A 1 315 ? 14.297 -17.259 -9.036 1.00 98.44 315 VAL A O 1
ATOM 2487 N N . ALA A 1 316 ? 13.672 -15.421 -10.161 1.00 98.38 316 ALA A N 1
ATOM 2488 C CA . ALA A 1 316 ? 12.239 -15.568 -9.901 1.00 98.38 316 ALA A CA 1
ATOM 2489 C C . ALA A 1 316 ? 11.629 -16.775 -10.643 1.00 98.38 316 ALA A C 1
ATOM 2491 O O . ALA A 1 316 ? 10.646 -17.367 -10.186 1.00 98.38 316 ALA A O 1
ATOM 2492 N N . GLY A 1 317 ? 12.231 -17.163 -11.772 1.00 98.06 317 GLY A N 1
ATOM 2493 C CA . GLY A 1 317 ? 11.772 -18.260 -12.616 1.00 98.06 317 GLY A CA 1
ATOM 2494 C C . GLY A 1 317 ? 10.562 -17.896 -13.491 1.00 98.06 317 GLY A C 1
ATOM 2495 O O . GLY A 1 317 ? 9.988 -16.814 -13.378 1.00 98.06 317 GLY A O 1
ATOM 2496 N N . PRO A 1 318 ? 10.126 -18.810 -14.377 1.00 97.25 318 PRO A N 1
ATOM 2497 C CA . PRO A 1 318 ? 9.184 -18.494 -15.457 1.00 97.25 318 PRO A CA 1
ATOM 2498 C C . PRO A 1 318 ? 7.756 -18.172 -14.991 1.00 97.25 318 PRO A C 1
ATOM 2500 O O . PRO A 1 318 ? 7.006 -17.539 -15.726 1.00 97.25 318 PRO A O 1
ATOM 2503 N N . ALA A 1 319 ? 7.360 -18.619 -13.796 1.00 97.94 319 ALA A N 1
ATOM 2504 C CA . ALA A 1 319 ? 6.048 -18.320 -13.216 1.00 97.94 319 ALA A CA 1
ATOM 2505 C C . ALA A 1 319 ? 6.046 -17.031 -12.375 1.00 97.94 319 ALA A C 1
ATOM 2507 O O . ALA A 1 319 ? 4.977 -16.518 -12.034 1.00 97.94 319 ALA A O 1
ATOM 2508 N N . GLY A 1 320 ? 7.229 -16.519 -12.020 1.00 98.38 320 GLY A N 1
ATOM 2509 C CA . GLY A 1 320 ? 7.358 -15.313 -11.220 1.00 98.38 320 GLY A CA 1
ATOM 2510 C C . GLY A 1 320 ? 6.929 -14.096 -12.025 1.00 98.38 320 GLY A C 1
ATOM 2511 O O . GLY A 1 320 ? 7.471 -13.832 -13.097 1.00 98.38 320 GLY A O 1
ATOM 2512 N N . LYS A 1 321 ? 5.917 -13.378 -11.540 1.00 98.88 321 LYS A N 1
ATOM 2513 C CA . LYS A 1 321 ? 5.496 -12.097 -12.104 1.00 98.88 321 LYS A CA 1
ATOM 2514 C C . LYS A 1 321 ? 6.507 -11.025 -11.721 1.00 98.88 321 LYS A C 1
ATOM 2516 O O . LYS A 1 321 ? 6.880 -10.925 -10.550 1.00 98.88 321 LYS A O 1
ATOM 2521 N N . ILE A 1 322 ? 6.918 -10.238 -12.707 1.00 98.94 322 ILE A N 1
ATOM 2522 C CA . ILE A 1 322 ? 7.804 -9.097 -12.509 1.00 98.94 322 ILE A CA 1
ATOM 2523 C C . ILE A 1 322 ? 7.015 -7.817 -12.748 1.00 98.94 322 ILE A C 1
ATOM 2525 O O . ILE A 1 322 ? 6.443 -7.621 -13.817 1.00 98.94 322 ILE A O 1
ATOM 2529 N N . MET A 1 323 ? 7.003 -6.940 -11.759 1.00 98.94 323 MET A N 1
ATOM 2530 C CA . MET A 1 323 ? 6.501 -5.580 -11.882 1.00 98.94 323 MET A CA 1
ATOM 2531 C C . MET A 1 323 ? 7.701 -4.634 -11.923 1.00 98.94 323 MET A C 1
ATOM 2533 O O . MET A 1 323 ? 8.705 -4.872 -11.248 1.00 98.94 323 MET A O 1
ATOM 2537 N N . ILE A 1 324 ? 7.621 -3.563 -12.707 1.00 98.94 324 ILE A N 1
ATOM 2538 C CA . ILE A 1 324 ? 8.635 -2.502 -12.696 1.00 98.94 324 ILE A CA 1
ATOM 2539 C C . ILE A 1 324 ? 7.978 -1.171 -12.367 1.00 98.94 324 ILE A C 1
ATOM 2541 O O . ILE A 1 324 ? 6.930 -0.854 -12.921 1.00 98.94 324 ILE A O 1
ATOM 2545 N N . ASP A 1 325 ? 8.607 -0.408 -11.482 1.00 98.94 325 ASP A N 1
ATOM 2546 C CA . ASP A 1 325 ? 8.125 0.896 -11.030 1.00 98.94 325 ASP A CA 1
ATOM 2547 C C . ASP A 1 325 ? 9.230 1.941 -11.209 1.00 98.94 325 ASP A C 1
ATOM 2549 O O . ASP A 1 325 ? 10.321 1.801 -10.646 1.00 98.94 325 ASP A O 1
ATOM 2553 N N . ALA A 1 326 ? 8.965 2.961 -12.029 1.00 98.88 326 ALA A N 1
ATOM 2554 C CA . ALA A 1 326 ? 9.936 4.008 -12.335 1.00 98.88 326 ALA A CA 1
ATOM 2555 C C . ALA A 1 326 ? 9.810 5.255 -11.443 1.00 98.88 326 ALA A C 1
ATOM 2557 O O . ALA A 1 326 ? 10.647 6.154 -11.554 1.00 98.88 326 ALA A O 1
ATOM 2558 N N . ASN A 1 327 ? 8.784 5.350 -10.594 1.00 98.75 327 ASN A N 1
ATOM 2559 C CA . ASN A 1 327 ? 8.442 6.529 -9.793 1.00 98.75 327 ASN A CA 1
ATOM 2560 C C . ASN A 1 327 ? 8.532 7.841 -10.587 1.00 98.75 327 ASN A C 1
ATOM 2562 O O . ASN A 1 327 ? 9.141 8.830 -10.153 1.00 98.75 327 ASN A O 1
ATOM 2566 N N . ASN A 1 328 ? 7.954 7.816 -11.784 1.00 98.69 328 ASN A N 1
ATOM 2567 C CA . ASN A 1 328 ? 7.868 8.903 -12.749 1.00 98.69 328 ASN A CA 1
ATOM 2568 C C . ASN A 1 328 ? 9.211 9.349 -13.362 1.00 98.69 328 ASN A C 1
ATOM 2570 O O . ASN A 1 328 ? 9.331 10.477 -13.848 1.00 98.69 328 ASN A O 1
ATOM 2574 N N . ALA A 1 329 ? 10.238 8.491 -13.344 1.00 98.75 329 ALA A N 1
ATOM 2575 C CA . ALA A 1 329 ? 11.587 8.825 -13.812 1.00 98.75 329 ALA A CA 1
ATOM 2576 C C . ALA A 1 329 ? 11.807 8.690 -15.331 1.00 98.75 329 ALA A C 1
ATOM 2578 O O . ALA A 1 329 ? 12.856 9.114 -15.829 1.00 98.75 329 ALA A O 1
ATOM 2579 N N . TYR A 1 330 ? 10.871 8.099 -16.077 1.00 98.88 330 TYR A N 1
ATOM 2580 C CA . TYR A 1 330 ? 10.982 7.957 -17.528 1.00 98.88 330 TYR A CA 1
ATOM 2581 C C . TYR A 1 330 ? 10.191 9.023 -18.293 1.00 98.88 330 TYR A C 1
ATOM 2583 O O . TYR A 1 330 ? 9.526 9.898 -17.751 1.00 98.88 330 TYR A O 1
ATOM 2591 N N . ASN A 1 331 ? 10.329 8.958 -19.613 1.00 98.88 331 ASN A N 1
ATOM 2592 C CA . ASN A 1 331 ? 9.381 9.499 -20.574 1.00 98.88 331 ASN A CA 1
ATOM 2593 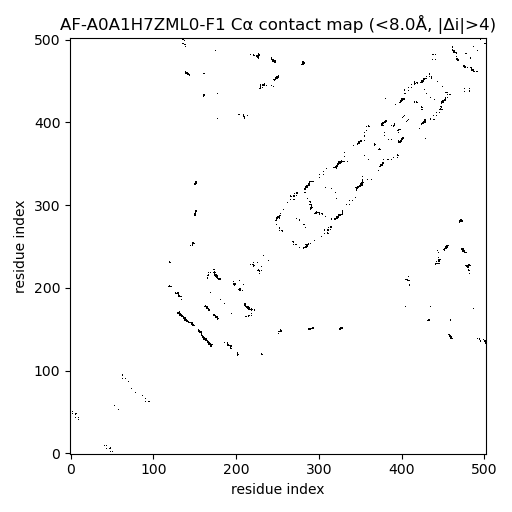C C . ASN A 1 331 ? 8.925 8.345 -21.480 1.00 98.88 331 ASN A C 1
ATOM 2595 O O . ASN A 1 331 ? 9.537 7.277 -21.471 1.00 98.88 331 ASN A O 1
ATOM 2599 N N . LEU A 1 332 ? 7.921 8.579 -22.327 1.00 98.88 332 LEU A N 1
ATOM 2600 C CA . LEU A 1 332 ? 7.350 7.546 -23.196 1.00 98.88 332 LEU A CA 1
ATOM 2601 C C . LEU A 1 332 ? 8.383 6.766 -24.034 1.00 98.88 332 LEU A C 1
ATOM 2603 O O . LEU A 1 332 ? 8.263 5.552 -24.187 1.00 98.88 332 LEU A O 1
ATOM 2607 N N . ASN A 1 333 ? 9.409 7.427 -24.575 1.00 98.88 333 ASN A N 1
ATOM 2608 C CA . ASN A 1 333 ? 10.387 6.750 -25.432 1.00 98.88 333 ASN A CA 1
ATOM 2609 C C . ASN A 1 333 ? 11.369 5.885 -24.635 1.00 98.88 333 ASN A C 1
ATOM 2611 O O . ASN A 1 333 ? 11.672 4.777 -25.072 1.00 98.88 333 ASN A O 1
ATOM 2615 N N . LEU A 1 334 ? 11.820 6.345 -23.463 1.00 98.88 334 LEU A N 1
ATOM 2616 C CA . LEU A 1 334 ? 12.618 5.520 -22.548 1.00 98.88 334 LEU A CA 1
ATOM 2617 C C . LEU A 1 334 ? 11.815 4.307 -22.070 1.00 98.88 334 LEU A C 1
ATOM 2619 O O . LEU A 1 334 ? 12.327 3.192 -22.073 1.00 98.88 334 LEU A O 1
ATOM 2623 N N . THR A 1 335 ? 10.534 4.505 -21.753 1.00 98.94 335 THR A N 1
ATOM 2624 C CA . THR A 1 335 ? 9.615 3.420 -21.399 1.00 98.94 335 THR A CA 1
ATOM 2625 C C . THR A 1 335 ? 9.539 2.365 -22.505 1.00 98.94 335 THR A C 1
ATOM 2627 O O . THR A 1 335 ? 9.723 1.180 -22.238 1.00 98.94 335 THR A O 1
ATOM 2630 N N . LYS A 1 336 ? 9.334 2.775 -23.764 1.00 98.94 336 LYS A N 1
ATOM 2631 C CA . LYS A 1 336 ? 9.304 1.854 -24.914 1.00 98.94 336 LYS A CA 1
ATOM 2632 C C . LYS A 1 336 ? 10.635 1.131 -25.133 1.00 98.94 336 LYS A C 1
ATOM 2634 O O . LYS A 1 336 ? 10.625 -0.045 -25.494 1.00 98.94 336 LYS A O 1
ATOM 2639 N N . GLU A 1 337 ? 11.767 1.804 -24.921 1.00 98.88 337 GLU A N 1
ATOM 2640 C CA . GLU A 1 337 ? 13.101 1.194 -25.016 1.00 98.88 337 GLU A CA 1
ATOM 2641 C C . GLU A 1 337 ? 13.275 0.076 -23.979 1.00 98.88 337 GLU A C 1
ATOM 2643 O O . GLU A 1 337 ? 13.614 -1.053 -24.343 1.00 98.88 337 GLU A O 1
ATOM 2648 N N . VAL A 1 338 ? 12.956 0.360 -22.712 1.00 98.94 338 VAL A N 1
ATOM 2649 C CA . VAL A 1 338 ? 13.019 -0.613 -21.612 1.00 98.94 338 VAL A CA 1
ATOM 2650 C C . VAL A 1 338 ? 12.069 -1.785 -21.861 1.00 98.94 338 VAL A C 1
ATOM 2652 O O . VAL A 1 338 ? 12.490 -2.938 -21.795 1.00 98.94 338 VAL A O 1
ATOM 2655 N N . LEU A 1 339 ? 10.811 -1.524 -22.231 1.00 98.94 339 LEU A N 1
ATOM 2656 C CA . LEU A 1 339 ? 9.829 -2.577 -22.516 1.00 98.94 339 LEU A CA 1
ATOM 2657 C C . LEU A 1 339 ? 10.248 -3.462 -23.696 1.00 98.94 339 LEU A C 1
ATOM 2659 O O . LEU A 1 339 ? 10.101 -4.683 -23.627 1.00 98.94 339 LEU A O 1
ATOM 2663 N N . ALA A 1 340 ? 10.799 -2.886 -24.769 1.00 98.88 340 ALA A N 1
ATOM 2664 C CA . ALA A 1 340 ? 11.291 -3.665 -25.903 1.00 98.88 340 ALA A CA 1
ATOM 2665 C C . ALA A 1 340 ? 12.463 -4.570 -25.493 1.00 98.88 340 ALA A C 1
ATOM 2667 O O . ALA A 1 340 ? 12.509 -5.741 -25.887 1.00 98.88 340 ALA A O 1
ATOM 2668 N N . ALA A 1 341 ? 13.372 -4.040 -24.671 1.00 98.88 341 ALA A N 1
ATOM 2669 C CA . ALA A 1 341 ? 14.517 -4.764 -24.136 1.00 98.88 341 ALA A CA 1
ATOM 2670 C C . ALA A 1 341 ? 14.143 -5.841 -23.105 1.00 98.88 341 ALA A C 1
ATOM 2672 O O . ALA A 1 341 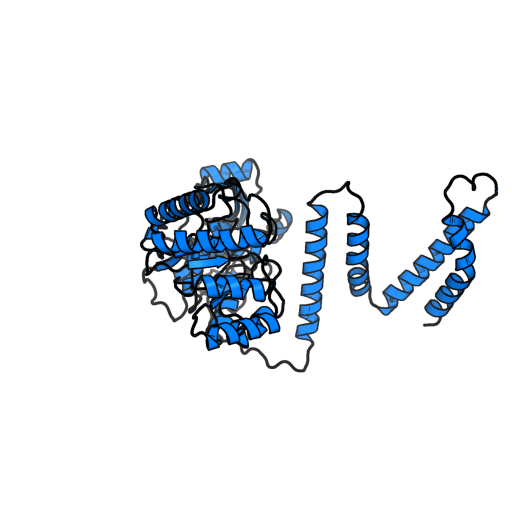? 14.996 -6.666 -22.794 1.00 98.88 341 ALA A O 1
ATOM 2673 N N . LEU A 1 342 ? 12.906 -5.860 -22.603 1.00 98.88 342 LEU A N 1
ATOM 2674 C CA . LEU A 1 342 ? 12.387 -6.821 -21.620 1.00 98.88 342 LEU A CA 1
ATOM 2675 C C . LEU A 1 342 ? 11.232 -7.677 -22.176 1.00 98.88 342 LEU A C 1
ATOM 2677 O O . LEU A 1 342 ? 10.444 -8.230 -21.418 1.00 98.88 342 LEU A O 1
ATOM 2681 N N . SER A 1 343 ? 11.107 -7.786 -23.501 1.00 98.38 343 SER A N 1
ATOM 2682 C CA . SER A 1 343 ? 9.994 -8.497 -24.162 1.00 98.38 343 SER A CA 1
ATOM 2683 C C . SER A 1 343 ? 9.937 -10.014 -23.914 1.00 98.38 343 SER A C 1
ATOM 2685 O O . SER A 1 343 ? 8.916 -10.639 -24.184 1.00 98.38 343 SER A O 1
ATOM 2687 N N . ASP A 1 344 ? 11.012 -10.602 -23.401 1.00 98.00 344 ASP A N 1
ATOM 2688 C CA . ASP A 1 344 ? 11.149 -12.004 -22.991 1.00 98.00 344 ASP A CA 1
ATOM 2689 C C . ASP A 1 344 ? 11.036 -12.210 -21.468 1.00 98.00 344 ASP A C 1
ATOM 2691 O O . ASP A 1 344 ? 11.081 -13.347 -21.000 1.00 98.00 344 ASP A O 1
ATOM 2695 N N . VAL A 1 345 ? 10.882 -11.132 -20.693 1.00 98.81 345 VAL A N 1
ATOM 2696 C CA . VAL A 1 345 ? 10.626 -11.182 -19.249 1.00 98.81 345 VAL A CA 1
ATOM 2697 C C . VAL A 1 345 ? 9.122 -11.296 -19.005 1.00 98.81 345 VAL A C 1
ATOM 2699 O O . VAL A 1 345 ? 8.319 -10.703 -19.725 1.00 98.81 345 VAL A O 1
ATOM 2702 N N . ASN A 1 346 ? 8.730 -12.026 -17.956 1.00 98.69 346 ASN A N 1
ATOM 2703 C CA . ASN A 1 346 ? 7.339 -12.129 -17.503 1.00 98.69 346 ASN A CA 1
ATOM 2704 C C . ASN A 1 346 ? 6.880 -10.839 -16.788 1.00 98.69 346 ASN A C 1
ATOM 2706 O O . ASN A 1 346 ? 6.567 -10.842 -15.594 1.00 98.69 346 ASN A O 1
ATOM 2710 N N . LEU A 1 347 ? 6.909 -9.720 -17.518 1.00 98.88 347 LEU A N 1
ATOM 2711 C CA . LEU A 1 347 ? 6.449 -8.423 -17.039 1.00 98.88 347 LEU A CA 1
ATOM 2712 C C . LEU A 1 347 ? 4.928 -8.432 -16.895 1.00 98.88 347 LEU A C 1
ATOM 2714 O O . LEU A 1 347 ? 4.206 -8.586 -17.876 1.00 98.88 347 LEU A O 1
ATOM 2718 N N . TYR A 1 348 ? 4.457 -8.243 -15.667 1.00 98.94 348 TYR A N 1
ATOM 2719 C CA . TYR A 1 348 ? 3.041 -8.206 -15.335 1.00 98.94 348 TYR A CA 1
ATOM 2720 C C . TYR A 1 348 ? 2.465 -6.798 -15.485 1.00 98.94 348 TYR A C 1
ATOM 2722 O O . TYR A 1 348 ? 1.507 -6.601 -16.235 1.00 98.94 348 TYR A O 1
ATOM 2730 N N . TRP A 1 349 ? 3.086 -5.807 -14.837 1.00 98.94 349 TRP A N 1
ATOM 2731 C CA . TRP A 1 349 ? 2.738 -4.401 -15.020 1.00 98.94 349 TRP A CA 1
ATOM 2732 C C . TRP A 1 349 ? 3.953 -3.480 -15.059 1.00 98.94 349 TRP A C 1
ATOM 2734 O O . TRP A 1 349 ? 5.035 -3.801 -14.557 1.00 98.94 349 TRP A O 1
ATOM 2744 N N . LEU A 1 350 ? 3.723 -2.312 -15.646 1.00 98.94 350 LEU A N 1
ATOM 2745 C CA . LEU A 1 350 ? 4.558 -1.127 -15.565 1.00 98.94 350 LEU A CA 1
ATOM 2746 C C . LEU A 1 350 ? 3.820 -0.087 -14.716 1.00 98.94 350 LEU A C 1
ATOM 2748 O O . LEU A 1 350 ? 2.694 0.284 -15.043 1.00 98.94 350 LEU A O 1
ATOM 2752 N N . GLU A 1 351 ? 4.478 0.366 -13.659 1.00 98.94 351 GLU A N 1
ATOM 2753 C CA . GLU A 1 351 ? 3.970 1.317 -12.673 1.00 98.94 351 GLU A CA 1
ATOM 2754 C C . GLU A 1 351 ? 4.707 2.653 -12.775 1.00 98.94 351 GLU A C 1
ATOM 2756 O O . GLU A 1 351 ? 5.929 2.670 -12.971 1.00 98.94 351 GLU A O 1
ATOM 2761 N N . GLU A 1 352 ? 3.948 3.754 -12.696 1.00 98.56 352 GLU A N 1
ATOM 2762 C CA . GLU A 1 352 ? 4.443 5.140 -12.671 1.00 98.56 352 GLU A CA 1
ATOM 2763 C C . GLU A 1 352 ? 5.631 5.375 -13.623 1.00 98.56 352 GLU A C 1
ATOM 2765 O O . GLU A 1 352 ? 6.722 5.800 -13.228 1.00 98.56 352 GLU A O 1
ATOM 2770 N N . ALA A 1 353 ? 5.471 5.045 -14.908 1.00 98.75 353 ALA A N 1
ATOM 2771 C CA . ALA A 1 353 ? 6.554 5.213 -15.879 1.00 98.75 353 ALA A CA 1
ATOM 2772 C C . ALA A 1 353 ? 6.982 6.690 -15.968 1.00 98.75 353 ALA A C 1
ATOM 2774 O O . ALA A 1 353 ? 8.162 7.043 -15.944 1.00 98.75 353 ALA A O 1
ATOM 2775 N N . PHE A 1 354 ? 5.975 7.544 -16.052 1.00 98.81 354 PHE A N 1
ATOM 2776 C CA . PHE A 1 354 ? 5.977 8.997 -16.052 1.00 98.81 354 PHE A CA 1
ATOM 2777 C C . PHE A 1 354 ? 4.644 9.418 -15.435 1.00 98.81 354 PHE A C 1
ATOM 2779 O O . PHE A 1 354 ? 3.705 8.625 -15.455 1.00 98.81 354 PHE A O 1
ATOM 2786 N N . HIS A 1 355 ? 4.551 10.658 -14.941 1.00 98.62 355 HIS A N 1
ATOM 2787 C CA . HIS A 1 355 ? 3.296 11.136 -14.357 1.00 98.62 355 HIS A CA 1
ATOM 2788 C C . HIS A 1 355 ? 2.162 10.966 -15.366 1.00 98.62 355 HIS A C 1
ATOM 2790 O O . HIS A 1 355 ? 2.330 11.293 -16.546 1.00 98.62 355 HIS A O 1
ATOM 2796 N N . GLU A 1 356 ? 1.043 10.442 -14.892 1.00 97.75 356 GLU A N 1
ATOM 2797 C CA . GLU A 1 356 ? -0.043 9.964 -15.714 1.00 97.75 356 GLU A CA 1
ATOM 2798 C C . GLU A 1 356 ? -0.536 11.023 -16.706 1.00 97.75 356 GLU A C 1
ATOM 2800 O O . GLU A 1 356 ? -0.896 12.154 -16.369 1.00 97.75 356 GLU A O 1
ATOM 2805 N N . ASP A 1 357 ? -0.583 10.619 -17.970 1.00 98.75 357 ASP A N 1
ATOM 2806 C CA . ASP A 1 357 ? -1.061 11.437 -19.072 1.00 98.75 357 ASP A CA 1
ATOM 2807 C C . ASP A 1 357 ? -1.844 10.541 -20.028 1.00 98.75 357 ASP A C 1
ATOM 2809 O O . ASP A 1 357 ? -1.339 9.525 -20.517 1.00 98.75 357 ASP A O 1
ATOM 2813 N N . GLU A 1 358 ? -3.097 10.913 -20.288 1.00 98.62 358 GLU A N 1
ATOM 2814 C CA . GLU A 1 358 ? -4.003 10.110 -21.104 1.00 98.62 358 GLU A CA 1
ATOM 2815 C C . GLU A 1 358 ? -3.452 9.839 -22.511 1.00 98.62 358 GLU A C 1
ATOM 2817 O O . GLU A 1 358 ? -3.567 8.717 -23.005 1.00 98.62 358 GLU A O 1
ATOM 2822 N N . ALA A 1 359 ? -2.853 10.843 -23.157 1.00 98.75 359 ALA A N 1
ATOM 2823 C CA . ALA A 1 359 ? -2.369 10.719 -24.528 1.00 98.75 359 ALA A CA 1
ATOM 2824 C C . ALA A 1 359 ? -1.114 9.842 -24.591 1.00 98.75 359 ALA A C 1
ATOM 2826 O O . ALA A 1 359 ? -0.964 9.035 -25.510 1.00 98.75 359 ALA A O 1
ATOM 2827 N N . LEU A 1 360 ? -0.225 9.968 -23.601 1.00 98.88 360 LEU A N 1
ATOM 2828 C CA . LEU A 1 360 ? 0.974 9.134 -23.521 1.00 98.88 360 LEU A CA 1
ATOM 2829 C C . LEU A 1 360 ? 0.630 7.674 -23.212 1.00 98.88 360 LEU A C 1
ATOM 2831 O O . LEU A 1 360 ? 1.240 6.775 -23.793 1.00 98.88 360 LEU A O 1
ATOM 2835 N N . TYR A 1 361 ? -0.348 7.424 -22.339 1.00 98.88 361 TYR A N 1
ATOM 2836 C CA . TYR A 1 361 ? -0.795 6.063 -22.050 1.00 98.88 361 TYR A CA 1
ATOM 2837 C C . TYR A 1 361 ? -1.615 5.444 -23.182 1.00 98.88 361 TYR A C 1
ATOM 2839 O O . TYR A 1 361 ? -1.462 4.252 -23.440 1.00 98.88 361 TYR A O 1
ATOM 2847 N N . GLU A 1 362 ? -2.411 6.221 -23.921 1.00 98.81 362 GLU A N 1
ATOM 2848 C CA . GLU A 1 362 ? -3.050 5.739 -25.153 1.00 98.81 362 GLU A CA 1
ATOM 2849 C C . GLU A 1 362 ? -2.010 5.267 -26.179 1.00 98.81 362 GLU A C 1
ATOM 2851 O O . GLU A 1 362 ? -2.096 4.134 -26.658 1.00 98.81 362 GLU A O 1
ATOM 2856 N N . ASP A 1 363 ? -0.991 6.090 -26.450 1.00 98.88 363 ASP A N 1
ATOM 2857 C CA . ASP A 1 363 ? 0.112 5.731 -27.346 1.00 98.88 363 ASP A CA 1
ATOM 2858 C C . ASP A 1 363 ? 0.845 4.468 -26.846 1.00 98.88 363 ASP A C 1
ATOM 2860 O O . ASP A 1 363 ? 1.065 3.519 -27.606 1.00 98.88 363 ASP A O 1
ATOM 2864 N N . LEU A 1 364 ? 1.174 4.408 -25.551 1.00 98.88 364 LEU A N 1
ATOM 2865 C CA . LEU A 1 364 ? 1.872 3.264 -24.968 1.00 98.88 364 LEU A CA 1
ATOM 2866 C C . LEU A 1 364 ? 1.067 1.962 -25.090 1.00 98.88 364 LEU A C 1
ATOM 2868 O O . LEU A 1 364 ? 1.628 0.926 -25.457 1.00 98.88 364 LEU A O 1
ATOM 2872 N N . LYS A 1 365 ? -0.242 2.007 -24.814 1.00 98.75 365 LYS A N 1
ATOM 2873 C CA . LYS A 1 365 ? -1.145 0.853 -24.936 1.00 98.75 365 LYS A CA 1
ATOM 2874 C C . LYS A 1 365 ? -1.261 0.390 -26.385 1.00 98.75 365 LYS A C 1
ATOM 2876 O O . LYS A 1 365 ? -1.208 -0.815 -26.634 1.00 98.75 365 LYS A O 1
ATOM 2881 N N . GLU A 1 366 ? -1.369 1.313 -27.342 1.00 98.81 366 GLU A N 1
ATOM 2882 C CA . GLU A 1 366 ? -1.377 0.969 -28.767 1.00 98.81 366 GLU A CA 1
ATOM 2883 C C . GLU A 1 366 ? -0.056 0.301 -29.180 1.00 98.81 366 GLU A C 1
ATOM 2885 O O . GLU A 1 366 ? -0.057 -0.744 -29.837 1.00 98.81 366 GLU A O 1
ATOM 2890 N N . TRP A 1 367 ? 1.076 0.855 -28.742 1.00 98.88 367 TRP A N 1
ATOM 2891 C CA . TRP A 1 367 ? 2.401 0.308 -29.024 1.00 98.88 367 TRP A CA 1
ATOM 2892 C C . TRP A 1 367 ? 2.590 -1.107 -28.451 1.00 98.88 367 TRP A C 1
ATOM 2894 O O . TRP A 1 367 ? 3.115 -1.982 -29.143 1.00 98.88 367 TRP A O 1
ATOM 2904 N N . LEU A 1 368 ? 2.131 -1.359 -27.219 1.00 98.81 368 LEU A N 1
ATOM 2905 C CA . LEU A 1 368 ? 2.142 -2.689 -26.595 1.00 98.81 368 LEU A CA 1
ATOM 2906 C C . LEU A 1 368 ? 1.272 -3.685 -27.376 1.00 98.81 368 LEU A C 1
ATOM 2908 O O . LEU A 1 368 ? 1.718 -4.796 -27.681 1.00 98.81 368 LEU A O 1
ATOM 2912 N N . LEU A 1 369 ? 0.062 -3.265 -27.764 1.00 98.31 369 LEU A N 1
ATOM 2913 C CA . LEU A 1 369 ? -0.887 -4.085 -28.516 1.00 98.31 369 LEU A CA 1
ATOM 2914 C C . LEU A 1 369 ? -0.326 -4.510 -29.879 1.00 98.31 369 LEU A C 1
ATOM 2916 O O . LEU A 1 369 ? -0.375 -5.691 -30.219 1.00 98.31 369 LEU A O 1
ATOM 2920 N N . GLN A 1 370 ? 0.258 -3.580 -30.641 1.00 98.69 370 GLN A N 1
ATOM 2921 C CA . GLN A 1 370 ? 0.854 -3.873 -31.953 1.00 98.69 370 GLN A CA 1
ATOM 2922 C C . GLN A 1 370 ? 2.010 -4.885 -31.875 1.00 98.69 370 GLN A C 1
ATOM 2924 O O . GLN A 1 370 ? 2.313 -5.564 -32.857 1.00 98.69 370 GLN A O 1
ATOM 2929 N N . ARG A 1 371 ? 2.655 -5.000 -30.711 1.00 98.50 371 ARG A N 1
ATOM 2930 C CA . ARG A 1 371 ? 3.765 -5.927 -30.456 1.00 98.50 371 ARG A CA 1
ATOM 2931 C C . ARG A 1 371 ? 3.322 -7.248 -29.834 1.00 98.50 371 ARG A C 1
ATOM 2933 O O . ARG A 1 371 ? 4.153 -8.142 -29.698 1.00 98.50 371 ARG A O 1
ATOM 2940 N N . GLY A 1 372 ? 2.052 -7.373 -29.444 1.00 98.38 372 GLY A N 1
ATOM 2941 C CA . GLY A 1 372 ? 1.558 -8.516 -28.677 1.00 98.38 372 GLY A CA 1
ATOM 2942 C C . GLY A 1 372 ? 2.225 -8.651 -27.303 1.00 98.38 372 GLY A C 1
ATOM 2943 O O . GLY A 1 372 ? 2.359 -9.764 -26.800 1.00 98.38 372 GLY A O 1
ATOM 2944 N N . GLN A 1 373 ? 2.687 -7.539 -26.722 1.00 98.44 373 GLN A N 1
ATOM 2945 C CA . GLN A 1 373 ? 3.357 -7.515 -25.424 1.00 98.44 373 GLN A CA 1
ATOM 2946 C C . GLN A 1 373 ? 2.326 -7.205 -24.330 1.00 98.44 373 GLN A C 1
ATOM 2948 O O . GLN A 1 373 ? 1.844 -6.081 -24.214 1.00 98.44 373 GLN A O 1
ATOM 2953 N N . ASN A 1 374 ? 1.966 -8.218 -23.540 1.00 98.50 374 ASN A N 1
ATOM 2954 C CA . ASN A 1 374 ? 0.875 -8.142 -22.566 1.00 98.50 374 ASN A CA 1
ATOM 2955 C C . ASN A 1 374 ? 1.360 -7.590 -21.216 1.00 98.50 374 ASN A C 1
ATOM 2957 O O . ASN A 1 374 ? 1.555 -8.356 -20.279 1.00 98.50 374 ASN A O 1
ATOM 2961 N N . VAL A 1 375 ? 1.558 -6.273 -21.130 1.00 98.88 375 VAL A N 1
ATOM 2962 C CA . VAL A 1 375 ? 1.942 -5.571 -19.892 1.00 98.88 375 VAL A CA 1
ATOM 2963 C C . VAL A 1 375 ? 0.809 -4.633 -19.481 1.00 98.88 375 VAL A C 1
ATOM 2965 O O . VAL A 1 375 ? 0.329 -3.850 -20.303 1.00 98.88 375 VAL A O 1
ATOM 2968 N N . LEU A 1 376 ? 0.363 -4.730 -18.228 1.00 98.94 376 LEU A N 1
ATOM 2969 C CA . LEU A 1 376 ? -0.632 -3.819 -17.658 1.00 98.94 376 LEU A CA 1
ATOM 2970 C C . LEU A 1 376 ? -0.001 -2.457 -17.341 1.00 98.94 376 LEU A C 1
ATOM 2972 O O . LEU A 1 376 ? 1.182 -2.379 -17.011 1.00 98.94 376 LEU A O 1
ATOM 2976 N N . ILE A 1 377 ? -0.799 -1.395 -17.403 1.00 98.94 377 ILE A N 1
ATOM 2977 C CA . ILE A 1 377 ? -0.420 -0.058 -16.935 1.00 98.94 377 ILE A CA 1
ATOM 2978 C C . ILE A 1 377 ? -1.035 0.161 -15.553 1.00 98.94 377 ILE A C 1
ATOM 2980 O O . ILE A 1 377 ? -2.256 0.051 -15.401 1.00 98.94 377 ILE A O 1
ATOM 2984 N N . ALA A 1 378 ? -0.190 0.447 -14.565 1.00 98.94 378 ALA A N 1
ATOM 2985 C CA . ALA A 1 378 ? -0.568 0.647 -13.172 1.00 98.94 378 ALA A CA 1
ATOM 2986 C C . ALA A 1 378 ? -0.204 2.070 -12.713 1.00 98.94 378 ALA A C 1
ATOM 2988 O O . ALA A 1 378 ? 0.869 2.570 -13.056 1.00 98.94 378 ALA A O 1
ATOM 2989 N N . ASP A 1 379 ? -1.124 2.749 -12.023 1.00 98.81 379 ASP A N 1
ATOM 2990 C CA . ASP A 1 379 ? -0.918 4.132 -11.574 1.00 98.81 379 ASP A CA 1
ATOM 2991 C C . ASP A 1 379 ? -1.880 4.540 -10.438 1.00 98.81 379 ASP A C 1
ATOM 2993 O O . ASP A 1 379 ? -2.884 3.868 -10.178 1.00 98.81 379 ASP A O 1
ATOM 2997 N N . GLY A 1 380 ? -1.617 5.677 -9.789 1.00 97.19 380 GLY A N 1
ATOM 2998 C CA . GLY A 1 380 ? -2.507 6.309 -8.806 1.00 97.19 380 GLY A CA 1
ATOM 2999 C C . GLY A 1 380 ? -1.916 6.549 -7.418 1.00 97.19 380 GLY A C 1
ATOM 3000 O O . GLY A 1 380 ? -2.656 6.965 -6.523 1.00 97.19 380 GLY A O 1
ATOM 3001 N N . GLU A 1 381 ? -0.617 6.310 -7.229 1.00 92.25 381 GLU A N 1
ATOM 3002 C CA . GLU A 1 381 ? 0.095 6.662 -5.997 1.00 92.25 381 GLU A CA 1
ATOM 3003 C C . GLU A 1 381 ? 0.235 8.192 -5.849 1.00 92.25 381 GLU A C 1
ATOM 3005 O O . GLU A 1 381 ? 0.246 8.958 -6.814 1.00 92.25 381 GLU A O 1
ATOM 3010 N N . GLY A 1 382 ? 0.373 8.672 -4.612 1.00 91.88 382 GLY A N 1
ATOM 3011 C CA . GLY A 1 382 ? 0.771 10.050 -4.341 1.00 91.88 382 GLY A CA 1
ATOM 3012 C C . GLY A 1 382 ? -0.237 11.106 -4.813 1.00 91.88 382 GLY A C 1
ATOM 3013 O O . GLY A 1 382 ? -1.414 11.084 -4.454 1.00 91.88 382 GLY A O 1
ATOM 3014 N N . LEU A 1 383 ? 0.248 12.113 -5.548 1.00 94.31 383 LEU A N 1
ATOM 3015 C CA . LEU A 1 383 ? -0.565 13.237 -6.034 1.00 94.31 383 LEU A CA 1
ATOM 3016 C C . LEU A 1 383 ? -1.164 12.922 -7.404 1.00 94.31 383 LEU A C 1
ATOM 3018 O O . LEU A 1 383 ? -0.855 13.594 -8.391 1.00 94.31 383 LEU A O 1
ATOM 3022 N N . ALA A 1 384 ? -2.026 11.910 -7.425 1.00 96.25 384 ALA A N 1
ATOM 3023 C CA . ALA A 1 384 ? -2.632 11.421 -8.647 1.00 96.25 384 ALA A CA 1
ATOM 3024 C C . ALA A 1 384 ? -3.476 12.488 -9.374 1.00 96.25 384 ALA A C 1
ATOM 3026 O O . ALA A 1 384 ? -4.093 13.375 -8.768 1.00 96.25 384 ALA A O 1
ATOM 3027 N N . SER A 1 385 ? -3.558 12.362 -10.695 1.00 96.81 385 SER A N 1
ATOM 3028 C CA . SER A 1 385 ? -4.435 13.128 -11.563 1.00 96.81 385 SER A CA 1
ATOM 3029 C C . SER A 1 385 ? -5.890 12.934 -11.132 1.00 96.81 385 SER A C 1
ATOM 3031 O O . SER A 1 385 ? -6.358 11.800 -10.978 1.00 96.81 385 SER A O 1
ATOM 3033 N N . PRO A 1 386 ? -6.677 14.019 -11.029 1.00 94.38 386 PRO A N 1
ATOM 3034 C CA . PRO A 1 386 ? -8.095 13.918 -10.697 1.00 94.38 386 PRO A CA 1
ATOM 3035 C C . PRO A 1 386 ? -8.915 13.202 -11.784 1.00 94.38 386 PRO A C 1
ATOM 3037 O O . PRO A 1 386 ? -10.067 12.847 -11.543 1.00 94.38 386 PRO A O 1
ATOM 3040 N N . HIS A 1 387 ? -8.343 12.996 -12.975 1.00 97.50 387 HIS A N 1
ATOM 3041 C CA . HIS A 1 387 ? -8.987 12.332 -14.108 1.00 97.50 387 HIS A CA 1
ATOM 3042 C C . HIS A 1 387 ? -8.549 10.871 -14.288 1.00 97.50 387 HIS A C 1
ATOM 3044 O O . HIS A 1 387 ? -9.027 10.210 -15.206 1.00 97.50 387 HIS A O 1
ATOM 3050 N N . LEU A 1 388 ? -7.680 10.340 -13.420 1.00 98.12 388 LEU A N 1
ATOM 3051 C CA . LEU A 1 388 ? -7.079 9.016 -13.601 1.00 98.12 388 LEU A CA 1
ATOM 3052 C C . LEU A 1 388 ? -8.120 7.894 -13.770 1.00 98.12 388 LEU A C 1
ATOM 3054 O O . LEU A 1 388 ? -8.026 7.098 -14.701 1.00 98.12 388 LEU A O 1
ATOM 3058 N N . ILE A 1 389 ? -9.162 7.865 -12.933 1.00 96.69 389 ILE A N 1
ATOM 3059 C CA . ILE A 1 389 ? -10.237 6.856 -13.028 1.00 96.69 389 ILE A CA 1
ATOM 3060 C C . ILE A 1 389 ? -11.009 6.982 -14.354 1.00 96.69 389 ILE A C 1
ATOM 3062 O O . ILE A 1 389 ? -11.424 5.980 -14.933 1.00 96.69 389 ILE A O 1
ATOM 3066 N N . GLU A 1 390 ? -11.186 8.200 -14.872 1.00 97.19 390 GLU A N 1
ATOM 3067 C CA . GLU A 1 390 ? -11.839 8.438 -16.165 1.00 97.19 390 GLU A CA 1
ATOM 3068 C C . GLU A 1 390 ? -10.989 7.905 -17.329 1.00 97.19 390 GLU A C 1
ATOM 3070 O O . GLU A 1 390 ? -11.515 7.320 -18.277 1.00 97.19 390 GLU A O 1
ATOM 3075 N N . TRP A 1 391 ? -9.668 8.076 -17.252 1.00 98.44 391 TRP A N 1
ATOM 3076 C CA . TRP A 1 391 ? -8.718 7.536 -18.227 1.00 98.44 391 TRP A CA 1
ATOM 3077 C C . TRP A 1 391 ? -8.665 6.009 -18.169 1.00 98.44 391 TRP A C 1
ATOM 3079 O O . TRP A 1 391 ? -8.675 5.348 -19.212 1.00 98.44 391 TRP A O 1
ATOM 3089 N N . ALA A 1 392 ? -8.692 5.443 -16.961 1.00 97.94 392 ALA A N 1
ATOM 3090 C CA . ALA A 1 392 ? -8.779 4.006 -16.741 1.00 97.94 392 ALA A CA 1
ATOM 3091 C C . ALA A 1 392 ? -10.067 3.427 -17.349 1.00 97.94 392 ALA A C 1
ATOM 3093 O O . ALA A 1 392 ? -10.011 2.484 -18.132 1.00 97.94 392 ALA A O 1
ATOM 3094 N N . ALA A 1 393 ? -11.223 4.062 -17.123 1.00 96.38 393 ALA A N 1
ATOM 3095 C CA . ALA A 1 393 ? -12.493 3.653 -17.731 1.00 96.38 393 ALA A CA 1
ATOM 3096 C C . ALA A 1 393 ? -12.489 3.727 -19.274 1.00 96.38 393 ALA A C 1
ATOM 3098 O O . ALA A 1 393 ? -13.267 3.035 -19.932 1.00 96.38 393 ALA A O 1
ATOM 3099 N N . ARG A 1 394 ? -11.601 4.541 -19.861 1.00 97.88 394 ARG A N 1
ATOM 3100 C CA . ARG A 1 394 ? -11.326 4.605 -21.307 1.00 97.88 394 ARG A CA 1
ATOM 3101 C C . ARG A 1 394 ? -10.230 3.630 -21.767 1.00 97.88 394 ARG A C 1
ATOM 3103 O O . ARG A 1 394 ? -9.864 3.650 -22.941 1.00 97.88 394 ARG A O 1
ATOM 3110 N N . GLY A 1 395 ? -9.708 2.779 -20.888 1.00 96.75 395 GLY A N 1
ATOM 3111 C CA . GLY A 1 395 ? -8.728 1.733 -21.193 1.00 96.75 395 GLY A CA 1
ATOM 3112 C C . GLY A 1 395 ? -7.273 2.202 -21.276 1.00 96.75 395 GLY A C 1
ATOM 3113 O O . GLY A 1 395 ? -6.454 1.493 -21.861 1.00 96.75 395 GLY A O 1
ATOM 3114 N N . ARG A 1 396 ? -6.941 3.389 -20.744 1.00 98.38 396 ARG A N 1
ATOM 3115 C CA . ARG A 1 396 ? -5.555 3.903 -20.738 1.00 98.38 396 ARG A CA 1
ATOM 3116 C C . ARG A 1 396 ? -4.727 3.355 -19.572 1.00 98.38 396 ARG A C 1
ATOM 3118 O O . ARG A 1 396 ? -3.531 3.152 -19.731 1.00 98.38 396 ARG A O 1
ATOM 3125 N N . VAL A 1 397 ? -5.373 3.084 -18.441 1.00 98.81 397 VAL A N 1
ATOM 3126 C CA . VAL A 1 397 ? -4.770 2.520 -17.222 1.00 98.81 397 VAL A CA 1
ATOM 3127 C C . VAL A 1 397 ? -5.590 1.303 -16.804 1.00 98.81 397 VAL A C 1
ATOM 3129 O O . VAL A 1 397 ? -6.817 1.336 -16.893 1.00 98.81 397 VAL A O 1
ATOM 3132 N N . ASP A 1 398 ? -4.927 0.224 -16.392 1.00 98.88 398 ASP A N 1
ATOM 3133 C CA . ASP A 1 398 ? -5.574 -1.053 -16.070 1.00 98.88 398 ASP A CA 1
ATOM 3134 C C . ASP A 1 398 ? -5.719 -1.276 -14.555 1.00 98.88 398 ASP A C 1
ATOM 3136 O O . ASP A 1 398 ? -6.716 -1.854 -14.113 1.00 98.88 398 ASP A O 1
ATOM 3140 N N . VAL A 1 399 ? -4.726 -0.836 -13.771 1.00 98.94 399 VAL A N 1
ATOM 3141 C CA . VAL A 1 399 ? -4.611 -1.081 -12.323 1.00 98.94 399 VAL A CA 1
ATOM 3142 C C . VAL A 1 399 ? -4.519 0.247 -11.573 1.00 98.94 399 VAL A C 1
ATOM 3144 O O . VAL A 1 399 ? -3.658 1.067 -11.878 1.00 98.94 399 VAL A O 1
ATOM 3147 N N . LEU A 1 400 ? -5.400 0.458 -10.594 1.00 98.88 400 LEU A N 1
ATOM 3148 C CA . LEU A 1 400 ? -5.419 1.664 -9.760 1.00 98.88 400 LEU A CA 1
ATOM 3149 C C . LEU A 1 400 ? -4.721 1.399 -8.420 1.00 98.88 400 LEU A C 1
ATOM 3151 O O . LEU A 1 400 ? -4.979 0.367 -7.792 1.00 98.88 400 LEU A O 1
ATOM 3155 N N . GLN A 1 401 ? -3.889 2.349 -7.980 1.00 98.81 401 GLN A N 1
ATOM 3156 C CA . GLN A 1 401 ? -2.941 2.177 -6.868 1.00 98.81 401 GLN A CA 1
ATOM 3157 C C . GLN A 1 401 ? -2.993 3.272 -5.791 1.00 98.81 401 GLN A C 1
ATOM 3159 O O . GLN A 1 401 ? -1.976 3.615 -5.196 1.00 98.81 401 GLN A O 1
ATOM 3164 N N . TYR A 1 402 ? -4.171 3.825 -5.496 1.00 98.75 402 TYR A N 1
ATOM 3165 C CA . TYR A 1 402 ? -4.319 4.716 -4.336 1.00 98.75 402 TYR A CA 1
ATOM 3166 C C . TYR A 1 402 ? -3.817 4.055 -3.028 1.00 98.75 402 TYR A C 1
ATOM 3168 O O . TYR A 1 402 ? -3.844 2.835 -2.869 1.00 98.75 402 TYR A O 1
ATOM 3176 N N . ASP A 1 403 ? -3.353 4.838 -2.059 1.00 98.75 403 ASP A N 1
ATOM 3177 C CA . ASP A 1 403 ? -2.767 4.266 -0.841 1.00 98.75 403 ASP A CA 1
ATOM 3178 C C . ASP A 1 403 ? -3.834 3.635 0.076 1.00 98.75 403 ASP A C 1
ATOM 3180 O O . ASP A 1 403 ? -4.975 4.104 0.162 1.00 98.75 403 ASP A O 1
ATOM 3184 N N . ILE A 1 404 ? -3.491 2.525 0.734 1.00 98.75 404 ILE A N 1
ATOM 3185 C CA . ILE A 1 404 ? -4.421 1.797 1.606 1.00 98.75 404 ILE A CA 1
ATOM 3186 C C . ILE A 1 404 ? -4.821 2.613 2.842 1.00 98.75 404 ILE A C 1
ATOM 3188 O O . ILE A 1 404 ? -5.962 2.515 3.279 1.00 98.75 404 ILE A O 1
ATOM 3192 N N . ILE A 1 405 ? -3.941 3.459 3.387 1.00 98.31 405 ILE A N 1
ATOM 3193 C CA . ILE A 1 405 ? -4.215 4.311 4.555 1.00 98.31 405 ILE A CA 1
ATOM 3194 C C . ILE A 1 405 ? -4.867 5.633 4.133 1.00 98.31 405 ILE A C 1
ATOM 3196 O O . ILE A 1 405 ? -5.770 6.117 4.815 1.00 98.31 405 ILE A O 1
ATOM 3200 N N . LEU A 1 406 ? -4.446 6.211 3.004 1.00 95.94 406 LEU A N 1
ATOM 3201 C CA . LEU A 1 406 ? -5.015 7.443 2.452 1.00 95.94 406 LEU A CA 1
ATOM 3202 C C . LEU A 1 406 ? -5.290 7.277 0.945 1.00 95.94 406 LEU A C 1
ATOM 3204 O O . LEU A 1 406 ? -4.381 7.446 0.138 1.00 95.94 406 LEU A O 1
ATOM 3208 N N . PRO A 1 407 ? -6.543 7.018 0.526 1.00 97.44 407 PRO A N 1
ATOM 3209 C CA . PRO A 1 407 ? -7.783 7.502 1.144 1.00 97.44 407 PRO A CA 1
ATOM 3210 C C . PRO A 1 407 ? -8.451 6.576 2.172 1.00 97.44 407 PRO A C 1
ATOM 3212 O O . PRO A 1 407 ? -9.481 6.970 2.726 1.00 97.44 407 PRO A O 1
ATOM 3215 N N . GLY A 1 408 ? -7.904 5.388 2.428 1.00 96.62 408 GLY A N 1
ATOM 3216 C CA . GLY A 1 408 ? -8.392 4.513 3.496 1.00 96.62 408 GLY A CA 1
ATOM 3217 C C . GLY A 1 408 ? -9.253 3.337 3.030 1.00 96.62 408 GLY A C 1
ATOM 3218 O O . GLY A 1 408 ? -9.744 3.288 1.897 1.00 96.62 408 GLY A O 1
ATOM 3219 N N . PHE A 1 409 ? -9.478 2.390 3.937 1.00 98.56 409 PHE A N 1
ATOM 3220 C CA . PHE A 1 409 ? -10.141 1.107 3.693 1.00 98.56 409 PHE A CA 1
ATOM 3221 C C . PHE A 1 409 ? -11.597 1.269 3.240 1.00 98.56 409 PHE A C 1
ATOM 3223 O O . PHE A 1 409 ? -12.036 0.660 2.264 1.00 98.56 409 PHE A O 1
ATOM 3230 N N . THR A 1 410 ? -12.360 2.136 3.908 1.00 97.69 410 THR A N 1
ATOM 3231 C CA . THR A 1 410 ? -13.772 2.388 3.581 1.00 97.69 410 THR A CA 1
ATOM 3232 C C . THR A 1 410 ? -13.916 3.027 2.204 1.00 97.69 410 THR A C 1
ATOM 3234 O O . THR A 1 410 ? -14.825 2.678 1.449 1.00 97.69 410 THR A O 1
ATOM 3237 N N . HIS A 1 411 ? -13.009 3.945 1.851 1.00 97.69 411 HIS A N 1
ATOM 3238 C CA . HIS A 1 411 ? -12.973 4.521 0.509 1.00 97.69 411 HIS A CA 1
ATOM 3239 C C . HIS A 1 411 ? -12.629 3.453 -0.530 1.00 97.69 411 HIS A C 1
ATOM 3241 O O . HIS A 1 411 ? -13.285 3.374 -1.565 1.00 97.69 411 HIS A O 1
ATOM 3247 N N . TRP A 1 412 ? -11.640 2.611 -0.241 1.00 98.44 412 TRP A N 1
ATOM 3248 C CA . TRP A 1 412 ? -11.231 1.521 -1.114 1.00 98.44 412 TRP A CA 1
ATOM 3249 C C . TRP A 1 412 ? -12.334 0.504 -1.374 1.00 98.44 412 TRP A C 1
ATOM 3251 O O . TRP A 1 412 ? -12.477 0.057 -2.508 1.00 98.44 412 TRP A O 1
ATOM 3261 N N . MET A 1 413 ? -13.168 0.191 -0.380 1.00 96.56 413 MET A N 1
ATOM 3262 C CA . MET A 1 413 ? -14.366 -0.609 -0.617 1.00 96.56 413 MET A CA 1
ATOM 3263 C C . MET A 1 413 ? -15.247 0.069 -1.673 1.00 96.56 413 MET A C 1
ATOM 3265 O O . MET A 1 413 ? -15.518 -0.527 -2.717 1.00 96.56 413 MET A O 1
ATOM 3269 N N . GLU A 1 414 ? -15.650 1.326 -1.453 1.00 95.50 414 GLU A N 1
ATOM 3270 C CA . GLU A 1 414 ? -16.505 2.084 -2.383 1.00 95.50 414 GLU A CA 1
ATOM 3271 C C . GLU A 1 414 ? -15.899 2.224 -3.784 1.00 95.50 414 GLU A C 1
ATOM 3273 O O . GLU A 1 414 ? -16.617 2.165 -4.783 1.00 95.50 414 GLU A O 1
ATOM 3278 N N . LEU A 1 415 ? -14.590 2.449 -3.864 1.00 96.69 415 LEU A N 1
ATOM 3279 C CA . LEU A 1 415 ? -13.863 2.568 -5.117 1.00 96.69 415 LEU A CA 1
ATOM 3280 C C . LEU A 1 415 ? -13.776 1.217 -5.828 1.00 96.69 415 LEU A C 1
ATOM 3282 O O . LEU A 1 415 ? -14.079 1.151 -7.015 1.00 96.69 415 LEU A O 1
ATOM 3286 N N . GLY A 1 416 ? -13.432 0.149 -5.111 1.00 96.50 416 GLY A N 1
ATOM 3287 C CA . GLY A 1 416 ? -13.293 -1.199 -5.653 1.00 96.50 416 GLY A CA 1
ATOM 3288 C C . GLY A 1 416 ? -14.563 -1.682 -6.347 1.00 96.50 416 GLY A C 1
ATOM 3289 O O . GLY A 1 416 ? -14.485 -2.168 -7.464 1.00 96.50 416 GLY A O 1
ATOM 3290 N N . GLU A 1 417 ? -15.745 -1.423 -5.778 1.00 92.19 417 GLU A N 1
ATOM 3291 C CA . GLU A 1 417 ? -17.031 -1.707 -6.449 1.00 92.19 417 GLU A CA 1
ATOM 3292 C C . GLU A 1 417 ? -17.163 -1.001 -7.801 1.00 92.19 417 GLU A C 1
ATOM 3294 O O . GLU A 1 417 ? -17.654 -1.574 -8.776 1.00 92.19 417 GLU A O 1
ATOM 3299 N N . LYS A 1 418 ? -16.751 0.271 -7.859 1.00 92.94 418 LYS A N 1
ATOM 3300 C CA . LYS A 1 418 ? -16.810 1.064 -9.090 1.00 92.94 418 LYS A CA 1
ATOM 3301 C C . LYS A 1 418 ? -15.824 0.507 -10.110 1.00 92.94 418 LYS A C 1
ATOM 3303 O O . LYS A 1 418 ? -16.190 0.329 -11.266 1.00 92.94 418 LYS A O 1
ATOM 3308 N N . LEU A 1 419 ? -14.598 0.203 -9.689 1.00 96.81 419 LEU A N 1
ATOM 3309 C CA . LEU A 1 419 ? -13.574 -0.379 -10.556 1.00 96.81 419 LEU A CA 1
ATOM 3310 C C . LEU A 1 419 ? -14.013 -1.753 -11.084 1.00 96.81 419 LEU A C 1
ATOM 3312 O O . LEU A 1 419 ? -13.965 -1.988 -12.291 1.00 96.81 419 LEU A O 1
ATOM 3316 N N . ASP A 1 420 ? -14.563 -2.600 -10.216 1.00 95.81 420 ASP A N 1
ATOM 3317 C CA . ASP A 1 420 ? -15.120 -3.910 -10.550 1.00 95.81 420 ASP A CA 1
ATOM 3318 C C . ASP A 1 420 ? -16.220 -3.814 -11.613 1.00 95.81 420 ASP A C 1
ATOM 3320 O O . ASP A 1 420 ? -16.249 -4.621 -12.548 1.00 95.81 420 ASP A O 1
ATOM 3324 N N . ALA A 1 421 ? -17.117 -2.828 -11.505 1.00 93.88 421 ALA A N 1
ATOM 3325 C CA . ALA A 1 421 ? -18.180 -2.586 -12.484 1.00 93.88 421 ALA A CA 1
ATOM 3326 C C . ALA A 1 421 ? -17.645 -2.167 -13.868 1.00 93.88 421 ALA A C 1
ATOM 3328 O O . ALA A 1 421 ? -18.306 -2.404 -14.879 1.00 93.88 421 ALA A O 1
ATOM 3329 N N . HIS A 1 422 ? -16.443 -1.588 -13.921 1.00 93.81 422 HIS A N 1
ATOM 3330 C CA . HIS A 1 422 ? -15.749 -1.209 -15.153 1.00 93.81 422 HIS A CA 1
ATOM 3331 C C . HIS A 1 422 ? -14.739 -2.264 -15.640 1.00 93.81 422 HIS A C 1
ATOM 3333 O O . HIS A 1 422 ? -14.090 -2.051 -16.662 1.00 93.81 422 HIS A O 1
ATOM 3339 N N . GLY A 1 423 ? -14.600 -3.398 -14.941 1.00 95.50 423 GLY A N 1
ATOM 3340 C CA . GLY A 1 423 ? -13.584 -4.408 -15.256 1.00 95.50 423 GLY A CA 1
ATOM 3341 C C . GLY A 1 423 ? -12.145 -3.944 -14.991 1.00 95.50 423 GLY A C 1
ATOM 3342 O O . GLY A 1 423 ? -11.210 -4.553 -15.506 1.00 95.50 423 GLY A O 1
ATOM 3343 N N . LEU A 1 424 ? -11.977 -2.874 -14.210 1.00 98.25 424 LEU A N 1
ATOM 3344 C CA . LEU A 1 424 ? -10.689 -2.350 -13.763 1.00 98.25 424 LEU A CA 1
ATOM 3345 C C . LEU A 1 424 ? -10.196 -3.111 -12.534 1.00 98.25 424 LEU A C 1
ATOM 3347 O O . LEU A 1 424 ? -10.956 -3.839 -11.893 1.00 98.25 424 LEU A O 1
ATOM 3351 N N . ARG A 1 425 ? -8.912 -2.943 -12.224 1.00 98.81 425 ARG A N 1
ATOM 3352 C CA . ARG A 1 425 ? -8.200 -3.709 -11.201 1.00 98.81 425 ARG A CA 1
ATOM 3353 C C . ARG A 1 425 ? -7.757 -2.809 -10.050 1.00 98.81 425 ARG A C 1
ATOM 3355 O O . ARG A 1 425 ? -7.474 -1.629 -10.258 1.00 98.81 425 ARG A O 1
ATOM 3362 N N . SER A 1 426 ? -7.680 -3.377 -8.851 1.00 98.88 426 SER A N 1
ATOM 3363 C CA . SER A 1 426 ? -7.320 -2.661 -7.621 1.00 98.88 426 SER A CA 1
ATOM 3364 C C . SER A 1 426 ? -6.056 -3.254 -7.004 1.00 98.88 426 SER A C 1
ATOM 3366 O O . SER A 1 426 ? -6.049 -4.430 -6.647 1.00 98.88 426 SER A O 1
ATOM 3368 N N . ALA A 1 427 ? -5.008 -2.448 -6.843 1.00 98.88 427 ALA A N 1
ATOM 3369 C CA . ALA A 1 427 ? -3.774 -2.835 -6.157 1.00 98.88 427 ALA A CA 1
ATOM 3370 C C . ALA A 1 427 ? -3.353 -1.706 -5.201 1.00 98.88 427 ALA A C 1
ATOM 3372 O O . ALA A 1 427 ? -2.528 -0.878 -5.587 1.00 98.88 427 ALA A O 1
ATOM 3373 N N . PRO A 1 428 ? -3.951 -1.615 -3.996 1.00 98.88 428 PRO A N 1
ATOM 3374 C CA . PRO A 1 428 ? -3.665 -0.527 -3.067 1.00 98.88 428 PRO A CA 1
ATOM 3375 C C . PRO A 1 428 ? -2.165 -0.382 -2.810 1.00 98.88 428 PRO A C 1
ATOM 3377 O O . PRO A 1 428 ? -1.503 -1.366 -2.473 1.00 98.88 428 PRO A O 1
ATOM 3380 N N . HIS A 1 429 ? -1.646 0.837 -2.959 1.00 98.81 429 HIS A N 1
ATOM 3381 C CA . HIS A 1 429 ? -0.271 1.132 -2.578 1.00 98.81 429 HIS A CA 1
ATOM 3382 C C . HIS A 1 429 ? -0.116 0.957 -1.066 1.00 98.81 429 HIS A C 1
ATOM 3384 O O . HIS A 1 429 ? -0.978 1.375 -0.283 1.00 98.81 429 HIS A O 1
ATOM 3390 N N . CYS A 1 430 ? 0.989 0.343 -0.657 1.00 98.44 430 CYS A N 1
ATOM 3391 C CA . CYS A 1 430 ? 1.341 0.188 0.740 1.00 98.44 430 CYS A CA 1
ATOM 3392 C C . CYS A 1 430 ? 2.861 0.211 0.925 1.00 98.44 430 CYS A C 1
ATOM 3394 O O . CYS A 1 430 ? 3.529 -0.824 0.937 1.00 98.44 430 CYS A O 1
ATOM 3396 N N . TYR A 1 431 ? 3.404 1.403 1.169 1.00 97.12 431 TYR A N 1
ATOM 3397 C CA . TYR A 1 431 ? 4.793 1.570 1.581 1.00 97.12 431 TYR A CA 1
ATOM 3398 C C . TYR A 1 431 ? 4.932 2.624 2.681 1.00 97.12 431 TYR A C 1
ATOM 3400 O O . TYR A 1 431 ? 4.278 3.663 2.675 1.00 97.12 431 TYR A O 1
ATOM 3408 N N . GLY A 1 432 ? 5.809 2.358 3.652 1.00 91.88 432 GLY A N 1
ATOM 3409 C CA . GLY A 1 432 ? 6.051 3.250 4.792 1.00 91.88 432 GLY A CA 1
ATOM 3410 C C . GLY A 1 432 ? 5.120 3.049 5.994 1.00 91.88 432 GLY A C 1
ATOM 3411 O O . GLY A 1 432 ? 5.400 3.612 7.048 1.00 91.88 432 GLY A O 1
ATOM 3412 N N . ASN A 1 433 ? 4.086 2.208 5.884 1.00 97.50 433 ASN A N 1
ATOM 3413 C CA . ASN A 1 433 ? 3.227 1.807 7.001 1.00 97.50 433 ASN A CA 1
ATOM 3414 C C . ASN A 1 433 ? 2.972 0.289 6.967 1.00 97.50 433 ASN A C 1
ATOM 3416 O O . ASN A 1 433 ? 2.264 -0.207 6.096 1.00 97.50 433 ASN A O 1
ATOM 3420 N N . ALA A 1 434 ? 3.523 -0.448 7.936 1.00 98.50 434 ALA A N 1
ATOM 3421 C CA . ALA A 1 434 ? 3.407 -1.907 7.988 1.00 98.50 434 ALA A CA 1
ATOM 3422 C C . ALA A 1 434 ? 1.965 -2.399 8.210 1.00 98.50 434 ALA A C 1
ATOM 3424 O O . ALA A 1 434 ? 1.612 -3.476 7.743 1.00 98.50 434 ALA A O 1
ATOM 3425 N N . TYR A 1 435 ? 1.117 -1.621 8.893 1.00 98.88 435 TYR A N 1
ATOM 3426 C CA . TYR A 1 435 ? -0.274 -2.004 9.163 1.00 98.88 435 TYR A CA 1
ATOM 3427 C C . TYR A 1 435 ? -1.089 -2.158 7.870 1.00 98.88 435 TYR A C 1
ATOM 3429 O O . TYR A 1 435 ? -1.931 -3.050 7.753 1.00 98.88 435 TYR A O 1
ATOM 3437 N N . GLY A 1 436 ? -0.800 -1.312 6.876 1.00 98.81 436 GLY A N 1
ATOM 3438 C CA . GLY A 1 436 ? -1.492 -1.298 5.589 1.00 98.81 436 GLY A CA 1
ATOM 3439 C C . GLY A 1 436 ? -1.389 -2.615 4.812 1.00 98.81 436 GLY A C 1
ATOM 3440 O O . GLY A 1 436 ? -2.314 -2.957 4.076 1.00 98.81 436 GLY A O 1
ATOM 3441 N N . ILE A 1 437 ? -0.322 -3.394 5.023 1.00 98.88 437 ILE A N 1
ATOM 3442 C CA . ILE A 1 437 ? -0.097 -4.692 4.365 1.00 98.88 437 ILE A CA 1
ATOM 3443 C C . ILE A 1 437 ? -1.246 -5.646 4.715 1.00 98.88 437 ILE A C 1
ATOM 3445 O O . ILE A 1 437 ? -1.887 -6.243 3.849 1.00 98.88 437 ILE A O 1
ATOM 3449 N N . TYR A 1 438 ? -1.553 -5.732 6.005 1.00 98.88 438 TYR A N 1
ATOM 3450 C CA . TYR A 1 438 ? -2.576 -6.619 6.552 1.00 98.88 438 TYR A CA 1
ATOM 3451 C C . TYR A 1 438 ? -3.986 -6.117 6.228 1.00 98.88 438 TYR A C 1
ATOM 3453 O O . TYR A 1 438 ? -4.852 -6.897 5.828 1.00 98.88 438 TYR A O 1
ATOM 3461 N N . ALA A 1 439 ? -4.195 -4.797 6.299 1.00 98.88 439 ALA A N 1
ATOM 3462 C CA . ALA A 1 439 ? -5.438 -4.167 5.861 1.00 98.88 439 ALA A CA 1
ATOM 3463 C C . ALA A 1 439 ? -5.747 -4.468 4.382 1.00 98.88 439 ALA A C 1
ATOM 3465 O O . ALA A 1 439 ? -6.879 -4.816 4.048 1.00 98.88 439 ALA A O 1
ATOM 3466 N N . SER A 1 440 ? -4.738 -4.408 3.508 1.00 98.88 440 SER A N 1
ATOM 3467 C CA . SER A 1 440 ? -4.873 -4.723 2.078 1.00 98.88 440 SER A CA 1
ATOM 3468 C C . SER A 1 440 ? -5.333 -6.165 1.857 1.00 98.88 440 SER A C 1
ATOM 3470 O O . SER A 1 440 ? -6.209 -6.417 1.031 1.00 98.88 440 SER A O 1
ATOM 3472 N N . GLY A 1 441 ? -4.810 -7.109 2.645 1.00 98.50 441 GLY A N 1
ATOM 3473 C CA . GLY A 1 441 ? -5.242 -8.505 2.607 1.00 98.50 441 GLY A CA 1
ATOM 3474 C C . GLY A 1 441 ? -6.736 -8.663 2.894 1.00 98.50 441 GLY A C 1
ATOM 3475 O O . GLY A 1 441 ? -7.454 -9.287 2.114 1.00 98.50 441 GLY A O 1
ATOM 3476 N N . HIS A 1 442 ? -7.233 -8.026 3.957 1.00 98.62 442 HIS A N 1
ATOM 3477 C CA . HIS A 1 442 ? -8.659 -8.045 4.295 1.00 98.62 442 HIS A CA 1
ATOM 3478 C C . HIS A 1 442 ? -9.545 -7.354 3.244 1.00 98.62 442 HIS A C 1
ATOM 3480 O O . HIS A 1 442 ? -10.672 -7.792 3.011 1.00 98.62 442 HIS A O 1
ATOM 3486 N N . LEU A 1 443 ? -9.049 -6.299 2.588 1.00 98.56 443 LEU A N 1
ATOM 3487 C CA . LEU A 1 443 ? -9.795 -5.558 1.566 1.00 98.56 443 LEU A CA 1
ATOM 3488 C C . LEU A 1 443 ? -10.138 -6.425 0.347 1.00 98.56 443 LEU A C 1
ATOM 3490 O O . LEU A 1 443 ? -11.195 -6.232 -0.255 1.00 98.56 443 LEU A O 1
ATOM 3494 N N . SER A 1 444 ? -9.286 -7.394 0.000 1.00 97.75 444 SER A N 1
ATOM 3495 C CA . SER A 1 444 ? -9.518 -8.308 -1.130 1.00 97.75 444 SER A CA 1
ATOM 3496 C C . SER A 1 444 ? -10.858 -9.054 -1.039 1.00 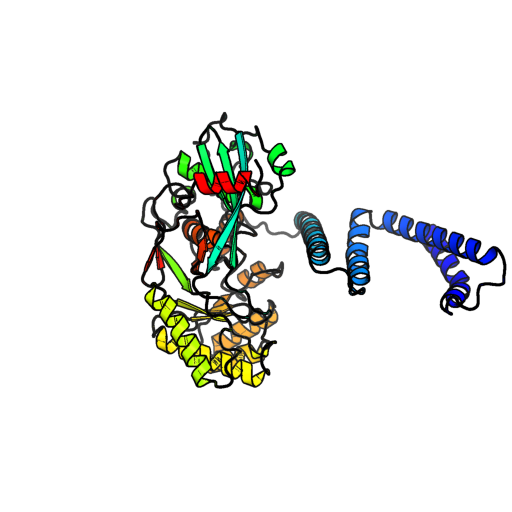97.75 444 SER A C 1
ATOM 3498 O O . SER A 1 444 ? -11.475 -9.376 -2.056 1.00 97.75 444 SER A O 1
ATOM 3500 N N . ALA A 1 445 ? -11.381 -9.252 0.176 1.00 96.06 445 ALA A N 1
ATOM 3501 C CA . ALA A 1 445 ? -12.683 -9.873 0.354 1.00 96.06 445 ALA A CA 1
ATOM 3502 C C . ALA A 1 445 ? -13.858 -8.995 -0.085 1.00 96.06 445 ALA A C 1
ATOM 3504 O O . ALA A 1 445 ? -14.923 -9.517 -0.403 1.00 96.06 445 ALA A O 1
ATOM 3505 N N . ALA A 1 446 ? -13.669 -7.677 -0.139 1.00 95.12 446 ALA A N 1
ATOM 3506 C CA . ALA A 1 446 ? -14.683 -6.703 -0.531 1.00 95.12 446 ALA A CA 1
ATOM 3507 C C . ALA A 1 446 ? -14.527 -6.201 -1.977 1.00 95.12 446 ALA A C 1
ATOM 3509 O O . ALA A 1 446 ? -15.392 -5.458 -2.447 1.00 95.12 446 ALA A O 1
ATOM 3510 N N . VAL A 1 447 ? -13.439 -6.566 -2.667 1.00 96.50 447 VAL A N 1
ATOM 3511 C CA . VAL A 1 447 ? -13.097 -6.083 -4.014 1.00 96.50 447 VAL A CA 1
ATOM 3512 C C . VAL A 1 447 ? -12.765 -7.273 -4.909 1.00 96.50 447 VAL A C 1
ATOM 3514 O O . VAL A 1 447 ? -11.785 -7.975 -4.680 1.00 96.50 447 VAL A O 1
ATOM 3517 N N . ARG A 1 448 ? -13.585 -7.515 -5.934 1.00 95.62 448 ARG A N 1
ATOM 3518 C CA . ARG A 1 448 ? -13.497 -8.722 -6.766 1.00 95.62 448 ARG A CA 1
ATOM 3519 C C . ARG A 1 448 ? -12.227 -8.750 -7.610 1.00 95.62 448 ARG A C 1
ATOM 3521 O O . ARG A 1 448 ? -11.588 -9.792 -7.699 1.00 95.62 448 ARG A O 1
ATOM 3528 N N . ASN A 1 449 ? -11.863 -7.627 -8.224 1.00 97.75 449 ASN A N 1
ATOM 3529 C CA . ASN A 1 449 ? -10.664 -7.495 -9.050 1.00 97.75 449 ASN A CA 1
ATOM 3530 C C . ASN A 1 449 ? -9.474 -6.956 -8.231 1.00 97.75 449 ASN A C 1
ATOM 3532 O O . ASN A 1 449 ? -8.727 -6.091 -8.700 1.00 97.75 449 ASN A O 1
ATOM 3536 N N . PHE A 1 450 ? -9.327 -7.415 -6.986 1.00 98.75 450 PHE A N 1
ATOM 3537 C CA . PHE A 1 450 ? -8.133 -7.159 -6.186 1.00 98.75 450 PHE A CA 1
ATOM 3538 C C . PHE A 1 450 ? -6.941 -7.927 -6.771 1.00 98.75 450 PHE A C 1
ATOM 3540 O O . PHE A 1 450 ? -7.053 -9.108 -7.090 1.00 98.75 450 PHE A O 1
ATOM 3547 N N . GLU A 1 451 ? -5.802 -7.256 -6.920 1.00 98.81 451 GLU A N 1
ATOM 3548 C CA . GLU A 1 451 ? -4.625 -7.811 -7.590 1.00 98.81 451 GLU A CA 1
ATOM 3549 C C . GLU A 1 451 ? -3.628 -8.419 -6.600 1.00 98.81 451 GLU A C 1
ATOM 3551 O O . GLU A 1 451 ? -3.449 -9.634 -6.580 1.00 98.81 451 GLU A O 1
ATOM 3556 N N . PHE A 1 452 ? -2.968 -7.584 -5.789 1.00 98.94 452 PHE A N 1
ATOM 3557 C CA . PHE A 1 452 ? -1.897 -8.010 -4.890 1.00 98.94 452 PHE A CA 1
ATOM 3558 C C . PHE A 1 452 ? -1.851 -7.181 -3.609 1.00 98.94 452 PHE A C 1
ATOM 3560 O O . PHE A 1 452 ? -2.110 -5.978 -3.626 1.00 98.94 452 PHE A O 1
ATOM 3567 N N . VAL A 1 453 ? -1.415 -7.818 -2.524 1.00 98.94 453 VAL A N 1
ATOM 3568 C CA . VAL A 1 453 ? -0.838 -7.127 -1.370 1.00 98.94 453 VAL A CA 1
ATOM 3569 C C . VAL A 1 453 ? 0.596 -6.715 -1.708 1.00 98.94 453 VAL A C 1
ATOM 3571 O O . VAL A 1 453 ? 1.437 -7.561 -2.025 1.00 98.94 453 VAL A O 1
ATOM 3574 N N . GLU A 1 454 ? 0.875 -5.415 -1.627 1.00 98.94 454 GLU A N 1
ATOM 3575 C CA . GLU A 1 454 ? 2.236 -4.883 -1.662 1.00 98.94 454 GLU A CA 1
ATOM 3576 C C . GLU A 1 454 ? 2.928 -5.179 -0.325 1.00 98.94 454 GLU A C 1
ATOM 3578 O O . GLU A 1 454 ? 2.513 -4.670 0.716 1.00 98.94 454 GLU A O 1
ATOM 3583 N N . TYR A 1 455 ? 3.942 -6.049 -0.335 1.00 98.94 455 TYR A N 1
ATOM 3584 C CA . TYR A 1 455 ? 4.540 -6.579 0.890 1.00 98.94 455 TYR A CA 1
ATOM 3585 C C . TYR A 1 455 ? 5.974 -6.072 1.098 1.00 98.94 455 TYR A C 1
ATOM 3587 O O . TYR A 1 455 ? 6.860 -6.327 0.278 1.00 98.94 455 TYR A O 1
ATOM 3595 N N . ASP A 1 456 ? 6.205 -5.421 2.242 1.00 98.75 456 ASP A N 1
ATOM 3596 C CA . ASP A 1 456 ? 7.526 -5.139 2.819 1.00 98.75 456 ASP A CA 1
ATOM 3597 C C . ASP A 1 456 ? 7.671 -5.933 4.131 1.00 98.75 456 ASP A C 1
ATOM 3599 O O . ASP A 1 456 ? 6.757 -5.965 4.957 1.00 98.75 456 ASP A O 1
ATOM 3603 N N . ASP A 1 457 ? 8.807 -6.599 4.330 1.00 98.69 457 ASP A N 1
ATOM 3604 C CA . ASP A 1 457 ? 9.038 -7.442 5.509 1.00 98.69 457 ASP A CA 1
ATOM 3605 C C . ASP A 1 457 ? 9.467 -6.578 6.699 1.00 98.69 457 ASP A C 1
ATOM 3607 O O . ASP A 1 457 ? 10.644 -6.234 6.838 1.00 98.69 457 ASP A O 1
ATOM 3611 N N . ILE A 1 458 ? 8.503 -6.195 7.539 1.00 98.69 458 ILE A N 1
ATOM 3612 C CA . ILE A 1 458 ? 8.689 -5.254 8.648 1.00 98.69 458 ILE A CA 1
ATOM 3613 C C . ILE A 1 458 ? 8.308 -5.907 9.975 1.00 98.69 458 ILE A C 1
ATOM 3615 O O . ILE A 1 458 ? 7.210 -6.433 10.135 1.00 98.69 458 ILE A O 1
ATOM 3619 N N . THR A 1 459 ? 9.189 -5.782 10.968 1.00 98.75 459 THR A N 1
ATOM 3620 C CA . THR A 1 459 ? 8.870 -6.080 12.369 1.00 98.75 459 THR A CA 1
ATOM 3621 C C . THR A 1 459 ? 8.595 -4.776 13.107 1.00 98.75 459 THR A C 1
ATOM 3623 O O . THR A 1 459 ? 9.451 -3.894 13.123 1.00 98.75 459 THR A O 1
ATOM 3626 N N . ILE A 1 460 ? 7.414 -4.653 13.716 1.00 98.75 460 ILE A N 1
ATOM 3627 C CA . ILE A 1 460 ? 7.029 -3.531 14.579 1.00 98.75 460 ILE A CA 1
ATOM 3628 C C . ILE A 1 460 ? 6.886 -4.051 16.012 1.00 98.75 460 ILE A C 1
ATOM 3630 O O . ILE A 1 460 ? 6.147 -5.003 16.258 1.00 98.75 460 ILE A O 1
ATOM 3634 N N . GLU A 1 461 ? 7.582 -3.424 16.960 1.00 98.31 461 GLU A N 1
ATOM 3635 C CA . GLU A 1 461 ? 7.533 -3.828 18.368 1.00 98.31 461 GLU A CA 1
ATOM 3636 C C . GLU A 1 461 ? 6.111 -3.668 18.926 1.00 98.31 461 GLU A C 1
ATOM 3638 O O . GLU A 1 461 ? 5.502 -2.602 18.806 1.00 98.31 461 GLU A O 1
ATOM 3643 N N . GLY A 1 462 ? 5.583 -4.729 19.541 1.00 98.00 462 GLY A N 1
ATOM 3644 C CA . GLY A 1 462 ? 4.224 -4.762 20.090 1.00 98.00 462 GLY A CA 1
ATOM 3645 C C . GLY A 1 462 ? 3.104 -4.967 19.075 1.00 98.00 462 GLY A C 1
ATOM 3646 O O . GLY A 1 462 ? 1.946 -4.805 19.446 1.00 98.00 462 GLY A O 1
ATOM 3647 N N . MET A 1 463 ? 3.422 -5.308 17.825 1.00 98.69 463 MET A N 1
ATOM 3648 C CA . MET A 1 463 ? 2.445 -5.653 16.793 1.00 98.69 463 MET A CA 1
ATOM 3649 C C . MET A 1 463 ? 2.741 -7.065 16.271 1.00 98.69 463 MET A C 1
ATOM 3651 O O . MET A 1 463 ? 3.509 -7.241 15.324 1.00 98.69 463 MET A O 1
ATOM 3655 N N . ASP A 1 464 ? 2.162 -8.082 16.911 1.00 98.75 464 ASP A N 1
ATOM 3656 C CA . ASP A 1 464 ? 2.325 -9.478 16.511 1.00 98.75 464 ASP A CA 1
ATOM 3657 C C . ASP A 1 464 ? 1.414 -9.807 15.322 1.00 98.75 464 ASP A C 1
ATOM 3659 O O . ASP A 1 464 ? 0.183 -9.781 15.392 1.00 98.75 464 ASP A O 1
ATOM 3663 N N . VAL A 1 465 ? 2.066 -10.119 14.208 1.00 98.69 465 VAL A N 1
ATOM 3664 C CA . VAL A 1 465 ? 1.464 -10.424 12.907 1.00 98.69 465 VAL A CA 1
ATOM 3665 C C . VAL A 1 465 ? 1.660 -11.894 12.528 1.00 98.69 465 VAL A C 1
ATOM 3667 O O . VAL A 1 465 ? 1.426 -12.276 11.388 1.00 98.69 465 VAL A O 1
ATOM 3670 N N . SER A 1 466 ? 2.075 -12.745 13.471 1.00 98.06 466 SER A N 1
ATOM 3671 C CA . SER A 1 466 ? 2.403 -14.161 13.238 1.00 98.06 466 SER A CA 1
ATOM 3672 C C . SER A 1 466 ? 1.230 -15.022 12.751 1.00 98.06 466 SER A C 1
ATOM 3674 O O . SER A 1 466 ? 1.444 -16.118 12.228 1.00 98.06 466 SER A O 1
ATOM 3676 N N . GLY A 1 467 ? -0.008 -14.532 12.880 1.00 98.00 467 GLY A N 1
ATOM 3677 C CA . GLY A 1 467 ? -1.184 -15.142 12.257 1.00 98.00 467 GLY A CA 1
ATOM 3678 C C . GLY A 1 467 ? -1.137 -15.117 10.723 1.00 98.00 467 GLY A C 1
ATOM 3679 O O . GLY A 1 467 ? -1.708 -15.999 10.078 1.00 98.00 467 GLY A O 1
ATOM 3680 N N . TYR A 1 468 ? -0.425 -14.148 10.145 1.00 98.69 468 TYR A N 1
ATOM 3681 C CA . TYR A 1 468 ? -0.203 -14.016 8.711 1.00 98.69 468 TYR A CA 1
ATOM 3682 C C . TYR A 1 468 ? 0.991 -14.856 8.265 1.00 98.69 468 TYR A C 1
ATOM 3684 O O . TYR A 1 468 ? 2.018 -14.925 8.941 1.00 98.69 468 TYR A O 1
ATOM 3692 N N . ARG A 1 469 ? 0.873 -15.502 7.102 1.00 98.31 469 ARG A N 1
ATOM 3693 C CA . ARG A 1 469 ? 1.945 -16.342 6.544 1.00 98.31 469 ARG A CA 1
ATOM 3694 C C . ARG A 1 469 ? 2.101 -16.106 5.054 1.00 98.31 469 ARG A C 1
ATOM 3696 O O . ARG A 1 469 ? 1.103 -16.083 4.343 1.00 98.31 469 ARG A O 1
ATOM 3703 N N . ILE A 1 470 ? 3.345 -15.975 4.601 1.00 98.69 470 ILE A N 1
ATOM 3704 C CA . ILE A 1 470 ? 3.682 -15.904 3.179 1.00 98.69 470 ILE A CA 1
ATOM 3705 C C . ILE A 1 470 ? 4.067 -17.297 2.693 1.00 98.69 470 ILE A C 1
ATOM 3707 O O . ILE A 1 470 ? 5.002 -17.911 3.209 1.00 98.69 470 ILE A O 1
ATOM 3711 N N . GLU A 1 471 ? 3.356 -17.792 1.689 1.00 98.56 471 GLU A N 1
ATOM 3712 C CA . GLU A 1 471 ? 3.639 -19.072 1.054 1.00 98.56 471 GLU A CA 1
ATOM 3713 C C . GLU A 1 471 ? 3.361 -18.972 -0.449 1.00 98.56 471 GLU A C 1
ATOM 3715 O O . GLU A 1 471 ? 2.325 -18.478 -0.868 1.00 98.56 471 GLU A O 1
ATOM 3720 N N . ASN A 1 472 ? 4.300 -19.428 -1.282 1.00 98.38 472 ASN A N 1
ATOM 3721 C CA . ASN A 1 472 ? 4.137 -19.509 -2.741 1.00 98.38 472 ASN A CA 1
ATOM 3722 C C . ASN A 1 472 ? 3.666 -18.216 -3.448 1.00 98.38 472 ASN A C 1
ATOM 3724 O O . ASN A 1 472 ? 3.047 -18.287 -4.506 1.00 98.38 472 ASN A O 1
ATOM 3728 N N . GLY A 1 473 ? 4.054 -17.043 -2.941 1.00 98.62 473 GLY A N 1
ATOM 3729 C CA . GLY A 1 473 ? 3.678 -15.741 -3.501 1.00 98.62 473 GLY A CA 1
ATOM 3730 C C . GLY A 1 473 ? 2.288 -15.273 -3.080 1.00 98.62 473 GLY A C 1
ATOM 3731 O O . GLY A 1 473 ? 1.725 -14.392 -3.725 1.00 98.62 473 GLY A O 1
ATOM 3732 N N . GLU A 1 474 ? 1.739 -15.863 -2.022 1.00 98.81 474 GLU A N 1
ATOM 3733 C CA . GLU A 1 474 ? 0.441 -15.525 -1.458 1.00 98.81 474 GLU A CA 1
ATOM 3734 C C . GLU A 1 474 ? 0.571 -15.266 0.049 1.00 98.81 474 GLU A C 1
ATOM 3736 O O . GLU A 1 474 ? 1.343 -15.924 0.752 1.00 98.81 474 GLU A O 1
ATOM 3741 N N . ILE A 1 475 ? -0.196 -14.301 0.553 1.00 98.75 475 ILE A N 1
ATOM 3742 C CA . ILE A 1 475 ? -0.386 -14.041 1.975 1.00 98.75 475 ILE A CA 1
ATOM 3743 C C . ILE A 1 475 ? -1.668 -14.732 2.453 1.00 98.75 475 ILE A C 1
ATOM 3745 O O . ILE A 1 475 ? -2.765 -14.503 1.941 1.00 98.75 475 ILE A O 1
ATOM 3749 N N . HIS A 1 476 ? -1.525 -15.591 3.456 1.00 98.62 476 HIS A N 1
ATOM 3750 C CA . HIS A 1 476 ? -2.631 -16.246 4.143 1.00 98.62 476 HIS A CA 1
ATOM 3751 C C . HIS A 1 476 ? -3.137 -15.338 5.261 1.00 98.62 476 HIS A C 1
ATOM 3753 O O . HIS A 1 476 ? -2.398 -15.057 6.210 1.00 98.62 476 HIS A O 1
ATOM 3759 N N . ILE A 1 477 ? -4.393 -14.907 5.160 1.00 98.50 477 ILE A N 1
ATOM 3760 C CA . ILE A 1 477 ? -5.034 -14.023 6.134 1.00 98.50 477 ILE A CA 1
ATOM 3761 C C . ILE A 1 477 ? -5.646 -14.879 7.257 1.00 98.50 477 ILE A C 1
ATOM 3763 O O . ILE A 1 477 ? -6.396 -15.820 6.968 1.00 98.50 477 ILE A O 1
ATOM 3767 N N . PRO A 1 478 ? -5.342 -14.616 8.542 1.00 97.81 478 PRO A N 1
ATOM 3768 C CA . PRO A 1 478 ? -5.861 -15.424 9.638 1.00 97.81 478 PRO A CA 1
ATOM 3769 C C . PRO A 1 478 ? -7.372 -15.227 9.816 1.00 97.81 478 PRO A C 1
ATOM 3771 O O . PRO A 1 478 ? -7.891 -14.123 9.713 1.00 97.81 478 PRO A O 1
ATOM 3774 N N . ALA A 1 479 ? -8.088 -16.299 10.163 1.00 96.88 479 ALA A N 1
ATOM 3775 C CA . ALA A 1 479 ? -9.515 -16.250 10.511 1.00 96.88 479 ALA A CA 1
ATOM 3776 C C . ALA A 1 479 ? -9.775 -15.795 11.964 1.00 96.88 479 ALA A C 1
ATOM 3778 O O . ALA A 1 479 ? -10.797 -16.134 12.559 1.00 96.88 479 ALA A O 1
ATOM 3779 N N . THR A 1 480 ? -8.821 -15.089 12.574 1.00 97.62 480 THR A N 1
ATOM 3780 C CA . THR A 1 480 ? -8.939 -14.567 13.938 1.00 97.62 480 THR A CA 1
ATOM 3781 C C . THR A 1 480 ? -9.732 -13.255 13.957 1.00 97.62 480 THR A C 1
ATOM 3783 O O . THR A 1 480 ? -9.818 -12.575 12.935 1.00 97.62 480 THR A O 1
ATOM 3786 N N . PRO A 1 481 ? -10.345 -12.885 15.096 1.00 98.00 481 PRO A N 1
ATOM 3787 C CA . PRO A 1 481 ? -11.156 -11.675 15.190 1.00 98.00 481 PRO A CA 1
ATOM 3788 C C . PRO A 1 481 ? -10.418 -10.385 14.803 1.00 98.00 481 PRO A C 1
ATOM 3790 O O . PRO A 1 481 ? -9.216 -10.248 15.042 1.00 98.00 481 PRO A O 1
ATOM 3793 N N . GLY A 1 482 ? -11.160 -9.425 14.246 1.00 98.31 482 GLY A N 1
ATOM 3794 C CA . GLY A 1 482 ? -10.617 -8.124 13.853 1.00 98.31 482 GLY A CA 1
ATOM 3795 C C . GLY A 1 482 ? -9.720 -8.225 12.623 1.00 98.31 482 GLY A C 1
ATOM 3796 O O . GLY A 1 482 ? -10.003 -8.990 11.699 1.00 98.31 482 GLY A O 1
ATOM 3797 N N . PHE A 1 483 ? -8.629 -7.465 12.594 1.00 98.75 483 PHE A N 1
ATOM 3798 C CA . PHE A 1 483 ? -7.590 -7.660 11.573 1.00 98.75 483 PHE A CA 1
ATOM 3799 C C . PHE A 1 483 ? -6.643 -8.819 11.917 1.00 98.75 483 PHE A C 1
ATOM 3801 O O . PHE A 1 483 ? -5.624 -8.992 11.264 1.00 98.75 483 PHE A O 1
ATOM 3808 N N . GLY A 1 484 ? -6.905 -9.594 12.973 1.00 98.12 484 GLY A N 1
ATOM 3809 C CA . GLY A 1 484 ? -6.061 -10.728 13.356 1.00 98.12 484 GLY A CA 1
ATOM 3810 C C . GLY A 1 484 ? -4.623 -10.371 13.754 1.00 98.12 484 GLY A C 1
ATOM 3811 O O . GLY A 1 484 ? -3.799 -11.272 13.899 1.00 98.12 484 GLY A O 1
ATOM 3812 N N . ILE A 1 485 ? -4.331 -9.079 13.934 1.00 98.81 485 ILE A N 1
ATOM 3813 C CA . ILE A 1 485 ? -3.089 -8.556 14.504 1.00 98.81 485 ILE A CA 1
ATOM 3814 C C . ILE A 1 485 ? -3.257 -8.529 16.021 1.00 98.81 485 ILE A C 1
ATOM 3816 O O . ILE A 1 485 ? -4.251 -8.007 16.528 1.00 98.81 485 ILE A O 1
ATOM 3820 N N . VAL A 1 486 ? -2.284 -9.071 16.747 1.00 98.75 486 VAL A N 1
ATOM 3821 C CA . VAL A 1 486 ? -2.299 -9.091 18.210 1.00 98.75 486 VAL A CA 1
ATOM 3822 C C . VAL A 1 486 ? -1.348 -8.016 18.722 1.00 98.75 486 VAL A C 1
ATOM 3824 O O . VAL A 1 486 ? -0.135 -8.107 18.553 1.00 98.75 486 VAL A O 1
ATOM 3827 N N . PHE A 1 487 ? -1.899 -6.976 19.342 1.00 98.69 487 PHE A N 1
ATOM 3828 C CA . PHE A 1 487 ? -1.098 -5.917 19.948 1.00 98.69 487 PHE A CA 1
ATOM 3829 C C . PHE A 1 487 ? -0.686 -6.285 21.376 1.00 98.69 487 PHE A C 1
ATOM 3831 O O . PHE A 1 487 ? -1.468 -6.865 22.129 1.00 98.69 487 PHE A O 1
ATOM 3838 N N . ASP A 1 488 ? 0.537 -5.923 21.762 1.00 98.62 488 ASP A N 1
ATOM 3839 C CA . ASP A 1 488 ? 0.999 -6.030 23.148 1.00 98.62 488 ASP A CA 1
ATOM 3840 C C . ASP A 1 488 ? 0.372 -4.900 23.981 1.00 98.62 488 ASP A C 1
ATOM 3842 O O . ASP A 1 488 ? 0.830 -3.753 23.959 1.00 98.62 488 ASP A O 1
ATOM 3846 N N . ASP A 1 489 ? -0.699 -5.223 24.710 1.00 98.31 489 ASP A N 1
ATOM 3847 C CA . ASP A 1 489 ? -1.439 -4.266 25.537 1.00 98.31 489 ASP A CA 1
ATOM 3848 C C . ASP A 1 489 ? -0.550 -3.548 26.567 1.00 98.31 489 ASP A C 1
ATOM 3850 O O . ASP A 1 489 ? -0.772 -2.363 26.853 1.00 98.31 489 ASP A O 1
ATOM 3854 N N . GLU A 1 490 ? 0.445 -4.236 27.137 1.00 98.44 490 GLU A N 1
ATOM 3855 C CA . GLU A 1 490 ? 1.344 -3.668 28.145 1.00 98.44 490 GLU A CA 1
ATOM 3856 C C . GLU A 1 490 ? 2.290 -2.655 27.500 1.00 98.44 490 GLU A C 1
ATOM 3858 O O . GLU A 1 490 ? 2.407 -1.519 27.981 1.00 98.44 490 GLU A O 1
ATOM 3863 N N . LEU A 1 491 ? 2.911 -3.025 26.376 1.00 98.44 491 LEU A N 1
ATOM 3864 C CA . LEU A 1 491 ? 3.799 -2.132 25.639 1.00 98.44 491 LEU A CA 1
ATOM 3865 C C . LEU A 1 491 ? 3.045 -0.923 25.084 1.00 98.44 491 LEU A C 1
ATOM 3867 O O . LEU A 1 491 ? 3.510 0.209 25.236 1.00 98.44 491 LEU A O 1
ATOM 3871 N N . VAL A 1 492 ? 1.871 -1.127 24.483 1.00 98.38 492 VAL A N 1
ATOM 3872 C CA . VAL A 1 492 ? 1.075 -0.018 23.946 1.00 98.38 492 VAL A CA 1
ATOM 3873 C C . VAL A 1 492 ? 0.648 0.923 25.070 1.00 98.38 492 VAL A C 1
ATOM 3875 O O . VAL A 1 492 ? 0.818 2.133 24.944 1.00 98.38 492 VAL A O 1
ATOM 3878 N N . THR A 1 493 ? 0.195 0.401 26.213 1.00 98.69 493 THR A N 1
ATOM 3879 C CA . THR A 1 493 ? -0.139 1.232 27.384 1.00 98.69 493 THR A CA 1
ATOM 3880 C C . THR A 1 493 ? 1.073 2.019 27.885 1.00 98.69 493 THR A C 1
ATOM 3882 O O . THR A 1 493 ? 0.959 3.198 28.231 1.00 98.69 493 THR A O 1
ATOM 3885 N N . TYR A 1 494 ? 2.257 1.408 27.903 1.00 98.62 494 TYR A N 1
ATOM 3886 C CA . TYR A 1 494 ? 3.492 2.114 28.229 1.00 98.62 494 TYR A CA 1
ATOM 3887 C C . TYR A 1 494 ? 3.786 3.252 27.236 1.00 98.62 494 TYR A C 1
ATOM 3889 O O . TYR A 1 494 ? 4.112 4.362 27.665 1.00 98.62 494 TYR A O 1
ATOM 3897 N N . LEU A 1 495 ? 3.644 3.014 25.930 1.00 98.44 495 LEU A N 1
ATOM 3898 C CA . LEU A 1 495 ? 3.890 4.014 24.886 1.00 98.44 495 LEU A CA 1
ATOM 3899 C C . LEU A 1 495 ? 2.867 5.156 24.908 1.00 98.44 495 LEU A C 1
ATOM 3901 O O . LEU A 1 495 ? 3.272 6.313 24.772 1.00 98.44 495 LEU A O 1
ATOM 3905 N N . ILE A 1 496 ? 1.588 4.852 25.150 1.00 98.31 496 ILE A N 1
ATOM 3906 C CA . ILE A 1 496 ? 0.522 5.843 25.365 1.00 98.31 496 ILE A CA 1
ATOM 3907 C C . ILE A 1 496 ? 0.930 6.787 26.501 1.00 98.31 496 ILE A C 1
ATOM 3909 O O . ILE A 1 496 ? 0.982 7.998 26.313 1.00 98.31 496 ILE A O 1
ATOM 3913 N N . ASN A 1 497 ? 1.327 6.238 27.652 1.00 98.19 497 ASN A N 1
ATOM 3914 C CA . ASN A 1 497 ? 1.723 7.037 28.815 1.00 98.19 497 ASN A CA 1
ATOM 3915 C C . ASN A 1 497 ? 3.031 7.819 28.611 1.00 98.19 497 ASN A C 1
ATOM 3917 O O . ASN A 1 497 ? 3.216 8.889 29.190 1.00 98.19 497 ASN A O 1
ATOM 3921 N N . ARG A 1 498 ? 3.977 7.268 27.844 1.00 97.81 498 ARG A N 1
ATOM 3922 C CA . ARG A 1 498 ? 5.312 7.855 27.662 1.00 97.81 498 ARG A CA 1
ATOM 3923 C C . ARG A 1 498 ? 5.344 8.958 26.608 1.00 97.81 498 ARG A C 1
ATOM 3925 O O . ARG A 1 498 ? 6.081 9.929 26.773 1.00 97.81 498 ARG A O 1
ATOM 3932 N N . SER A 1 499 ? 4.653 8.753 25.495 1.00 96.88 499 SER A N 1
ATOM 3933 C CA . SER A 1 499 ? 4.815 9.553 24.273 1.00 96.88 499 SER A CA 1
ATOM 3934 C C . SER A 1 499 ? 3.531 9.719 23.462 1.00 96.88 499 SER A C 1
ATOM 3936 O O . SER A 1 499 ? 3.566 10.368 22.419 1.00 96.88 499 SER A O 1
ATOM 3938 N N . GLY A 1 500 ? 2.429 9.127 23.915 1.00 97.69 500 GLY A N 1
ATOM 3939 C CA . GLY A 1 500 ? 1.115 9.229 23.302 1.00 97.69 500 GLY A CA 1
ATOM 3940 C C . GLY A 1 500 ? 0.173 10.135 24.090 1.00 97.69 500 GLY A C 1
ATOM 3941 O O . GLY A 1 500 ? 0.604 11.058 24.786 1.00 97.69 500 GLY A O 1
ATOM 3942 N N . TRP A 1 501 ? -1.123 9.869 23.954 1.00 98.56 501 TRP A N 1
ATOM 3943 C CA . TRP A 1 501 ? -2.189 10.545 24.693 1.00 98.56 501 TRP A CA 1
ATOM 3944 C C . TRP A 1 501 ? -3.414 9.630 24.838 1.00 98.56 501 TRP A C 1
ATOM 3946 O O . TRP A 1 501 ? -3.517 8.611 24.152 1.00 98.56 501 TRP A O 1
ATOM 3956 N N . SER A 1 502 ? -4.312 9.982 25.761 1.00 96.38 502 SER A N 1
ATOM 3957 C CA . SER A 1 502 ? -5.552 9.264 26.090 1.00 96.38 502 SER A CA 1
ATOM 3958 C C . SER A 1 502 ? -6.697 10.230 26.329 1.00 96.38 502 SER A C 1
ATOM 3960 O O . SER A 1 502 ? -6.400 11.381 26.722 1.00 96.38 502 SER A O 1
#

Secondary structure (DSSP, 8-state):
-HHHHHHHHHHHHHHHHHTTTTS-TTSTTSS-THHHHHHHHHHHHHHHHHHHHHHHH-HHHHHHHHHHHHHHHHTTSTT--THHHHHHHHHHHHHHHHHHHHHHHT-TTPPP--------S-GGGS-TT-BEEEEEEEEEEEEEEEEE-B-SSS---EEEEEEEEEEEEETTEEEEEE--S--HHHHHTTTT-BGGGGB-TTSPBPGGGHHHHHHHHHHHHHHHHT-BHHHHS--TTS-TT---EEEEEEEEE-B--TT---HHHHHHHHHHHHHHHHHTT---EEEE--HHHHTS-HHHHHHHHHHHHHHHHHHH-TT--EEEE-TT---HHHHHHHHHHTTTS-EEEEE-SSS--HHHHHHHHHHHHHHT---EEEE--SS--TTHHHHHHTTS-SEE--BTTTB-HHHHHHHHHHHHHTT-EE--B--S-THHHHHHHHHGGG-TTB--EEE--EEETTEE-TT-EEETTEEEPP-SSBTS-EE-HHHHHHHHHHH-B-

Mean predicted aligned error: 12.33 Å

pLDDT: mean 86.77, std 19.51, range [33.25, 98.94]